Protein 2GFP (pdb70)

Sequence (750 aa):
LLLMLVLLVAVGQMAQTIYIPAIADMARDLNVREGAVQSVMGAYLLTYGVSQLFYGPISDRVGRRPVILVGMSIFMLATLVAVTTSSLTVLIAASAMQGMGTGVGGVMARTLPRDLYERTQLRHANSLLNMGILVSPLLAPLIGGLLDTMWNWRACYLFLLVLCAGVTFSMARWMPETRPVDAPRTRLLTSYKTLFGNSGFNCYLLMLIGGLAGIAAFEACSGVLMGAVLGLSSMTVSILFILPIPAAFFGAWFAGRPNKRFSTLMWQSVICCLLAGLLMWIPDWFGVMNVWTLLVPAALFFFGAGMLFPLATSGAMEPFPFLAGTAGALVGGLQNIGSGVLASLSAMLPQTGQGSLGLLMTLMGLLIVLCWLPLLLLMLVLLVAVGQMAQTIYIPAIADMARDLNVREGAVQSVMGAYLLTYGVSQLFYGPISDRVGRRPVILVGMSIFMLATLVAVTTSSLTVLIAASAMQGMGTGVGGVMARTLPRDLYERTQLRHANSLLNMGILVSPLLAPLIGGLLDTMWNWRACYLFLLVLCAGVTFSMARWMPETRPVDAPRTRLLTSYKTLFGNSGFNCYLLMLIGGLAGIAAFEACSGVLMGAVLGLSSMTVSILFILPIPAAFFGAWFAGRPNKRFSTLMWQSVICCLLAGLLMWIPDWFGVMNVWTLLVPAALFFFGAGMLFPLATSGAMEPFPFLAGTAGALVGGLQNIGSGVLASLSAMLPQTGQGSLGLLMTLMGLLIVLCWLPL

Organism: Escherichia coli (strain K12) (NCBI:txid83333)

Secondary structure (DSSP, 8-state):
-HHHHHHHHHHHHHHHHHHHHHHHHHHTTSSSTTHHHHHHHHHHHHHHHHIIIIIHHHHTTS-IIIIIIIIHHHHHHHHHHHHHHHIIIIIHHHHHHHHHHHHHHHHHHHHHHHHHHHTSS--SHHHHHHHHHHHHHHHIIIIIHHSS-HHHHHHHHHHHHHHHHHHH-----SS---STTT-----TTT-STHHHHHHHHHHHHHHHHHHHHHHHHHHHH-S-SSHHHHHHHHHHHHHHHHTHHHHHHHHHHHHHTTTTHHHHHHHHHHHHHHHTSSSSSHHHHHHHHHHHHHHHHHHHHHHHHHHTSSTTHHHHHIIIIIIIHHHHHHHHHHHHHHHH--STT-THHHHHHHHHHHHHHHHHHHHHHT-----/-HHHHHHHHHHHHHHHHHHHHHHHHHHTTSSSTTHHHHHHHHHHHHHHHHIIIIIHHHHTTS-IIIIIIIIHHHHHHHHHHHHHHHIIIIIHHHHHHHHHHHHHHHHHHHHHHHHHHHTSS--SHHHHHHHHHHHHHHHIIIIIHHSS-HHHHHHHHHHHHHHHHHHH-----SS---STTT-----TTT-STHHHHHHHHHHHHHHHHHHHHHHHHHHHH-S-SSHHHHHHHHHHHHHHHHTHHHHHHHHHHHHHTTTTHHHHHHHHHHHHHHHTSSSSSHHHHHHHHHHHHHHHHHHHHHHHHHHTSSTTHHHHHIIIIIIIHHHHHHHHHHHHHHHH--STT-THHHHHHHHHHHHHHHHHHHHHHT-----

Nearest PDB structures (foldseek):
  2gfp-assembly1_B  TM=1.003E+00  e=9.476E-46  Escherichia coli
  8hpk-assembly1_A  TM=6.292E-01  e=1.204E-03  Oxalobacter formigenes
  6vbg-assembly2_B  TM=6.222E-01  e=2.016E-03  Escherichia coli
  7bp3-assembly1_B  TM=6.012E-01  e=2.271E-03  Homo sapiens
  4zyr-assembly2_B  TM=6.076E-01  e=5.434E-03  Escherichia coli K-12

Radius of gyration: 31.85 Å; Cα contacts (8 Å, |Δi|>4): 1180; chains: 2; bounding box: 91×63×54 Å

CATH classification: 1.20.1720.10

Solvent-accessible surface area: 36899 Å² total; per-residue (Å²): 139,114,112,40,42,43,31,13,3,2,0,0,7,1,14,26,0,8,19,41,0,29,7,1,10,51,0,90,105,27,120,86,141,16,40,14,7,28,50,20,29,12,24,67,31,103,2,45,4,72,5,16,26,84,21,20,11,75,17,27,123,68,8,63,127,55,103,14,0,70,12,28,7,101,120,8,90,55,13,47,116,39,10,71,110,28,9,92,74,100,36,24,41,44,32,4,64,36,3,13,0,1,8,8,10,5,12,36,0,31,31,66,15,53,93,91,72,152,185,107,106,61,73,8,10,46,8,17,69,33,25,5,90,45,5,8,63,78,0,14,94,16,16,38,32,144,124,55,3,55,206,50,44,47,49,20,5,50,105,19,2,64,69,0,27,62,71,3,158,39,82,28,174,228,83,96,106,40,102,90,125,59,26,31,193,84,134,36,120,112,12,68,104,58,80,112,35,39,30,20,66,32,45,2,3,33,71,0,10,0,12,4,11,12,6,20,2,66,8,14,29,55,33,96,4,77,30,64,55,0,0,49,23,0,40,26,8,0,72,29,22,35,109,11,0,56,58,2,43,136,9,18,113,48,8,50,155,63,27,3,3,93,15,0,29,62,80,2,32,40,10,27,68,35,70,87,47,116,141,142,163,80,12,28,37,24,1,26,46,2,14,32,18,0,40,13,4,0,31,7,52,11,32,22,68,4,63,161,115,115,68,44,66,26,0,12,26,35,9,16,44,57,23,24,41,20,1,43,71,64,31,33,42,20,129,88,69,30,92,46,50,129,40,97,190,12,67,142,85,26,37,88,33,10,16,60,2,0,98,47,0,41,100,7,0,121,128,19,56,143,59,239,142,122,225,136,116,110,40,42,43,30,14,3,2,0,1,8,0,13,26,0,8,18,40,0,29,7,1,10,50,0,91,104,25,118,86,143,17,39,15,6,26,50,20,31,11,25,67,29,102,3,43,5,72,5,16,28,82,20,19,12,74,16,27,123,68,8,61,126,55,103,14,0,72,12,28,7,100,118,7,89,56,12,46,117,40,9,71,109,29,8,95,74,100,37,23,41,44,32,4,64,36,4,12,1,2,9,8,10,5,11,34,0,29,31,66,15,53,95,90,73,152,184,106,104,60,74,7,10,45,8,18,67,34,26,6,88,46,5,7,63,77,0,15,95,16,16,39,32,146,125,54,4,54,204,49,45,47,49,20,4,50,105,20,1,64,70,0,26,62,70,3,157,37,83,27,173,226,82,96,105,39,101,91,124,59,25,30,191,85,132,37,121,111,12,74,108,59,77,117,36,41,31,21,67,32,46,2,3,31,72,0,10,0,13,3,12,11,6,19,2,65,8,13,29,56,33,96,3,74,30,66,55,1,0,49,22,0,40,27,9,0,72,29,22,36,110,10,1,56,57,2,44,136,10,18,113,48,7,49,154,64,27,5,3,91,17,0,30,63,82,2,31,41,10,27,69,36,71,88,48,116,140,142,160,81,12,26,39,25,1,25,46,2,14,30,18,0,40,14,4,0,32,7,51,13,32,23,70,4,62,160,119,118,68,43,64,26,0,12,28,37,10,13,46,56,21,24,40,18,1,43,70,64,32,33,43,19,133,88,68,31,92,46,50,125,41,97,188,14,65,142,88,25,37,88,33,9,16,60,2,0,97,48,0,41,98,6,0,120,127,19,56,144,58,237,143,119,226

GO terms:
  GO:0005886 plasma membrane (C, IDA)
  GO:1990961 xenobiotic detoxification by transmembrane export across the plasma membrane (P, IMP)

B-factor: mean 80.0, std 0.0, range [80.0, 80.0]

Structure (mmCIF, N/CA/C/O backbone):
data_2GFP
#
_entry.id   2GFP
#
_cell.length_a   137.500
_cell.length_b   124.500
_cell.length_c   109.400
_cell.angle_alpha   90.00
_cell.angle_beta   110.20
_cell.angle_gamma   90.00
#
_symmetry.space_group_name_H-M   'C 1 2 1'
#
loop_
_atom_site.group_PDB
_atom_site.id
_atom_site.type_symbol
_atom_site.label_atom_id
_atom_site.label_alt_id
_atom_site.label_comp_id
_atom_site.label_asym_id
_atom_site.label_entity_id
_atom_site.label_seq_id
_atom_site.pdbx_PDB_ins_code
_atom_site.Cartn_x
_atom_site.Cartn_y
_atom_site.Cartn_z
_atom_site.occupancy
_atom_site.B_iso_or_equiv
_atom_site.auth_seq_id
_atom_site.auth_comp_id
_atom_site.auth_asym_id
_atom_site.auth_atom_id
_atom_site.pdbx_PDB_model_num
ATOM 1 N N . LEU A 1 1 ? -24.081 -26.037 37.255 1.00 80.00 9 LEU A N 1
ATOM 2 C CA . LEU A 1 1 ? -22.703 -25.752 37.739 1.00 80.00 9 LEU A CA 1
ATOM 3 C C . LEU A 1 1 ? -21.694 -26.228 36.686 1.00 80.00 9 LEU A C 1
ATOM 4 O O . LEU A 1 1 ? -21.607 -25.655 35.601 1.00 80.00 9 LEU A O 1
ATOM 9 N N . LEU A 1 2 ? -21.014 -27.331 36.988 1.00 80.00 10 LEU A N 1
ATOM 10 C CA . LEU A 1 2 ? -20.003 -27.938 36.119 1.00 80.00 10 LEU A CA 1
ATOM 11 C C . LEU A 1 2 ? -20.290 -27.870 34.619 1.00 80.00 10 LEU A C 1
ATOM 12 O O . LEU A 1 2 ? -19.523 -27.278 33.858 1.00 80.00 10 LEU A O 1
ATOM 17 N N . LEU A 1 3 ? -21.412 -28.448 34.207 1.00 80.00 11 LEU A N 1
ATOM 18 C CA . LEU A 1 3 ? -21.799 -28.474 32.800 1.00 80.00 11 LEU A CA 1
ATOM 19 C C . LEU A 1 3 ? -22.016 -27.092 32.196 1.00 80.00 11 LEU A C 1
ATOM 20 O O . LEU A 1 3 ? -21.745 -26.874 31.013 1.00 80.00 11 LEU A O 1
ATOM 25 N N . MET A 1 4 ? -22.506 -26.158 33.004 1.00 80.00 12 MET A N 1
ATOM 26 C CA . MET A 1 4 ? -22.722 -24.792 32.539 1.00 80.00 12 MET A CA 1
ATOM 27 C C . MET A 1 4 ? -21.362 -24.270 32.084 1.00 80.00 12 MET A C 1
ATOM 28 O O . MET A 1 4 ? -21.234 -23.669 31.013 1.00 80.00 12 MET A O 1
ATOM 33 N N . LEU A 1 5 ? -20.340 -24.571 32.880 1.00 80.00 13 LEU A N 1
ATOM 34 C CA . LEU A 1 5 ? -18.979 -24.164 32.573 1.00 80.00 13 LEU A CA 1
ATOM 35 C C . LEU A 1 5 ? -18.529 -24.792 31.260 1.00 80.00 13 LEU A C 1
ATOM 36 O O . LEU A 1 5 ? -18.197 -24.077 30.316 1.00 80.00 13 LEU A O 1
ATOM 41 N N . VAL A 1 6 ? -18.571 -26.122 31.186 1.00 80.00 14 VAL A N 1
ATOM 42 C CA . VAL A 1 6 ? -18.138 -26.844 29.990 1.00 80.00 14 VAL A CA 1
ATOM 43 C C . VAL A 1 6 ? -18.722 -26.292 28.690 1.00 80.00 14 VAL A C 1
ATOM 44 O O . VAL A 1 6 ? -18.025 -26.205 27.682 1.00 80.00 14 VAL A O 1
ATOM 48 N N . LEU A 1 7 ? -19.985 -25.881 28.725 1.00 80.00 15 LEU A N 1
ATOM 49 C CA . LEU A 1 7 ? -20.643 -25.333 27.543 1.00 80.00 15 LEU A CA 1
ATOM 50 C C . LEU A 1 7 ? -20.133 -23.936 27.185 1.00 80.00 15 LEU A C 1
ATOM 51 O O . LEU A 1 7 ? -19.613 -23.721 26.088 1.00 80.00 15 LEU A O 1
ATOM 56 N N . LEU A 1 8 ? -20.251 -23.003 28.127 1.00 80.00 16 LEU A N 1
ATOM 57 C CA . LEU A 1 8 ? -19.814 -21.626 27.908 1.00 80.00 16 LEU A CA 1
ATOM 58 C C . LEU A 1 8 ? -18.333 -21.555 27.548 1.00 80.00 16 LEU A C 1
ATOM 59 O O . LEU A 1 8 ? -17.934 -20.779 26.675 1.00 80.00 16 LEU A O 1
ATOM 64 N N . VAL A 1 9 ? -17.514 -22.362 28.212 1.00 80.00 17 VAL A N 1
ATOM 65 C CA . VAL A 1 9 ? -16.086 -22.363 27.925 1.00 80.00 17 VAL A CA 1
ATOM 66 C C . VAL A 1 9 ? -15.820 -23.013 26.573 1.00 80.00 17 VAL A C 1
ATOM 67 O O . VAL A 1 9 ? -14.939 -22.568 25.837 1.00 80.00 17 VAL A O 1
ATOM 71 N N . ALA A 1 10 ? -16.609 -24.032 26.234 1.00 80.00 18 ALA A N 1
ATOM 72 C CA . ALA A 1 10 ? -16.462 -24.739 24.964 1.00 80.00 18 ALA A CA 1
ATOM 73 C C . ALA A 1 10 ? -16.522 -23.725 23.833 1.00 80.00 18 ALA A C 1
ATOM 74 O O . ALA A 1 10 ? -15.572 -23.595 23.059 1.00 80.00 18 ALA A O 1
ATOM 76 N N . VAL A 1 11 ? -17.621 -22.985 23.759 1.00 80.00 19 VAL A N 1
ATOM 77 C CA . VAL A 1 11 ? -17.771 -21.956 22.738 1.00 80.00 19 VAL A CA 1
ATOM 78 C C . VAL A 1 11 ? -16.617 -20.969 22.893 1.00 80.00 19 VAL A C 1
ATOM 79 O O . VAL A 1 11 ? -16.029 -20.526 21.904 1.00 80.00 19 VAL A O 1
ATOM 83 N N . GLY A 1 12 ? -16.270 -20.683 24.146 1.00 80.00 20 GLY A N 1
ATOM 84 C CA . GLY A 1 12 ? -15.189 -19.765 24.448 1.00 80.00 20 GLY A CA 1
ATOM 85 C C . GLY A 1 12 ? -13.909 -20.073 23.705 1.00 80.00 20 GLY A C 1
ATOM 86 O O . GLY A 1 12 ? -13.348 -19.210 23.030 1.00 80.00 20 GLY A O 1
ATOM 87 N N . GLN A 1 13 ? -13.441 -21.309 23.832 1.00 80.00 21 GLN A N 1
ATOM 88 C CA . GLN A 1 13 ? -12.222 -21.726 23.161 1.00 80.00 21 GLN A CA 1
ATOM 89 C C . GLN A 1 13 ? -12.449 -21.955 21.677 1.00 80.00 21 GLN A C 1
ATOM 90 O O . GLN A 1 13 ? -11.570 -21.660 20.866 1.00 80.00 21 GLN A O 1
ATOM 96 N N . MET A 1 14 ? -13.620 -22.480 21.320 1.00 80.00 22 MET A N 1
ATOM 97 C CA . MET A 1 14 ? -13.942 -22.728 19.922 1.00 80.00 22 MET A CA 1
ATOM 98 C C . MET A 1 14 ? -13.712 -21.448 19.135 1.00 80.00 22 MET A C 1
ATOM 99 O O . MET A 1 14 ? -12.886 -21.416 18.232 1.00 80.00 22 MET A O 1
ATOM 104 N N . ALA A 1 15 ? -14.392 -20.380 19.531 1.00 80.00 23 ALA A N 1
ATOM 105 C CA . ALA A 1 15 ? -14.244 -19.095 18.865 1.00 80.00 23 ALA A CA 1
ATOM 106 C C . ALA A 1 15 ? -12.822 -18.567 19.037 1.00 80.00 23 ALA A C 1
ATOM 107 O O . ALA A 1 15 ? -12.230 -18.050 18.092 1.00 80.00 23 ALA A O 1
ATOM 109 N N . GLN A 1 16 ? -12.270 -18.734 20.238 1.00 80.00 24 GLN A N 1
ATOM 110 C CA . GLN A 1 16 ? -10.921 -18.275 20.558 1.00 80.00 24 GLN A CA 1
ATOM 111 C C . GLN A 1 16 ? -9.860 -18.835 19.611 1.00 80.00 24 GLN A C 1
ATOM 112 O O . GLN A 1 16 ? -9.426 -18.169 18.672 1.00 80.00 24 GLN A O 1
ATOM 118 N N . THR A 1 17 ? -9.442 -20.065 19.859 1.00 80.00 25 THR A N 1
ATOM 119 C CA . THR A 1 17 ? -8.429 -20.679 19.030 1.00 80.00 25 THR A CA 1
ATOM 120 C C . THR A 1 17 ? -8.794 -20.679 17.544 1.00 80.00 25 THR A C 1
ATOM 121 O O . THR A 1 17 ? -7.943 -20.398 16.712 1.00 80.00 25 THR A O 1
ATOM 125 N N . ILE A 1 18 ? -10.065 -20.904 17.215 1.00 80.00 26 ILE A N 1
ATOM 126 C CA . ILE A 1 18 ? -10.468 -20.902 15.809 1.00 80.00 26 ILE A CA 1
ATOM 127 C C . ILE A 1 18 ? -10.262 -19.526 15.189 1.00 80.00 26 ILE A C 1
ATOM 128 O O . ILE A 1 18 ? -10.080 -19.418 13.974 1.00 80.00 26 ILE A O 1
ATOM 133 N N . TYR A 1 19 ? -10.296 -18.470 16.003 1.00 80.00 27 TYR A N 1
ATOM 134 C CA . TYR A 1 19 ? -10.060 -17.149 15.445 1.00 80.00 27 TYR A CA 1
ATOM 135 C C . TYR A 1 19 ? -8.575 -17.017 15.158 1.00 80.00 27 TYR A C 1
ATOM 136 O O . TYR A 1 19 ? -8.185 -16.195 14.342 1.00 80.00 27 TYR A O 1
ATOM 145 N N . ILE A 1 20 ? -7.743 -17.817 15.826 1.00 80.00 28 ILE A N 1
ATOM 146 C CA . ILE A 1 20 ? -6.306 -17.774 15.563 1.00 80.00 28 ILE A CA 1
ATOM 147 C C . ILE A 1 20 ? -6.152 -18.079 14.071 1.00 80.00 28 ILE A C 1
ATOM 148 O O . ILE A 1 20 ? -5.617 -17.249 13.327 1.00 80.00 28 ILE A O 1
ATOM 153 N N . PRO A 1 21 ? -6.616 -19.259 13.599 1.00 80.00 29 PRO A N 1
ATOM 154 C CA . PRO A 1 21 ? -6.442 -19.449 12.163 1.00 80.00 29 PRO A CA 1
ATOM 155 C C . PRO A 1 21 ? -7.281 -18.443 11.388 1.00 80.00 29 PRO A C 1
ATOM 156 O O . PRO A 1 21 ? -6.761 -17.762 10.520 1.00 80.00 29 PRO A O 1
ATOM 160 N N . ALA A 1 22 ? -8.555 -18.301 11.749 1.00 80.00 30 ALA A N 1
ATOM 161 C CA . ALA A 1 22 ? -9.456 -17.360 11.075 1.00 80.00 30 ALA A CA 1
ATOM 162 C C . ALA A 1 22 ? -8.785 -16.010 10.831 1.00 80.00 30 ALA A C 1
ATOM 163 O O . ALA A 1 22 ? -8.979 -15.391 9.781 1.00 80.00 30 ALA A O 1
ATOM 165 N N . ILE A 1 23 ? -7.995 -15.563 11.804 1.00 80.00 31 ILE A N 1
ATOM 166 C CA . ILE A 1 23 ? -7.263 -14.308 11.701 1.00 80.00 31 ILE A CA 1
ATOM 167 C C . ILE A 1 23 ? -6.290 -14.516 10.570 1.00 80.00 31 ILE A C 1
ATOM 168 O O . ILE A 1 23 ? -6.361 -13.865 9.542 1.00 80.00 31 ILE A O 1
ATOM 173 N N . ALA A 1 24 ? -5.397 -15.463 10.779 1.00 80.00 32 ALA A N 1
ATOM 174 C CA . ALA A 1 24 ? -4.407 -15.845 9.812 1.00 80.00 32 ALA A CA 1
ATOM 175 C C . ALA A 1 24 ? -4.997 -15.832 8.390 1.00 80.00 32 ALA A C 1
ATOM 176 O O . ALA A 1 24 ? -4.428 -15.247 7.465 1.00 80.00 32 ALA A O 1
ATOM 178 N N . ASP A 1 25 ? -6.170 -16.434 8.254 1.00 80.00 33 ASP A N 1
ATOM 179 C CA . ASP A 1 25 ? -6.883 -16.539 6.990 1.00 80.00 33 ASP A CA 1
ATOM 180 C C . ASP A 1 25 ? -7.230 -15.163 6.415 1.00 80.00 33 ASP A C 1
ATOM 181 O O . ASP A 1 25 ? -6.541 -14.646 5.529 1.00 80.00 33 ASP A O 1
ATOM 186 N N . MET A 1 26 ? -8.291 -14.568 6.947 1.00 80.00 34 MET A N 1
ATOM 187 C CA . MET A 1 26 ? -8.770 -13.270 6.491 1.00 80.00 34 MET A CA 1
ATOM 188 C C . MET A 1 26 ? -7.776 -12.124 6.677 1.00 80.00 34 MET A C 1
ATOM 189 O O . MET A 1 26 ? -7.705 -11.226 5.839 1.00 80.00 34 MET A O 1
ATOM 194 N N . ALA A 1 27 ? -7.004 -12.153 7.760 1.00 80.00 35 ALA A N 1
ATOM 195 C CA . ALA A 1 27 ? -6.015 -11.109 8.015 1.00 80.00 35 ALA A CA 1
ATOM 196 C C . ALA A 1 27 ? -4.918 -11.148 6.957 1.00 80.00 35 ALA A C 1
ATOM 197 O O . ALA A 1 27 ? -4.418 -10.105 6.536 1.00 80.00 35 ALA A O 1
ATOM 199 N N . ARG A 1 28 ? -4.537 -12.344 6.522 1.00 80.00 36 ARG A N 1
ATOM 200 C CA . ARG A 1 28 ? -3.521 -12.451 5.482 1.00 80.00 36 ARG A CA 1
ATOM 201 C C . ARG A 1 28 ? -4.192 -12.266 4.123 1.00 80.00 36 ARG A C 1
ATOM 202 O O . ARG A 1 28 ? -3.560 -12.397 3.075 1.00 80.00 36 ARG A O 1
ATOM 210 N N . ASP A 1 29 ? -5.485 -11.957 4.163 1.00 80.00 37 ASP A N 1
ATOM 211 C CA . ASP A 1 29 ? -6.280 -11.727 2.967 1.00 80.00 37 ASP A CA 1
ATOM 212 C C . ASP A 1 29 ? -6.856 -10.304 3.030 1.00 80.00 37 ASP A C 1
ATOM 213 O O . ASP A 1 29 ? -7.824 -9.984 2.337 1.00 80.00 37 ASP A O 1
ATOM 218 N N . LEU A 1 30 ? -6.256 -9.449 3.857 1.00 80.00 38 LEU A N 1
ATOM 219 C CA . LEU A 1 30 ? -6.727 -8.072 3.991 1.00 80.00 38 LEU A CA 1
ATOM 220 C C . LEU A 1 30 ? -5.676 -6.989 3.739 1.00 80.00 38 LEU A C 1
ATOM 221 O O . LEU A 1 30 ? -4.597 -7.256 3.213 1.00 80.00 38 LEU A O 1
ATOM 226 N N . ASN A 1 31 ? -6.014 -5.767 4.148 1.00 80.00 39 ASN A N 1
ATOM 227 C CA . ASN A 1 31 ? -5.162 -4.589 3.997 1.00 80.00 39 ASN A CA 1
ATOM 228 C C . ASN A 1 31 ? -3.753 -4.734 4.580 1.00 80.00 39 ASN A C 1
ATOM 229 O O . ASN A 1 31 ? -2.769 -4.735 3.841 1.00 80.00 39 ASN A O 1
ATOM 234 N N . VAL A 1 32 ? -3.655 -4.812 5.903 1.00 80.00 40 VAL A N 1
ATOM 235 C CA . VAL A 1 32 ? -2.362 -4.944 6.570 1.00 80.00 40 VAL A CA 1
ATOM 236 C C . VAL A 1 32 ? -1.948 -6.401 6.784 1.00 80.00 40 VAL A C 1
ATOM 237 O O . VAL A 1 32 ? -2.190 -6.979 7.848 1.00 80.00 40 VAL A O 1
ATOM 241 N N . ARG A 1 33 ? -1.302 -6.984 5.777 1.00 80.00 41 ARG A N 1
ATOM 242 C CA . ARG A 1 33 ? -0.862 -8.374 5.853 1.00 80.00 41 ARG A CA 1
ATOM 243 C C . ARG A 1 33 ? 0.175 -8.595 6.957 1.00 80.00 41 ARG A C 1
ATOM 244 O O . ARG A 1 33 ? 1.046 -7.754 7.174 1.00 80.00 41 ARG A O 1
ATOM 252 N N . GLU A 1 34 ? 0.062 -9.749 7.616 1.00 80.00 42 GLU A N 1
ATOM 253 C CA . GLU A 1 34 ? 0.896 -10.221 8.732 1.00 80.00 42 GLU A CA 1
ATOM 254 C C . GLU A 1 34 ? 1.338 -9.278 9.874 1.00 80.00 42 GLU A C 1
ATOM 255 O O . GLU A 1 34 ? 1.681 -9.734 10.957 1.00 80.00 42 GLU A O 1
ATOM 261 N N . GLY A 1 35 ? 1.260 -7.974 9.679 1.00 80.00 43 GLY A N 1
ATOM 262 C CA . GLY A 1 35 ? 1.613 -7.084 10.768 1.00 80.00 43 GLY A CA 1
ATOM 263 C C . GLY A 1 35 ? 0.432 -7.177 11.722 1.00 80.00 43 GLY A C 1
ATOM 264 O O . GLY A 1 35 ? 0.578 -7.330 12.938 1.00 80.00 43 GLY A O 1
ATOM 265 N N . ALA A 1 36 ? -0.752 -7.201 11.115 1.00 80.00 44 ALA A N 1
ATOM 266 C CA . ALA A 1 36 ? -2.021 -7.279 11.824 1.00 80.00 44 ALA A CA 1
ATOM 267 C C . ALA A 1 36 ? -2.187 -8.531 12.674 1.00 80.00 44 ALA A C 1
ATOM 268 O O . ALA A 1 36 ? -2.685 -8.449 13.793 1.00 80.00 44 ALA A O 1
ATOM 270 N N . VAL A 1 37 ? -1.799 -9.690 12.146 1.00 80.00 45 VAL A N 1
ATOM 271 C CA . VAL A 1 37 ? -1.937 -10.925 12.915 1.00 80.00 45 VAL A CA 1
ATOM 272 C C . VAL A 1 37 ? -1.110 -10.805 14.193 1.00 80.00 45 VAL A C 1
ATOM 273 O O . VAL A 1 37 ? -1.571 -11.193 15.267 1.00 80.00 45 VAL A O 1
ATOM 277 N N . GLN A 1 38 ? 0.094 -10.243 14.099 1.00 80.00 46 GLN A N 1
ATOM 278 C CA . GLN A 1 38 ? 0.908 -10.051 15.297 1.00 80.00 46 GLN A CA 1
ATOM 279 C C . GLN A 1 38 ? 0.085 -9.206 16.274 1.00 80.00 46 GLN A C 1
ATOM 280 O O . GLN A 1 38 ? -0.042 -9.533 17.459 1.00 80.00 46 GLN A O 1
ATOM 286 N N . SER A 1 39 ? -0.520 -8.149 15.741 1.00 80.00 47 SER A N 1
ATOM 287 C CA . SER A 1 39 ? -1.349 -7.245 16.527 1.00 80.00 47 SER A CA 1
ATOM 288 C C . SER A 1 39 ? -2.521 -7.999 17.157 1.00 80.00 47 SER A C 1
ATOM 289 O O . SER A 1 39 ? -2.931 -7.697 18.279 1.00 80.00 47 SER A O 1
ATOM 292 N N . VAL A 1 40 ? -3.042 -8.996 16.442 1.00 80.00 48 VAL A N 1
ATOM 293 C CA . VAL A 1 40 ? -4.158 -9.800 16.933 1.00 80.00 48 VAL A CA 1
ATOM 294 C C . VAL A 1 40 ? -3.769 -10.499 18.232 1.00 80.00 48 VAL A C 1
ATOM 295 O O . VAL A 1 40 ? -4.576 -10.601 19.155 1.00 80.00 48 VAL A O 1
ATOM 299 N N . MET A 1 41 ? -2.533 -10.980 18.308 1.00 80.00 49 MET A N 1
ATOM 300 C CA . MET A 1 41 ? -2.058 -11.631 19.522 1.00 80.00 49 MET A CA 1
ATOM 301 C C . MET A 1 41 ? -2.084 -10.589 20.638 1.00 80.00 49 MET A C 1
ATOM 302 O O . MET A 1 41 ? -2.469 -10.878 21.775 1.00 80.00 49 MET A O 1
ATOM 307 N N . GLY A 1 42 ? -1.730 -9.357 20.284 1.00 80.00 50 GLY A N 1
ATOM 308 C CA . GLY A 1 42 ? -1.761 -8.278 21.250 1.00 80.00 50 GLY A CA 1
ATOM 309 C C . GLY A 1 42 ? -3.187 -8.134 21.754 1.00 80.00 50 GLY A C 1
ATOM 310 O O . GLY A 1 42 ? -3.422 -7.879 22.937 1.00 80.00 50 GLY A O 1
ATOM 311 N N . ALA A 1 43 ? -4.143 -8.345 20.850 1.00 80.00 51 ALA A N 1
ATOM 312 C CA . ALA A 1 43 ? -5.561 -8.261 21.184 1.00 80.00 51 ALA A CA 1
ATOM 313 C C . ALA A 1 43 ? -5.930 -9.350 22.190 1.00 80.00 51 ALA A C 1
ATOM 314 O O . ALA A 1 43 ? -6.798 -9.141 23.039 1.00 80.00 51 ALA A O 1
ATOM 316 N N . TYR A 1 44 ? -5.262 -10.498 22.101 1.00 80.00 52 TYR A N 1
ATOM 317 C CA . TYR A 1 44 ? -5.501 -11.608 23.024 1.00 80.00 52 TYR A CA 1
ATOM 318 C C . TYR A 1 44 ? -5.359 -11.071 24.442 1.00 80.00 52 TYR A C 1
ATOM 319 O O . TYR A 1 44 ? -6.273 -11.199 25.264 1.00 80.00 52 TYR A O 1
ATOM 328 N N . LEU A 1 45 ? -4.219 -10.450 24.728 1.00 80.00 53 LEU A N 1
ATOM 329 C CA . LEU A 1 45 ? -4.005 -9.904 26.056 1.00 80.00 53 LEU A CA 1
ATOM 330 C C . LEU A 1 45 ? -4.832 -8.663 26.361 1.00 80.00 53 LEU A C 1
ATOM 331 O O . LEU A 1 45 ? -5.021 -8.317 27.529 1.00 80.00 53 LEU A O 1
ATOM 336 N N . LEU A 1 46 ? -5.335 -8.004 25.323 1.00 80.00 54 LEU A N 1
ATOM 337 C CA . LEU A 1 46 ? -6.186 -6.832 25.504 1.00 80.00 54 LEU A CA 1
ATOM 338 C C . LEU A 1 46 ? -7.424 -7.341 26.236 1.00 80.00 54 LEU A C 1
ATOM 339 O O . LEU A 1 46 ? -7.782 -6.847 27.309 1.00 80.00 54 LEU A O 1
ATOM 344 N N . THR A 1 47 ? -8.016 -8.389 25.672 1.00 80.00 55 THR A N 1
ATOM 345 C CA . THR A 1 47 ? -9.209 -9.009 26.223 1.00 80.00 55 THR A CA 1
ATOM 346 C C . THR A 1 47 ? -8.955 -9.544 27.629 1.00 80.00 55 THR A C 1
ATOM 347 O O . THR A 1 47 ? -9.423 -8.959 28.605 1.00 80.00 55 THR A O 1
ATOM 351 N N . TYR A 1 48 ? -8.169 -10.612 27.741 1.00 80.00 56 TYR A N 1
ATOM 352 C CA . TYR A 1 48 ? -7.877 -11.215 29.039 1.00 80.00 56 TYR A CA 1
ATOM 353 C C . TYR A 1 48 ? -7.421 -10.211 30.099 1.00 80.00 56 TYR A C 1
ATOM 354 O O . TYR A 1 48 ? -7.878 -10.263 31.244 1.00 80.00 56 TYR A O 1
ATOM 363 N N . GLY A 1 49 ? -6.521 -9.312 29.712 1.00 80.00 57 GLY A N 1
ATOM 364 C CA . GLY A 1 49 ? -6.013 -8.313 30.635 1.00 80.00 57 GLY A CA 1
ATOM 365 C C . GLY A 1 49 ? -7.110 -7.491 31.282 1.00 80.00 57 GLY A C 1
ATOM 366 O O . GLY A 1 49 ? -7.332 -7.581 32.495 1.00 80.00 57 GLY A O 1
ATOM 367 N N . VAL A 1 50 ? -7.818 -6.709 30.473 1.00 80.00 58 VAL A N 1
ATOM 368 C CA . VAL A 1 50 ? -8.900 -5.875 30.983 1.00 80.00 58 VAL A CA 1
ATOM 369 C C . VAL A 1 50 ? -9.980 -6.746 31.623 1.00 80.00 58 VAL A C 1
ATOM 370 O O . VAL A 1 50 ? -10.715 -6.291 32.503 1.00 80.00 58 VAL A O 1
ATOM 374 N N . SER A 1 51 ? -10.055 -8.003 31.194 1.00 80.00 59 SER A N 1
ATOM 375 C CA . SER A 1 51 ? -11.029 -8.939 31.731 1.00 80.00 59 SER A CA 1
ATOM 376 C C . SER A 1 51 ? -10.728 -9.253 33.190 1.00 80.00 59 SER A C 1
ATOM 377 O O . SER A 1 51 ? -11.344 -8.669 34.076 1.00 80.00 59 SER A O 1
ATOM 380 N N . GLN A 1 52 ? -9.771 -10.141 33.449 1.00 80.00 60 GLN A N 1
ATOM 381 C CA . GLN A 1 52 ? -9.422 -10.490 34.825 1.00 80.00 60 GLN A CA 1
ATOM 382 C C . GLN A 1 52 ? -9.441 -9.253 35.720 1.00 80.00 60 GLN A C 1
ATOM 383 O O . GLN A 1 52 ? -10.050 -9.264 36.790 1.00 80.00 60 GLN A O 1
ATOM 389 N N . LEU A 1 53 ? -8.856 -8.170 35.222 1.00 80.00 61 LEU A N 1
ATOM 390 C CA . LEU A 1 53 ? -8.808 -6.910 35.948 1.00 80.00 61 LEU A CA 1
ATOM 391 C C . LEU A 1 53 ? -10.201 -6.275 36.076 1.00 80.00 61 LEU A C 1
ATOM 392 O O . LEU A 1 53 ? -10.948 -6.608 36.986 1.00 80.00 61 LEU A O 1
ATOM 397 N N . PHE A 1 54 ? -10.552 -5.393 35.141 1.00 80.00 62 PHE A N 1
ATOM 398 C CA . PHE A 1 54 ? -11.841 -4.706 35.170 1.00 80.00 62 PHE A CA 1
ATOM 399 C C . PHE A 1 54 ? -13.069 -5.611 35.135 1.00 80.00 62 PHE A C 1
ATOM 400 O O . PHE A 1 54 ? -14.077 -5.312 35.785 1.00 80.00 62 PHE A O 1
ATOM 408 N N . TYR A 1 55 ? -13.006 -6.705 34.382 1.00 80.00 63 TYR A N 1
ATOM 409 C CA . TYR A 1 55 ? -14.131 -7.633 34.364 1.00 80.00 63 TYR A CA 1
ATOM 410 C C . TYR A 1 55 ? -14.217 -8.230 35.765 1.00 80.00 63 TYR A C 1
ATOM 411 O O . TYR A 1 55 ? -15.262 -8.740 36.147 1.00 80.00 63 TYR A O 1
ATOM 420 N N . GLY A 1 56 ? -13.121 -8.170 36.520 1.00 80.00 64 GLY A N 1
ATOM 421 C CA . GLY A 1 56 ? -13.131 -8.657 37.892 1.00 80.00 64 GLY A CA 1
ATOM 422 C C . GLY A 1 56 ? -14.241 -7.872 38.573 1.00 80.00 64 GLY A C 1
ATOM 423 O O . GLY A 1 56 ? -15.212 -8.465 39.051 1.00 80.00 64 GLY A O 1
ATOM 424 N N . PRO A 1 57 ? -14.124 -6.531 38.655 1.00 80.00 65 PRO A N 1
ATOM 425 C CA . PRO A 1 57 ? -15.196 -5.773 39.287 1.00 80.00 65 PRO A CA 1
ATOM 426 C C . PRO A 1 57 ? -16.557 -6.082 38.658 1.00 80.00 65 PRO A C 1
ATOM 427 O O . PRO A 1 57 ? -17.573 -6.095 39.350 1.00 80.00 65 PRO A O 1
ATOM 431 N N . ILE A 1 58 ? -16.571 -6.345 37.353 1.00 80.00 66 ILE A N 1
ATOM 432 C CA . ILE A 1 58 ? -17.810 -6.675 36.649 1.00 80.00 66 ILE A CA 1
ATOM 433 C C . ILE A 1 58 ? -18.353 -8.013 37.157 1.00 80.00 66 ILE A C 1
ATOM 434 O O . ILE A 1 58 ? -19.567 -8.204 37.256 1.00 80.00 66 ILE A O 1
ATOM 439 N N . SER A 1 59 ? -17.448 -8.929 37.491 1.00 80.00 67 SER A N 1
ATOM 440 C CA . SER A 1 59 ? -17.818 -10.246 37.998 1.00 80.00 67 SER A CA 1
ATOM 441 C C . SER A 1 59 ? -18.602 -10.095 39.296 1.00 80.00 67 SER A C 1
ATOM 442 O O . SER A 1 59 ? -19.445 -10.933 39.625 1.00 80.00 67 SER A O 1
ATOM 445 N N . ASP A 1 60 ? -18.314 -9.034 40.040 1.00 80.00 68 ASP A N 1
ATOM 446 C CA . ASP A 1 60 ? -19.010 -8.779 41.291 1.00 80.00 68 ASP A CA 1
ATOM 447 C C . ASP A 1 60 ? -20.166 -7.797 41.117 1.00 80.00 68 ASP A C 1
ATOM 448 O O . ASP A 1 60 ? -20.018 -6.598 41.366 1.00 80.00 68 ASP A O 1
ATOM 453 N N . ARG A 1 61 ? -21.314 -8.309 40.680 1.00 80.00 69 ARG A N 1
ATOM 454 C CA . ARG A 1 61 ? -22.518 -7.501 40.477 1.00 80.00 69 ARG A CA 1
ATOM 455 C C . ARG A 1 61 ? -23.619 -8.375 39.886 1.00 80.00 69 ARG A C 1
ATOM 456 O O . ARG A 1 61 ? -24.520 -8.825 40.592 1.00 80.00 69 ARG A O 1
ATOM 464 N N . VAL A 1 62 ? -23.530 -8.587 38.576 1.00 80.00 70 VAL A N 1
ATOM 465 C CA . VAL A 1 62 ? -24.477 -9.384 37.801 1.00 80.00 70 VAL A CA 1
ATOM 466 C C . VAL A 1 62 ? -24.158 -9.084 36.338 1.00 80.00 70 VAL A C 1
ATOM 467 O O . VAL A 1 62 ? -23.483 -8.098 36.042 1.00 80.00 70 VAL A O 1
ATOM 471 N N . GLY A 1 63 ? -24.615 -9.937 35.427 1.00 80.00 71 GLY A N 1
ATOM 472 C CA . GLY A 1 63 ? -24.358 -9.689 34.022 1.00 80.00 71 GLY A CA 1
ATOM 473 C C . GLY A 1 63 ? -23.880 -10.877 33.215 1.00 80.00 71 GLY A C 1
ATOM 474 O O . GLY A 1 63 ? -23.717 -10.760 31.999 1.00 80.00 71 GLY A O 1
ATOM 475 N N . ARG A 1 64 ? -23.698 -12.020 33.871 1.00 80.00 72 ARG A N 1
ATOM 476 C CA . ARG A 1 64 ? -23.233 -13.226 33.193 1.00 80.00 72 ARG A CA 1
ATOM 477 C C . ARG A 1 64 ? -24.122 -13.567 32.003 1.00 80.00 72 ARG A C 1
ATOM 478 O O . ARG A 1 64 ? -23.748 -13.320 30.860 1.00 80.00 72 ARG A O 1
ATOM 486 N N . ARG A 1 65 ? -25.317 -14.091 32.265 1.00 80.00 73 ARG A N 1
ATOM 487 C CA . ARG A 1 65 ? -26.194 -14.441 31.159 1.00 80.00 73 ARG A CA 1
ATOM 488 C C . ARG A 1 65 ? -26.510 -13.277 30.212 1.00 80.00 73 ARG A C 1
ATOM 489 O O . ARG A 1 65 ? -26.165 -13.350 29.033 1.00 80.00 73 ARG A O 1
ATOM 497 N N . PRO A 1 66 ? -26.976 -12.128 30.747 1.00 80.00 74 PRO A N 1
ATOM 498 C CA . PRO A 1 66 ? -27.302 -10.989 29.882 1.00 80.00 74 PRO A CA 1
ATOM 499 C C . PRO A 1 66 ? -26.137 -10.490 29.027 1.00 80.00 74 PRO A C 1
ATOM 500 O O . PRO A 1 66 ? -25.973 -10.906 27.879 1.00 80.00 74 PRO A O 1
ATOM 504 N N . VAL A 1 67 ? -25.328 -9.607 29.600 1.00 80.00 75 VAL A N 1
ATOM 505 C CA . VAL A 1 67 ? -24.197 -9.021 28.895 1.00 80.00 75 VAL A CA 1
ATOM 506 C C . VAL A 1 67 ? -23.200 -10.036 28.348 1.00 80.00 75 VAL A C 1
ATOM 507 O O . VAL A 1 67 ? -22.952 -10.070 27.140 1.00 80.00 75 VAL A O 1
ATOM 511 N N . ILE A 1 68 ? -22.655 -10.874 29.223 1.00 80.00 76 ILE A N 1
ATOM 512 C CA . ILE A 1 68 ? -21.665 -11.860 28.807 1.00 80.00 76 ILE A CA 1
ATOM 513 C C . ILE A 1 68 ? -22.107 -12.748 27.646 1.00 80.00 76 ILE A C 1
ATOM 514 O O . ILE A 1 68 ? -21.740 -12.479 26.498 1.00 80.00 76 ILE A O 1
ATOM 519 N N . LEU A 1 69 ? -22.928 -13.762 27.900 1.00 80.00 77 LEU A N 1
ATOM 520 C CA . LEU A 1 69 ? -23.313 -14.629 26.797 1.00 80.00 77 LEU A CA 1
ATOM 521 C C . LEU A 1 69 ? -24.321 -14.097 25.787 1.00 80.00 77 LEU A C 1
ATOM 522 O O . LEU A 1 69 ? -24.048 -14.125 24.586 1.00 80.00 77 LEU A O 1
ATOM 527 N N . VAL A 1 70 ? -25.444 -13.558 26.249 1.00 80.00 78 VAL A N 1
ATOM 528 C CA . VAL A 1 70 ? -26.447 -13.027 25.328 1.00 80.00 78 VAL A CA 1
ATOM 529 C C . VAL A 1 70 ? -25.864 -11.880 24.498 1.00 80.00 78 VAL A C 1
ATOM 530 O O . VAL A 1 70 ? -25.990 -11.860 23.269 1.00 80.00 78 VAL A O 1
ATOM 534 N N . GLY A 1 71 ? -25.174 -10.964 25.169 1.00 80.00 79 GLY A N 1
ATOM 535 C CA . GLY A 1 71 ? -24.580 -9.826 24.491 1.00 80.00 79 GLY A CA 1
ATOM 536 C C . GLY A 1 71 ? -23.560 -10.186 23.429 1.00 80.00 79 GLY A C 1
ATOM 537 O O . GLY A 1 71 ? -23.796 -9.974 22.236 1.00 80.00 79 GLY A O 1
ATOM 538 N N . MET A 1 72 ? -22.432 -10.750 23.846 1.00 80.00 80 MET A N 1
ATOM 539 C CA . MET A 1 72 ? -21.383 -11.115 22.903 1.00 80.00 80 MET A CA 1
ATOM 540 C C . MET A 1 72 ? -21.858 -12.010 21.756 1.00 80.00 80 MET A C 1
ATOM 541 O O . MET A 1 72 ? -21.387 -11.873 20.623 1.00 80.00 80 MET A O 1
ATOM 546 N N . SER A 1 73 ? -22.834 -12.871 22.026 1.00 80.00 81 SER A N 1
ATOM 547 C CA . SER A 1 73 ? -23.358 -13.764 20.998 1.00 80.00 81 SER A CA 1
ATOM 548 C C . SER A 1 73 ? -24.123 -13.015 19.903 1.00 80.00 81 SER A C 1
ATOM 549 O O . SER A 1 73 ? -23.851 -13.190 18.720 1.00 80.00 81 SER A O 1
ATOM 552 N N . ILE A 1 74 ? -25.069 -12.168 20.294 1.00 80.00 82 ILE A N 1
ATOM 553 C CA . ILE A 1 74 ? -25.845 -11.421 19.308 1.00 80.00 82 ILE A CA 1
ATOM 554 C C . ILE A 1 74 ? -24.902 -10.583 18.432 1.00 80.00 82 ILE A C 1
ATOM 555 O O . ILE A 1 74 ? -25.095 -10.462 17.215 1.00 80.00 82 ILE A O 1
ATOM 560 N N . PHE A 1 75 ? -23.832 -10.084 19.042 1.00 80.00 83 PHE A N 1
ATOM 561 C CA . PHE A 1 75 ? -22.844 -9.307 18.311 1.00 80.00 83 PHE A CA 1
ATOM 562 C C . PHE A 1 75 ? -22.243 -10.231 17.243 1.00 80.00 83 PHE A C 1
ATOM 563 O O . PHE A 1 75 ? -21.972 -9.803 16.119 1.00 80.00 83 PHE A O 1
ATOM 571 N N . MET A 1 76 ? -22.111 -11.514 17.573 1.00 80.00 84 MET A N 1
ATOM 572 C CA . MET A 1 76 ? -21.565 -12.488 16.628 1.00 80.00 84 MET A CA 1
ATOM 573 C C . MET A 1 76 ? -22.481 -12.681 15.401 1.00 80.00 84 MET A C 1
ATOM 574 O O . MET A 1 76 ? -22.063 -13.179 14.365 1.00 80.00 84 MET A O 1
ATOM 579 N N . LEU A 1 77 ? -23.744 -12.290 15.509 1.00 80.00 85 LEU A N 1
ATOM 580 C CA . LEU A 1 77 ? -24.622 -12.405 14.349 1.00 80.00 85 LEU A CA 1
ATOM 581 C C . LEU A 1 77 ? -24.098 -11.374 13.333 1.00 80.00 85 LEU A C 1
ATOM 582 O O . LEU A 1 77 ? -23.845 -11.681 12.155 1.00 80.00 85 LEU A O 1
ATOM 587 N N . ALA A 1 78 ? -23.807 -10.183 13.847 1.00 80.00 86 ALA A N 1
ATOM 588 C CA . ALA A 1 78 ? -23.252 -9.127 13.021 1.00 80.00 86 ALA A CA 1
ATOM 589 C C . ALA A 1 78 ? -21.975 -9.693 12.396 1.00 80.00 86 ALA A C 1
ATOM 590 O O . ALA A 1 78 ? -21.599 -9.321 11.281 1.00 80.00 86 ALA A O 1
ATOM 592 N N . THR A 1 79 ? -21.381 -10.665 13.091 1.00 80.00 87 THR A N 1
ATOM 593 C CA . THR A 1 79 ? -20.144 -11.312 12.678 1.00 80.00 87 THR A CA 1
ATOM 594 C C . THR A 1 79 ? -19.941 -11.645 11.190 1.00 80.00 87 THR A C 1
ATOM 595 O O . THR A 1 79 ? -19.538 -10.743 10.473 1.00 80.00 87 THR A O 1
ATOM 599 N N . LEU A 1 80 ? -20.288 -12.815 10.644 1.00 80.00 88 LEU A N 1
ATOM 600 C CA . LEU A 1 80 ? -19.937 -13.000 9.232 1.00 80.00 88 LEU A CA 1
ATOM 601 C C . LEU A 1 80 ? -20.377 -11.944 8.222 1.00 80.00 88 LEU A C 1
ATOM 602 O O . LEU A 1 80 ? -19.591 -11.593 7.344 1.00 80.00 88 LEU A O 1
ATOM 607 N N . VAL A 1 81 ? -21.565 -11.376 8.342 1.00 80.00 89 VAL A N 1
ATOM 608 C CA . VAL A 1 81 ? -21.954 -10.385 7.343 1.00 80.00 89 VAL A CA 1
ATOM 609 C C . VAL A 1 81 ? -20.987 -9.188 7.275 1.00 80.00 89 VAL A C 1
ATOM 610 O O . VAL A 1 81 ? -20.231 -9.006 6.304 1.00 80.00 89 VAL A O 1
ATOM 614 N N . ALA A 1 82 ? -20.988 -8.410 8.349 1.00 80.00 90 ALA A N 1
ATOM 615 C CA . ALA A 1 82 ? -20.129 -7.248 8.448 1.00 80.00 90 ALA A CA 1
ATOM 616 C C . ALA A 1 82 ? -18.666 -7.669 8.379 1.00 80.00 90 ALA A C 1
ATOM 617 O O . ALA A 1 82 ? -17.865 -7.012 7.718 1.00 80.00 90 ALA A O 1
ATOM 619 N N . VAL A 1 83 ? -18.323 -8.801 8.991 1.00 80.00 91 VAL A N 1
ATOM 620 C CA . VAL A 1 83 ? -16.933 -9.238 8.973 1.00 80.00 91 VAL A CA 1
ATOM 621 C C . VAL A 1 83 ? -16.405 -9.777 7.653 1.00 80.00 91 VAL A C 1
ATOM 622 O O . VAL A 1 83 ? -15.355 -10.408 7.635 1.00 80.00 91 VAL A O 1
ATOM 626 N N . THR A 1 84 ? -17.131 -9.590 6.559 1.00 80.00 92 THR A N 1
ATOM 627 C CA . THR A 1 84 ? -16.608 -10.014 5.268 1.00 80.00 92 THR A CA 1
ATOM 628 C C . THR A 1 84 ? -16.093 -8.722 4.633 1.00 80.00 92 THR A C 1
ATOM 629 O O . THR A 1 84 ? -14.891 -8.471 4.592 1.00 80.00 92 THR A O 1
ATOM 633 N N . THR A 1 85 ? -17.005 -7.839 4.251 1.00 80.00 93 THR A N 1
ATOM 634 C CA . THR A 1 85 ? -16.602 -6.577 3.645 1.00 80.00 93 THR A CA 1
ATOM 635 C C . THR A 1 85 ? -15.736 -5.839 4.669 1.00 80.00 93 THR A C 1
ATOM 636 O O . THR A 1 85 ? -14.583 -5.462 4.417 1.00 80.00 93 THR A O 1
ATOM 640 N N . SER A 1 86 ? -16.281 -5.721 5.864 1.00 80.00 94 SER A N 1
ATOM 641 C CA . SER A 1 86 ? -15.550 -5.064 6.909 1.00 80.00 94 SER A CA 1
ATOM 642 C C . SER A 1 86 ? -14.511 -6.015 7.507 1.00 80.00 94 SER A C 1
ATOM 643 O O . SER A 1 86 ? -13.749 -5.600 8.369 1.00 80.00 94 SER A O 1
ATOM 646 N N . SER A 1 87 ? -14.474 -7.273 7.033 1.00 80.00 95 SER A N 1
ATOM 647 C CA . SER A 1 87 ? -13.484 -8.268 7.496 1.00 80.00 95 SER A CA 1
ATOM 648 C C . SER A 1 87 ? -12.255 -7.443 7.547 1.00 80.00 95 SER A C 1
ATOM 649 O O . SER A 1 87 ? -11.759 -7.136 8.627 1.00 80.00 95 SER A O 1
ATOM 652 N N . LEU A 1 88 ? -11.869 -6.944 6.377 1.00 80.00 96 LEU A N 1
ATOM 653 C CA . LEU A 1 88 ? -10.717 -6.091 6.298 1.00 80.00 96 LEU A CA 1
ATOM 654 C C . LEU A 1 88 ? -11.013 -4.982 7.307 1.00 80.00 96 LEU A C 1
ATOM 655 O O . LEU A 1 88 ? -10.549 -5.053 8.442 1.00 80.00 96 LEU A O 1
ATOM 660 N N . THR A 1 89 ? -11.976 -4.126 6.993 1.00 80.00 97 THR A N 1
ATOM 661 C CA . THR A 1 89 ? -12.318 -3.017 7.875 1.00 80.00 97 THR A CA 1
ATOM 662 C C . THR A 1 89 ? -12.498 -3.350 9.369 1.00 80.00 97 THR A C 1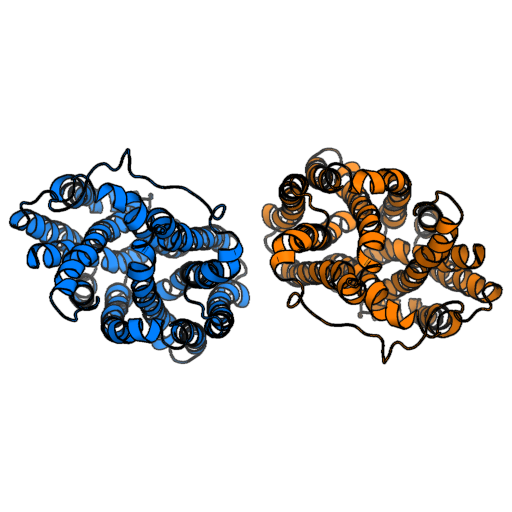
ATOM 663 O O . THR A 1 89 ? -13.584 -3.710 9.800 1.00 80.00 97 THR A O 1
ATOM 667 N N . VAL A 1 90 ? -11.401 -3.313 10.121 1.00 80.00 98 VAL A N 1
ATOM 668 C CA . VAL A 1 90 ? -11.439 -3.555 11.562 1.00 80.00 98 VAL A CA 1
ATOM 669 C C . VAL A 1 90 ? -12.527 -4.533 12.078 1.00 80.00 98 VAL A C 1
ATOM 670 O O . VAL A 1 90 ? -12.840 -4.554 13.270 1.00 80.00 98 VAL A O 1
ATOM 674 N N . LEU A 1 91 ? -13.085 -5.356 11.198 1.00 80.00 99 LEU A N 1
ATOM 675 C CA . LEU A 1 91 ? -14.104 -6.301 11.598 1.00 80.00 99 LEU A CA 1
ATOM 676 C C . LEU A 1 91 ? -13.327 -7.556 11.783 1.00 80.00 99 LEU A C 1
ATOM 677 O O . LEU A 1 91 ? -13.761 -8.451 12.510 1.00 80.00 99 LEU A O 1
ATOM 682 N N . ILE A 1 92 ? -12.159 -7.647 11.151 1.00 80.00 100 ILE A N 1
ATOM 683 C CA . ILE A 1 92 ? -11.344 -8.795 11.462 1.00 80.00 100 ILE A CA 1
ATOM 684 C C . ILE A 1 92 ? -11.052 -8.423 12.914 1.00 80.00 100 ILE A C 1
ATOM 685 O O . ILE A 1 92 ? -10.883 -9.298 13.758 1.00 80.00 100 ILE A O 1
ATOM 690 N N . ALA A 1 93 ? -11.103 -7.138 13.251 1.00 80.00 101 ALA A N 1
ATOM 691 C CA . ALA A 1 93 ? -10.824 -6.757 14.616 1.00 80.00 101 ALA A CA 1
ATOM 692 C C . ALA A 1 93 ? -11.894 -7.214 15.603 1.00 80.00 101 ALA A C 1
ATOM 693 O O . ALA A 1 93 ? -11.607 -7.975 16.534 1.00 80.00 101 ALA A O 1
ATOM 695 N N . ALA A 1 94 ? -13.134 -6.792 15.369 1.00 80.00 102 ALA A N 1
ATOM 696 C CA . ALA A 1 94 ? -14.252 -7.148 16.238 1.00 80.00 102 ALA A CA 1
ATOM 697 C C . ALA A 1 94 ? -14.379 -8.659 16.441 1.00 80.00 102 ALA A C 1
ATOM 698 O O . ALA A 1 94 ? -14.516 -9.130 17.572 1.00 80.00 102 ALA A O 1
ATOM 700 N N . SER A 1 95 ? -14.306 -9.409 15.347 1.00 80.00 103 SER A N 1
ATOM 701 C CA . SER A 1 95 ? -14.421 -10.865 15.392 1.00 80.00 103 SER A CA 1
ATOM 702 C C . SER A 1 95 ? -13.427 -11.511 16.353 1.00 80.00 103 SER A C 1
ATOM 703 O O . SER A 1 95 ? -13.823 -12.191 17.306 1.00 80.00 103 SER A O 1
ATOM 706 N N . ALA A 1 96 ? -12.141 -11.287 16.109 1.00 80.00 104 ALA A N 1
ATOM 707 C CA . ALA A 1 96 ? -11.089 -11.850 16.947 1.00 80.00 104 ALA A CA 1
ATOM 708 C C . ALA A 1 96 ? -11.350 -11.582 18.428 1.00 80.00 104 ALA A C 1
ATOM 709 O O . ALA A 1 96 ? -11.390 -12.506 19.247 1.00 80.00 104 ALA A O 1
ATOM 711 N N . MET A 1 97 ? -11.585 -10.316 18.753 1.00 80.00 105 MET A N 1
ATOM 712 C CA . MET A 1 97 ? -11.831 -9.915 20.129 1.00 80.00 105 MET A CA 1
ATOM 713 C C . MET A 1 97 ? -12.966 -10.698 20.785 1.00 80.00 105 MET A C 1
ATOM 714 O O . MET A 1 97 ? -12.767 -11.317 21.834 1.00 80.00 105 MET A O 1
ATOM 719 N N . GLN A 1 98 ? -14.140 -10.713 20.156 1.00 80.00 106 GLN A N 1
ATOM 720 C CA . GLN A 1 98 ? -15.284 -11.422 20.721 1.00 80.00 106 GLN A CA 1
ATOM 721 C C . GLN A 1 98 ? -15.017 -12.889 21.031 1.00 80.00 106 GLN A C 1
ATOM 722 O O . GLN A 1 98 ? -15.536 -13.420 22.019 1.00 80.00 106 GLN A O 1
ATOM 728 N N . GLY A 1 99 ? -14.187 -13.533 20.216 1.00 80.00 107 GLY A N 1
ATOM 729 C CA . GLY A 1 99 ? -13.853 -14.922 20.459 1.00 80.00 107 GLY A CA 1
ATOM 730 C C . GLY A 1 99 ? -13.247 -15.038 21.848 1.00 80.00 107 GLY A C 1
ATOM 731 O O . GLY A 1 99 ? -13.751 -15.768 22.708 1.00 80.00 107 GLY A O 1
ATOM 732 N N . MET A 1 100 ? -12.204 -14.256 22.101 1.00 80.00 108 MET A N 1
ATOM 733 C CA . MET A 1 100 ? -11.565 -14.284 23.409 1.00 80.00 108 MET A CA 1
ATOM 734 C C . MET A 1 100 ? -12.520 -13.752 24.483 1.00 80.00 108 MET A C 1
ATOM 735 O O . MET A 1 100 ? -12.282 -13.936 25.679 1.00 80.00 108 MET A O 1
ATOM 740 N N . GLY A 1 101 ? -13.606 -13.110 24.053 1.00 80.00 109 GLY A N 1
ATOM 741 C CA . GLY A 1 101 ? -14.592 -12.589 24.987 1.00 80.00 109 GLY A CA 1
ATOM 742 C C . GLY A 1 101 ? -15.235 -13.749 25.719 1.00 80.00 109 GLY A C 1
ATOM 743 O O . GLY A 1 101 ? -15.364 -13.747 26.944 1.00 80.00 109 GLY A O 1
ATOM 744 N N . THR A 1 102 ? -15.630 -14.768 24.965 1.00 80.00 110 THR A N 1
ATOM 745 C CA . THR A 1 102 ? -16.221 -15.945 25.576 1.00 80.00 110 THR A CA 1
ATOM 746 C C . THR A 1 102 ? -15.129 -16.524 26.485 1.00 80.00 110 THR A C 1
ATOM 747 O O . THR A 1 102 ? -15.411 -17.101 27.539 1.00 80.00 110 THR A O 1
ATOM 751 N N . GLY A 1 103 ? -13.876 -16.300 26.097 1.00 80.00 111 GLY A N 1
ATOM 752 C CA . GLY A 1 103 ? -12.750 -16.756 26.892 1.00 80.00 111 GLY A CA 1
ATOM 753 C C . GLY A 1 103 ? -12.787 -16.109 28.271 1.00 80.00 111 GLY A C 1
ATOM 754 O O . GLY A 1 103 ? -12.367 -16.712 29.260 1.00 80.00 111 GLY A O 1
ATOM 755 N N . VAL A 1 104 ? -13.302 -14.881 28.333 1.00 80.00 112 VAL A N 1
ATOM 756 C CA . VAL A 1 104 ? -13.431 -14.145 29.593 1.00 80.00 112 VAL A CA 1
ATOM 757 C C . VAL A 1 104 ? -14.321 -14.991 30.499 1.00 80.00 112 VAL A C 1
ATOM 758 O O . VAL A 1 104 ? -14.075 -15.115 31.704 1.00 80.00 112 VAL A O 1
ATOM 762 N N . GLY A 1 105 ? -15.351 -15.582 29.903 1.00 80.00 113 GLY A N 1
ATOM 763 C CA . GLY A 1 105 ? -16.240 -16.447 30.651 1.00 80.00 113 GLY A CA 1
ATOM 764 C C . GLY A 1 105 ? -15.389 -17.529 31.296 1.00 80.00 113 GLY A C 1
ATOM 765 O O . GLY A 1 105 ? -15.608 -17.916 32.448 1.00 80.00 113 GLY A O 1
ATOM 766 N N . GLY A 1 106 ? -14.378 -17.981 30.559 1.00 80.00 114 GLY A N 1
ATOM 767 C CA . GLY A 1 106 ? -13.468 -18.995 31.057 1.00 80.00 114 GLY A CA 1
ATOM 768 C C . GLY A 1 106 ? -12.739 -18.538 32.312 1.00 80.00 114 GLY A C 1
ATOM 769 O O . GLY A 1 106 ? -12.423 -19.348 33.185 1.00 80.00 114 GLY A O 1
ATOM 770 N N . VAL A 1 107 ? -12.460 -17.241 32.403 1.00 80.00 115 VAL A N 1
ATOM 771 C CA . VAL A 1 107 ? -11.783 -16.678 33.570 1.00 80.00 115 VAL A CA 1
ATOM 772 C C . VAL A 1 107 ? -12.603 -17.005 34.821 1.00 80.00 115 VAL A C 1
ATOM 773 O O . VAL A 1 107 ? -12.106 -17.631 35.763 1.00 80.00 115 VAL A O 1
ATOM 777 N N . MET A 1 108 ? -13.875 -16.624 34.807 1.00 80.00 116 MET A N 1
ATOM 778 C CA . MET A 1 108 ? -14.750 -16.887 35.941 1.00 80.00 116 MET A CA 1
ATOM 779 C C . MET A 1 108 ? -14.785 -18.389 36.228 1.00 80.00 116 MET A C 1
ATOM 780 O O . MET A 1 108 ? -14.918 -18.815 37.381 1.00 80.00 116 MET A O 1
ATOM 785 N N . ALA A 1 109 ? -14.626 -19.179 35.170 1.00 80.00 117 ALA A N 1
ATOM 786 C CA . ALA A 1 109 ? -14.626 -20.629 35.281 1.00 80.00 117 ALA A CA 1
ATOM 787 C C . ALA A 1 109 ? -13.533 -21.120 36.224 1.00 80.00 117 ALA A C 1
ATOM 788 O O . ALA A 1 109 ? -13.802 -21.924 37.092 1.00 80.00 117 ALA A O 1
ATOM 790 N N . ARG A 1 110 ? -12.307 -20.627 36.083 1.00 80.00 118 ARG A N 1
ATOM 791 C CA . ARG A 1 110 ? -11.254 -21.084 36.986 1.00 80.00 118 ARG A CA 1
ATOM 792 C C . ARG A 1 110 ? -11.595 -20.734 38.438 1.00 80.00 118 ARG A C 1
ATOM 793 O O . ARG A 1 110 ? -11.289 -21.497 39.359 1.00 80.00 118 ARG A O 1
ATOM 801 N N . THR A 1 111 ? -12.284 -19.613 38.632 1.00 80.00 119 THR A N 1
ATOM 802 C CA . THR A 1 111 ? -12.666 -19.155 39.964 1.00 80.00 119 THR A CA 1
ATOM 803 C C . THR A 1 111 ? -13.526 -20.140 40.779 1.00 80.00 119 THR A C 1
ATOM 804 O O . THR A 1 111 ? -13.058 -20.697 41.778 1.00 80.00 119 THR A O 1
ATOM 808 N N . LEU A 1 112 ? -14.777 -20.357 40.375 1.00 80.00 120 LEU A N 1
ATOM 809 C CA . LEU A 1 112 ? -15.636 -21.271 41.129 1.00 80.00 120 LEU A CA 1
ATOM 810 C C . LEU A 1 112 ? -15.015 -22.661 41.321 1.00 80.00 120 LEU A C 1
ATOM 811 O O . LEU A 1 112 ? -15.052 -23.203 42.426 1.00 80.00 120 LEU A O 1
ATOM 816 N N . PRO A 1 113 ? -14.547 -23.305 40.241 1.00 80.00 121 PRO A N 1
ATOM 817 C CA . PRO A 1 113 ? -13.936 -24.612 40.467 1.00 80.00 121 PRO A CA 1
ATOM 818 C C . PRO A 1 113 ? -12.838 -24.573 41.535 1.00 80.00 121 PRO A C 1
ATOM 819 O O . PRO A 1 113 ? -12.517 -25.604 42.127 1.00 80.00 121 PRO A O 1
ATOM 823 N N . ARG A 1 114 ? -12.267 -23.396 41.789 1.00 80.00 122 ARG A N 1
ATOM 824 C CA . ARG A 1 114 ? -11.260 -23.278 42.839 1.00 80.00 122 ARG A CA 1
ATOM 825 C C . ARG A 1 114 ? -11.950 -23.542 44.178 1.00 80.00 122 ARG A C 1
ATOM 826 O O . ARG A 1 114 ? -11.336 -24.063 45.109 1.00 80.00 122 ARG A O 1
ATOM 834 N N . ASP A 1 115 ? -13.229 -23.191 44.284 1.00 80.00 123 ASP A N 1
ATOM 835 C CA . ASP A 1 115 ? -13.983 -23.471 45.502 1.00 80.00 123 ASP A CA 1
ATOM 836 C C . ASP A 1 115 ? -13.971 -24.996 45.646 1.00 80.00 123 ASP A C 1
ATOM 837 O O . ASP A 1 115 ? -13.718 -25.539 46.726 1.00 80.00 123 ASP A O 1
ATOM 842 N N . LEU A 1 116 ? -14.198 -25.681 44.527 1.00 80.00 124 LEU A N 1
ATOM 843 C CA . LEU A 1 116 ? -14.190 -27.136 44.511 1.00 80.00 124 LEU A CA 1
ATOM 844 C C . LEU A 1 116 ? -12.828 -27.633 45.006 1.00 80.00 124 LEU A C 1
ATOM 845 O O . LEU A 1 116 ? -12.725 -28.726 45.560 1.00 80.00 124 LEU A O 1
ATOM 850 N N . TYR A 1 117 ? -11.790 -26.819 44.815 1.00 80.00 125 TYR A N 1
ATOM 851 C CA . TYR A 1 117 ? -10.449 -27.169 45.279 1.00 80.00 125 TYR A CA 1
ATOM 852 C C . TYR A 1 117 ? -10.486 -27.254 46.799 1.00 80.00 125 TYR A C 1
ATOM 853 O O . TYR A 1 117 ? -9.966 -28.210 47.378 1.00 80.00 125 TYR A O 1
ATOM 862 N N . GLU A 1 118 ? -11.127 -26.277 47.438 1.00 80.00 126 GLU A N 1
ATOM 863 C CA . GLU A 1 118 ? -11.236 -26.261 48.895 1.00 80.00 126 GLU A CA 1
ATOM 864 C C . GLU A 1 118 ? -11.823 -27.578 49.397 1.00 80.00 126 GLU A C 1
ATOM 865 O O . GLU A 1 118 ? -11.642 -27.943 50.559 1.00 80.00 126 GLU A O 1
ATOM 871 N N . ARG A 1 119 ? -12.514 -28.300 48.520 1.00 80.00 127 ARG A N 1
ATOM 872 C CA . ARG A 1 119 ? -13.107 -29.574 48.893 1.00 80.00 127 ARG A CA 1
ATOM 873 C C . ARG A 1 119 ? -12.090 -30.697 49.151 1.00 80.00 127 ARG A C 1
ATOM 874 O O . ARG A 1 119 ? -12.358 -31.590 49.952 1.00 80.00 127 ARG A O 1
ATOM 882 N N . THR A 1 120 ? -10.948 -30.682 48.463 1.00 80.00 128 THR A N 1
ATOM 883 C CA . THR A 1 120 ? -9.943 -31.727 48.671 1.00 80.00 128 THR A CA 1
ATOM 884 C C . THR A 1 120 ? -8.481 -31.288 48.443 1.00 80.00 128 THR A C 1
ATOM 885 O O . THR A 1 120 ? -7.968 -30.425 49.155 1.00 80.00 128 THR A O 1
ATOM 889 N N . GLN A 1 121 ? -7.820 -31.883 47.448 1.00 80.00 129 GLN A N 1
ATOM 890 C CA . GLN A 1 121 ? -6.418 -31.599 47.133 1.00 80.00 129 GLN A CA 1
ATOM 891 C C . GLN A 1 121 ? -6.241 -31.028 45.719 1.00 80.00 129 GLN A C 1
ATOM 892 O O . GLN A 1 121 ? -5.129 -30.971 45.192 1.00 80.00 129 GLN A O 1
ATOM 898 N N . LEU A 1 122 ? -7.346 -30.629 45.097 1.00 80.00 130 LEU A N 1
ATOM 899 C CA . LEU A 1 122 ? -7.312 -30.068 43.746 1.00 80.00 130 LEU A CA 1
ATOM 900 C C . LEU A 1 122 ? -6.529 -28.756 43.747 1.00 80.00 130 LEU A C 1
ATOM 901 O O . LEU A 1 122 ? -6.459 -28.086 44.771 1.00 80.00 130 LEU A O 1
ATOM 906 N N . ARG A 1 123 ? -5.931 -28.392 42.614 1.00 80.00 131 ARG A N 1
ATOM 907 C CA . ARG A 1 123 ? -5.167 -27.148 42.551 1.00 80.00 131 ARG A CA 1
ATOM 908 C C . ARG A 1 123 ? -5.579 -26.221 41.401 1.00 80.00 131 ARG A C 1
ATOM 909 O O . ARG A 1 123 ? -5.792 -25.025 41.619 1.00 80.00 131 ARG A O 1
ATOM 917 N N . HIS A 1 124 ? -5.697 -26.753 40.182 1.00 80.00 132 HIS A N 1
ATOM 918 C CA . HIS A 1 124 ? -6.075 -25.920 39.034 1.00 80.00 132 HIS A CA 1
ATOM 919 C C . HIS A 1 124 ? -6.360 -26.685 37.740 1.00 80.00 132 HIS A C 1
ATOM 920 O O . HIS A 1 124 ? -7.259 -26.320 36.971 1.00 80.00 132 HIS A O 1
ATOM 927 N N . ALA A 1 125 ? -5.565 -27.724 37.499 1.00 80.00 133 ALA A N 1
ATOM 928 C CA . ALA A 1 125 ? -5.684 -28.550 36.301 1.00 80.00 133 ALA A CA 1
ATOM 929 C C . ALA A 1 125 ? -7.125 -28.872 35.930 1.00 80.00 133 ALA A C 1
ATOM 930 O O . ALA A 1 125 ? -7.498 -28.770 34.771 1.00 80.00 133 ALA A O 1
ATOM 932 N N . ASN A 1 126 ? -7.932 -29.220 36.926 1.00 80.00 134 ASN A N 1
ATOM 933 C CA . ASN A 1 126 ? -9.342 -29.560 36.733 1.00 80.00 134 ASN A CA 1
ATOM 934 C C . ASN A 1 126 ? -10.097 -28.673 35.735 1.00 80.00 134 ASN A C 1
ATOM 935 O O . ASN A 1 126 ? -10.434 -29.116 34.633 1.00 80.00 134 ASN A O 1
ATOM 940 N N . SER A 1 127 ? -10.347 -27.423 36.111 1.00 80.00 135 SER A N 1
ATOM 941 C CA . SER A 1 127 ? -11.066 -26.502 35.238 1.00 80.00 135 SER A CA 1
ATOM 942 C C . SER A 1 127 ? -10.309 -26.261 33.933 1.00 80.00 135 SER A C 1
ATOM 943 O O . SER A 1 127 ? -10.909 -26.239 32.852 1.00 80.00 135 SER A O 1
ATOM 946 N N . LEU A 1 128 ? -8.994 -26.093 34.021 1.00 80.00 136 LEU A N 1
ATOM 947 C CA . LEU A 1 128 ? -8.203 -25.858 32.822 1.00 80.00 136 LEU A CA 1
ATOM 948 C C . LEU A 1 128 ? -8.210 -27.038 31.852 1.00 80.00 136 LEU A C 1
ATOM 949 O O . LEU A 1 128 ? -8.123 -26.842 30.637 1.00 80.00 136 LEU A O 1
ATOM 954 N N . LEU A 1 129 ? -8.346 -28.251 32.380 1.00 80.00 137 LEU A N 1
ATOM 955 C CA . LEU A 1 129 ? -8.402 -29.452 31.548 1.00 80.00 137 LEU A CA 1
ATOM 956 C C . LEU A 1 129 ? -9.713 -29.403 30.780 1.00 80.00 137 LEU A C 1
ATOM 957 O O . LEU A 1 129 ? -9.758 -29.714 29.589 1.00 80.00 137 LEU A O 1
ATOM 962 N N . ASN A 1 130 ? -10.775 -29.013 31.480 1.00 80.00 138 ASN A N 1
ATOM 963 C CA . ASN A 1 130 ? -12.106 -28.877 30.898 1.00 80.00 138 ASN A CA 1
ATOM 964 C C . ASN A 1 130 ? -11.989 -28.079 29.603 1.00 80.00 138 ASN A C 1
ATOM 965 O O . ASN A 1 130 ? -12.215 -28.604 28.507 1.00 80.00 138 ASN A O 1
ATOM 970 N N . MET A 1 131 ? -11.540 -26.837 29.740 1.00 80.00 139 MET A N 1
ATOM 971 C CA . MET A 1 131 ? -11.366 -25.957 28.597 1.00 80.00 139 MET A CA 1
ATOM 972 C C . MET A 1 131 ? -10.394 -26.558 27.586 1.00 80.00 139 MET A C 1
ATOM 973 O O . MET A 1 131 ? -10.799 -26.958 26.494 1.00 80.00 139 MET A O 1
ATOM 978 N N . GLY A 1 132 ? -9.125 -26.655 27.981 1.00 80.00 140 GLY A N 1
ATOM 979 C CA . GLY A 1 132 ? -8.078 -27.192 27.124 1.00 80.00 140 GLY A CA 1
ATOM 980 C C . GLY A 1 132 ? -8.457 -28.334 26.196 1.00 80.00 140 GLY A C 1
ATOM 981 O O . GLY A 1 132 ? -8.229 -28.257 24.985 1.00 80.00 140 GLY A O 1
ATOM 982 N N . ILE A 1 133 ? -9.035 -29.391 26.760 1.00 80.00 141 ILE A N 1
ATOM 983 C CA . ILE A 1 133 ? -9.444 -30.544 25.971 1.00 80.00 141 ILE A CA 1
ATOM 984 C C . ILE A 1 133 ? -10.453 -30.170 24.897 1.00 80.00 141 ILE A C 1
ATOM 985 O O . ILE A 1 133 ? -10.207 -30.396 23.718 1.00 80.00 141 ILE A O 1
ATOM 990 N N . LEU A 1 134 ? -11.567 -29.566 25.293 1.00 80.00 142 LEU A N 1
ATOM 991 C CA . LEU A 1 134 ? -12.584 -29.171 24.328 1.00 80.00 142 LEU A CA 1
ATOM 992 C C . LEU A 1 134 ? -11.952 -28.392 23.174 1.00 80.00 142 LEU A C 1
ATOM 993 O O . LEU A 1 134 ? -12.268 -28.632 22.006 1.00 80.00 142 LEU A O 1
ATOM 998 N N . VAL A 1 135 ? -10.989 -27.534 23.508 1.00 80.00 143 VAL A N 1
ATOM 999 C CA . VAL A 1 135 ? -10.298 -26.730 22.508 1.00 80.00 143 VAL A CA 1
ATOM 1000 C C . VAL A 1 135 ? -9.626 -27.616 21.462 1.00 80.00 143 VAL A C 1
ATOM 1001 O O . VAL A 1 135 ? -10.119 -27.742 20.342 1.00 80.00 143 VAL A O 1
ATOM 1005 N N . SER A 1 136 ? -8.529 -28.266 21.845 1.00 80.00 144 SER A N 1
ATOM 1006 C CA . SER A 1 136 ? -7.775 -29.116 20.928 1.00 80.00 144 SER A CA 1
ATOM 1007 C C . SER A 1 136 ? -8.567 -29.899 19.868 1.00 80.00 144 SER A C 1
ATOM 1008 O O . SER A 1 136 ? -8.470 -29.580 18.676 1.00 80.00 144 SER A O 1
ATOM 1011 N N . PRO A 1 137 ? -9.371 -30.907 20.262 1.00 80.00 145 PRO A N 1
ATOM 1012 C CA . PRO A 1 137 ? -10.076 -31.577 19.173 1.00 80.00 145 PRO A CA 1
ATOM 1013 C C . PRO A 1 137 ? -11.130 -30.770 18.422 1.00 80.00 145 PRO A C 1
ATOM 1014 O O . PRO A 1 137 ? -10.987 -30.560 17.226 1.00 80.00 145 PRO A O 1
ATOM 1018 N N . LEU A 1 138 ? -12.163 -30.290 19.108 1.00 80.00 146 LEU A N 1
ATOM 1019 C CA . LEU A 1 138 ? -13.227 -29.534 18.444 1.00 80.00 146 LEU A CA 1
ATOM 1020 C C . LEU A 1 138 ? -12.715 -28.551 17.391 1.00 80.00 146 LEU A C 1
ATOM 1021 O O . LEU A 1 138 ? -13.236 -28.492 16.276 1.00 80.00 146 LEU A O 1
ATOM 1026 N N . LEU A 1 139 ? -11.648 -27.840 17.732 1.00 80.00 147 LEU A N 1
ATOM 1027 C CA . LEU A 1 139 ? -11.043 -26.861 16.841 1.00 80.00 147 LEU A CA 1
ATOM 1028 C C . LEU A 1 139 ? -10.391 -27.487 15.607 1.00 80.00 147 LEU A C 1
ATOM 1029 O O . LEU A 1 139 ? -10.625 -27.036 14.479 1.00 80.00 147 LEU A O 1
ATOM 1034 N N . ALA A 1 140 ? -9.591 -28.530 15.817 1.00 80.00 148 ALA A N 1
ATOM 1035 C CA . ALA A 1 140 ? -8.924 -29.209 14.710 1.00 80.00 148 ALA A CA 1
ATOM 1036 C C . ALA A 1 140 ? -9.955 -29.651 13.659 1.00 80.00 148 ALA A C 1
ATOM 1037 O O . ALA A 1 140 ? -9.975 -29.093 12.558 1.00 80.00 148 ALA A O 1
ATOM 1039 N N . PRO A 1 141 ? -10.811 -30.656 13.957 1.00 80.00 149 PRO A N 1
ATOM 1040 C CA . PRO A 1 141 ? -11.762 -30.985 12.892 1.00 80.00 149 PRO A CA 1
ATOM 1041 C C . PRO A 1 141 ? -12.802 -29.900 12.592 1.00 80.00 149 PRO A C 1
ATOM 1042 O O . PRO A 1 141 ? -13.751 -30.145 11.850 1.00 80.00 149 PRO A O 1
ATOM 1046 N N . LEU A 1 142 ? -12.650 -28.719 13.183 1.00 80.00 150 LEU A N 1
ATOM 1047 C CA . LEU A 1 142 ? -13.574 -27.623 12.912 1.00 80.00 150 LEU A CA 1
ATOM 1048 C C . LEU A 1 142 ? -13.148 -27.096 11.538 1.00 80.00 150 LEU A C 1
ATOM 1049 O O . LEU A 1 142 ? -13.649 -27.562 10.510 1.00 80.00 150 LEU A O 1
ATOM 1054 N N . ILE A 1 143 ? -12.169 -26.193 11.508 1.00 80.00 151 ILE A N 1
ATOM 1055 C CA . ILE A 1 143 ? -11.694 -25.653 10.235 1.00 80.00 151 ILE A CA 1
ATOM 1056 C C . ILE A 1 143 ? -11.054 -26.763 9.414 1.00 80.00 151 ILE A C 1
ATOM 1057 O O . ILE A 1 143 ? -11.309 -26.890 8.213 1.00 80.00 151 ILE A O 1
ATOM 1062 N N . GLY A 1 144 ? -10.231 -27.574 10.071 1.00 80.00 152 GLY A N 1
ATOM 1063 C CA . GLY A 1 144 ? -9.579 -28.678 9.394 1.00 80.00 152 GLY A CA 1
ATOM 1064 C C . GLY A 1 144 ? -10.611 -29.678 8.907 1.00 80.00 152 GLY A C 1
ATOM 1065 O O . GLY A 1 144 ? -10.352 -30.447 7.983 1.00 80.00 152 GLY A O 1
ATOM 1066 N N . GLY A 1 145 ? -11.780 -29.662 9.538 1.00 80.00 153 GLY A N 1
ATOM 1067 C CA . GLY A 1 145 ? -12.849 -30.563 9.158 1.00 80.00 153 GLY A CA 1
ATOM 1068 C C . GLY A 1 145 ? -13.369 -30.285 7.764 1.00 80.00 153 GLY A C 1
ATOM 1069 O O . GLY A 1 145 ? -13.253 -31.137 6.884 1.00 80.00 153 GLY A O 1
ATOM 1070 N N . LEU A 1 146 ? -13.945 -29.107 7.547 1.00 80.00 154 LEU A N 1
ATOM 1071 C CA . LEU A 1 146 ? -14.472 -28.770 6.228 1.00 80.00 154 LEU A CA 1
ATOM 1072 C C . LEU A 1 146 ? -14.156 -27.355 5.740 1.00 80.00 154 LEU A C 1
ATOM 1073 O O . LEU A 1 146 ? -15.061 -26.600 5.374 1.00 80.00 154 LEU A O 1
ATOM 1078 N N . LEU A 1 147 ? -12.870 -27.023 5.688 1.00 80.00 155 LEU A N 1
ATOM 1079 C CA . LEU A 1 147 ? -12.411 -25.711 5.227 1.00 80.00 155 LEU A CA 1
ATOM 1080 C C . LEU A 1 147 ? -13.039 -24.529 5.972 1.00 80.00 155 LEU A C 1
ATOM 1081 O O . LEU A 1 147 ? -13.317 -24.619 7.169 1.00 80.00 155 LEU A O 1
ATOM 1086 N N . ASP A 1 148 ? -13.217 -23.413 5.264 1.00 80.00 156 ASP A N 1
ATOM 1087 C CA . ASP A 1 148 ? -13.801 -22.196 5.829 1.00 80.00 156 ASP A CA 1
ATOM 1088 C C . ASP A 1 148 ? -15.072 -22.463 6.618 1.00 80.00 156 ASP A C 1
ATOM 1089 O O . ASP A 1 148 ? -16.173 -22.498 6.066 1.00 80.00 156 ASP A O 1
ATOM 1094 N N . THR A 1 149 ? -14.912 -22.600 7.927 1.00 80.00 157 THR A N 1
ATOM 1095 C CA . THR A 1 149 ? -16.029 -22.870 8.810 1.00 80.00 157 THR A CA 1
ATOM 1096 C C . THR A 1 149 ? -16.855 -21.629 9.127 1.00 80.00 157 THR A C 1
ATOM 1097 O O . THR A 1 149 ? -16.905 -21.173 10.270 1.00 80.00 157 THR A O 1
ATOM 1101 N N . MET A 1 150 ? -17.528 -21.109 8.105 1.00 80.00 158 MET A N 1
ATOM 1102 C CA . MET A 1 150 ? -18.366 -19.923 8.238 1.00 80.00 158 MET A CA 1
ATOM 1103 C C . MET A 1 150 ? -19.508 -20.187 9.219 1.00 80.00 158 MET A C 1
ATOM 1104 O O . MET A 1 150 ? -19.401 -19.884 10.409 1.00 80.00 158 MET A O 1
ATOM 1109 N N . TRP A 1 151 ? -20.578 -20.810 8.729 1.00 80.00 159 TRP A N 1
ATOM 1110 C CA . TRP A 1 151 ? -21.721 -21.097 9.585 1.00 80.00 159 TRP A CA 1
ATOM 1111 C C . TRP A 1 151 ? -21.394 -22.109 10.680 1.00 80.00 159 TRP A C 1
ATOM 1112 O O . TRP A 1 151 ? -22.177 -22.309 11.609 1.00 80.00 159 TRP A O 1
ATOM 1123 N N . ASN A 1 152 ? -20.222 -22.725 10.572 1.00 80.00 160 ASN A N 1
ATOM 1124 C CA . ASN A 1 152 ? -19.773 -23.708 11.548 1.00 80.00 160 ASN A CA 1
ATOM 1125 C C . ASN A 1 152 ? -19.371 -22.955 12.805 1.00 80.00 160 ASN A C 1
ATOM 1126 O O . ASN A 1 152 ? -19.738 -23.349 13.910 1.00 80.00 160 ASN A O 1
ATOM 1131 N N . TRP A 1 153 ? -18.613 -21.874 12.635 1.00 80.00 161 TRP A N 1
ATOM 1132 C CA . TRP A 1 153 ? -18.201 -21.076 13.782 1.00 80.00 161 TRP A CA 1
ATOM 1133 C C . TRP A 1 153 ? -19.466 -20.438 14.343 1.00 80.00 161 TRP A C 1
ATOM 1134 O O . TRP A 1 153 ? -19.601 -20.272 15.557 1.00 80.00 161 TRP A O 1
ATOM 1145 N N . ARG A 1 154 ? -20.398 -20.109 13.449 1.00 80.00 162 ARG A N 1
ATOM 1146 C CA . ARG A 1 154 ? -21.670 -19.515 13.843 1.00 80.00 162 ARG A CA 1
ATOM 1147 C C . ARG A 1 154 ? -22.317 -20.501 14.810 1.00 80.00 162 ARG A C 1
ATOM 1148 O O . ARG A 1 154 ? -22.727 -20.134 15.910 1.00 80.00 162 ARG A O 1
ATOM 1156 N N . ALA A 1 155 ? -22.353 -21.764 14.396 1.00 80.00 163 ALA A N 1
ATOM 1157 C CA . ALA A 1 155 ? -22.931 -22.835 15.196 1.00 80.00 163 ALA A CA 1
ATOM 1158 C C . ALA A 1 155 ? -22.177 -23.008 16.509 1.00 80.00 163 ALA A C 1
ATOM 1159 O O . ALA A 1 155 ? -22.723 -22.733 17.572 1.00 80.00 163 ALA A O 1
ATOM 1161 N N . CYS A 1 156 ? -20.918 -23.426 16.429 1.00 80.00 164 CYS A N 1
ATOM 1162 C CA . CYS A 1 156 ? -20.088 -23.646 17.613 1.00 80.00 164 CYS A CA 1
ATOM 1163 C C . CYS A 1 156 ? -20.254 -22.582 18.695 1.00 80.00 164 CYS A C 1
ATOM 1164 O O . CYS A 1 156 ? -20.634 -22.899 19.822 1.00 80.00 164 CYS A O 1
ATOM 1167 N N . TYR A 1 157 ? -19.996 -21.325 18.348 1.00 80.00 165 TYR A N 1
ATOM 1168 C CA . TYR A 1 157 ? -20.125 -20.237 19.310 1.00 80.00 165 TYR A CA 1
ATOM 1169 C C . TYR A 1 157 ? -21.562 -20.102 19.803 1.00 80.00 165 TYR A C 1
ATOM 1170 O O . TYR A 1 157 ? -21.847 -20.350 20.976 1.00 80.00 165 TYR A O 1
ATOM 1179 N N . LEU A 1 158 ? -22.457 -19.696 18.908 1.00 80.00 166 LEU A N 1
ATOM 1180 C CA . LEU A 1 158 ? -23.861 -19.500 19.247 1.00 80.00 166 LEU A CA 1
ATOM 1181 C C . LEU A 1 158 ? -24.456 -20.713 19.958 1.00 80.00 166 LEU A C 1
ATOM 1182 O O . LEU A 1 158 ? -24.828 -20.628 21.124 1.00 80.00 166 LEU A O 1
ATOM 1187 N N . PHE A 1 159 ? -24.499 -21.844 19.263 1.00 80.00 167 PHE A N 1
ATOM 1188 C CA . PHE A 1 159 ? -25.051 -23.088 19.796 1.00 80.00 167 PHE A CA 1
ATOM 1189 C C . PHE A 1 159 ? -24.516 -23.525 21.164 1.00 80.00 167 PHE A C 1
ATOM 1190 O O . PHE A 1 159 ? -25.301 -23.781 22.078 1.00 80.00 167 PHE A O 1
ATOM 1198 N N . LEU A 1 160 ? -23.197 -23.583 21.321 1.00 80.00 168 LEU A N 1
ATOM 1199 C CA . LEU A 1 160 ? -22.610 -24.007 22.590 1.00 80.00 168 LEU A CA 1
ATOM 1200 C C . LEU A 1 160 ? -22.853 -22.992 23.706 1.00 80.00 168 LEU A C 1
ATOM 1201 O O . LEU A 1 160 ? -23.136 -23.366 24.849 1.00 80.00 168 LEU A O 1
ATOM 1206 N N . LEU A 1 161 ? -22.777 -21.711 23.364 1.00 80.00 169 LEU A N 1
ATOM 1207 C CA . LEU A 1 161 ? -22.994 -20.643 24.333 1.00 80.00 169 LEU A CA 1
ATOM 1208 C C . LEU A 1 161 ? -24.452 -20.588 24.773 1.00 80.00 169 LEU A C 1
ATOM 1209 O O . LEU A 1 161 ? -24.741 -20.514 25.970 1.00 80.00 169 LEU A O 1
ATOM 1214 N N . VAL A 1 162 ? -25.372 -20.628 23.813 1.00 80.00 170 VAL A N 1
ATOM 1215 C CA . VAL A 1 162 ? -26.792 -20.594 24.135 1.00 80.00 170 VAL A CA 1
ATOM 1216 C C . VAL A 1 162 ? -27.194 -21.903 24.802 1.00 80.00 170 VAL A C 1
ATOM 1217 O O . VAL A 1 162 ? -28.203 -21.963 25.503 1.00 80.00 170 VAL A O 1
ATOM 1221 N N . LEU A 1 163 ? -26.403 -22.951 24.575 1.00 80.00 171 LEU A N 1
ATOM 1222 C CA . LEU A 1 163 ? -26.660 -24.243 25.201 1.00 80.00 171 LEU A CA 1
ATOM 1223 C C . LEU A 1 163 ? -26.408 -23.986 26.675 1.00 80.00 171 LEU A C 1
ATOM 1224 O O . LEU A 1 163 ? -27.225 -24.323 27.532 1.00 80.00 171 LEU A O 1
ATOM 1229 N N . CYS A 1 164 ? -25.278 -23.337 26.947 1.00 80.00 172 CYS A N 1
ATOM 1230 C CA . CYS A 1 164 ? -24.889 -22.980 28.300 1.00 80.00 172 CYS A CA 1
ATOM 1231 C C . CYS A 1 164 ? -26.031 -22.177 28.903 1.00 80.00 172 CYS A C 1
ATOM 1232 O O . CYS A 1 164 ? -26.619 -22.591 29.896 1.00 80.00 172 CYS A O 1
ATOM 1235 N N . ALA A 1 165 ? -26.394 -21.080 28.243 1.00 80.00 173 ALA A N 1
ATOM 1236 C CA . ALA A 1 165 ? -27.474 -20.207 28.698 1.00 80.00 173 ALA A CA 1
ATOM 1237 C C . ALA A 1 165 ? -28.730 -20.999 29.054 1.00 80.00 173 ALA A C 1
ATOM 1238 O O . ALA A 1 165 ? -29.228 -20.926 30.183 1.00 80.00 173 ALA A O 1
ATOM 1240 N N . GLY A 1 166 ? -29.196 -21.797 28.098 1.00 80.00 174 GLY A N 1
ATOM 1241 C CA . GLY A 1 166 ? -30.384 -22.606 28.291 1.00 80.00 174 GLY A CA 1
ATOM 1242 C C . GLY A 1 166 ? -30.326 -23.504 29.510 1.00 80.00 174 GLY A C 1
ATOM 1243 O O . GLY A 1 166 ? -31.364 -23.839 30.084 1.00 80.00 174 GLY A O 1
ATOM 1244 N N . VAL A 1 167 ? -29.122 -23.902 29.911 1.00 80.00 175 VAL A N 1
ATOM 1245 C CA . VAL A 1 167 ? -28.967 -24.765 31.076 1.00 80.00 175 VAL A CA 1
ATOM 1246 C C . VAL A 1 167 ? -28.278 -24.055 32.246 1.00 80.00 175 VAL A C 1
ATOM 1247 O O . VAL A 1 167 ? -28.066 -24.656 33.300 1.00 80.00 175 VAL A O 1
ATOM 1251 N N . THR A 1 168 ? -27.918 -22.786 32.065 1.00 80.00 176 THR A N 1
ATOM 1252 C CA . THR A 1 168 ? -27.276 -22.030 33.139 1.00 80.00 176 THR A CA 1
ATOM 1253 C C . THR A 1 168 ? -28.332 -21.440 34.049 1.00 80.00 176 THR A C 1
ATOM 1254 O O . THR A 1 168 ? -28.223 -21.531 35.270 1.00 80.00 176 THR A O 1
ATOM 1258 N N . PHE A 1 169 ? -29.344 -20.821 33.443 1.00 80.00 177 PHE A N 1
ATOM 1259 C CA . PHE A 1 169 ? -30.445 -20.187 34.165 1.00 80.00 177 PHE A CA 1
ATOM 1260 C C . PHE A 1 169 ? -30.032 -19.508 35.477 1.00 80.00 177 PHE A C 1
ATOM 1261 O O . PHE A 1 169 ? -30.752 -19.571 36.477 1.00 80.00 177 PHE A O 1
ATOM 1269 N N . SER A 1 170 ? -28.883 -18.841 35.457 1.00 80.00 178 SER A N 1
ATOM 1270 C CA . SER A 1 170 ? -28.364 -18.150 36.631 1.00 80.00 178 SER A CA 1
ATOM 1271 C C . SER A 1 170 ? -27.723 -16.833 36.208 1.00 80.00 178 SER A C 1
ATOM 1272 O O . SER A 1 170 ? -27.120 -16.746 35.134 1.00 80.00 178 SER A O 1
ATOM 1275 N N . MET A 1 171 ? -27.872 -15.807 37.040 1.00 80.00 179 MET A N 1
ATOM 1276 C CA . MET A 1 171 ? -27.301 -14.501 36.738 1.00 80.00 179 MET A CA 1
ATOM 1277 C C . MET A 1 171 ? -25.842 -14.394 37.176 1.00 80.00 179 MET A C 1
ATOM 1278 O O . MET A 1 171 ? -24.992 -13.993 36.382 1.00 80.00 179 MET A O 1
ATOM 1283 N N . ALA A 1 172 ? -25.582 -14.742 38.437 1.00 80.00 180 ALA A N 1
ATOM 1284 C CA . ALA A 1 172 ? -24.256 -14.720 39.069 1.00 80.00 180 ALA A CA 1
ATOM 1285 C C . ALA A 1 172 ? -24.442 -14.482 40.564 1.00 80.00 180 ALA A C 1
ATOM 1286 O O . ALA A 1 172 ? -24.472 -13.339 41.014 1.00 80.00 180 ALA A O 1
ATOM 1288 N N . ARG A 1 173 ? -24.627 -15.555 41.325 1.00 80.00 181 ARG A N 1
ATOM 1289 C CA . ARG A 1 173 ? -24.811 -15.426 42.766 1.00 80.00 181 ARG A CA 1
ATOM 1290 C C . ARG A 1 173 ? -23.655 -16.062 43.535 1.00 80.00 181 ARG A C 1
ATOM 1291 O O . ARG A 1 173 ? -22.790 -16.700 42.932 1.00 80.00 181 ARG A O 1
ATOM 1299 N N . TRP A 1 174 ? -23.648 -15.869 44.853 1.00 80.00 182 TRP A N 1
ATOM 1300 C CA . TRP A 1 174 ? -22.607 -16.379 45.755 1.00 80.00 182 TRP A CA 1
ATOM 1301 C C . TRP A 1 174 ? -21.374 -15.473 45.788 1.00 80.00 182 TRP A C 1
ATOM 1302 O O . TRP A 1 174 ? -20.325 -15.862 46.299 1.00 80.00 182 TRP A O 1
ATOM 1313 N N . MET A 1 175 ? -21.515 -14.254 45.268 1.00 80.00 183 MET A N 1
ATOM 1314 C CA . MET A 1 175 ? -20.414 -13.289 45.237 1.00 80.00 183 MET A CA 1
ATOM 1315 C C . MET A 1 175 ? -20.897 -11.845 45.432 1.00 80.00 183 MET A C 1
ATOM 1316 O O . MET A 1 175 ? -22.090 -11.567 45.309 1.00 80.00 183 MET A O 1
ATOM 1321 N N . PRO A 1 176 ? -19.980 -10.928 45.809 1.00 80.00 184 PRO A N 1
ATOM 1322 C CA . PRO A 1 176 ? -20.214 -9.496 46.053 1.00 80.00 184 PRO A CA 1
ATOM 1323 C C . PRO A 1 176 ? -20.891 -8.696 44.933 1.00 80.00 184 PRO A C 1
ATOM 1324 O O . PRO A 1 176 ? -21.384 -9.266 43.959 1.00 80.00 184 PRO A O 1
ATOM 1328 N N . GLU A 1 177 ? -20.846 -7.367 45.045 1.00 80.00 185 GLU A N 1
ATOM 1329 C CA . GLU A 1 177 ? -21.504 -6.490 44.075 1.00 80.00 185 GLU A CA 1
ATOM 1330 C C . GLU A 1 177 ? -20.863 -5.103 43.868 1.00 80.00 185 GLU A C 1
ATOM 1331 O O . GLU A 1 177 ? -20.141 -4.608 44.731 1.00 80.00 185 GLU A O 1
ATOM 1337 N N . THR A 1 178 ? -21.155 -4.517 42.703 1.00 80.00 186 THR A N 1
ATOM 1338 C CA . THR A 1 178 ? -20.741 -3.179 42.240 1.00 80.00 186 THR A CA 1
ATOM 1339 C C . THR A 1 178 ? -19.365 -2.847 41.629 1.00 80.00 186 THR A C 1
ATOM 1340 O O . THR A 1 178 ? -18.400 -2.511 42.319 1.00 80.00 186 THR A O 1
ATOM 1344 N N . ARG A 1 179 ? -19.344 -2.830 40.298 1.00 80.00 187 ARG A N 1
ATOM 1345 C CA . ARG A 1 179 ? -18.153 -2.496 39.515 1.00 80.00 187 ARG A CA 1
ATOM 1346 C C . ARG A 1 179 ? -17.834 -0.998 39.617 1.00 80.00 187 ARG A C 1
ATOM 1347 O O . ARG A 1 179 ? -16.678 -0.621 39.831 1.00 80.00 187 ARG A O 1
ATOM 1355 N N . PRO A 1 180 ? -18.855 -0.125 39.446 1.00 80.00 188 PRO A N 1
ATOM 1356 C CA . PRO A 1 180 ? -18.671 1.329 39.521 1.00 80.00 188 PRO A CA 1
ATOM 1357 C C . PRO A 1 180 ? -17.959 1.782 40.788 1.00 80.00 188 PRO A C 1
ATOM 1358 O O . PRO A 1 180 ? -17.300 2.821 40.802 1.00 80.00 188 PRO A O 1
ATOM 1362 N N . VAL A 1 181 ? -18.102 0.999 41.851 1.00 80.00 189 VAL A N 1
ATOM 1363 C CA . VAL A 1 181 ? -17.464 1.317 43.121 1.00 80.00 189 VAL A CA 1
ATOM 1364 C C . VAL A 1 181 ? -16.455 0.215 43.461 1.00 80.00 189 VAL A C 1
ATOM 1365 O O . VAL A 1 181 ? -16.212 -0.082 44.631 1.00 80.00 189 VAL A O 1
ATOM 1369 N N . ASP A 1 182 ? -15.861 -0.385 42.430 1.00 80.00 190 ASP A N 1
ATOM 1370 C CA . ASP A 1 182 ? -14.885 -1.450 42.635 1.00 80.00 190 ASP A CA 1
ATOM 1371 C C . ASP A 1 182 ? -13.515 -1.197 41.990 1.00 80.00 190 ASP A C 1
ATOM 1372 O O . ASP A 1 182 ? -12.489 -1.528 42.583 1.00 80.00 190 ASP A O 1
ATOM 1377 N N . ALA A 1 183 ? -13.491 -0.628 40.787 1.00 80.00 191 ALA A N 1
ATOM 1378 C CA . ALA A 1 183 ? -12.236 -0.355 40.067 1.00 80.00 191 ALA A CA 1
ATOM 1379 C C . ALA A 1 183 ? -11.087 0.204 40.933 1.00 80.00 191 ALA A C 1
ATOM 1380 O O . ALA A 1 183 ? -11.189 1.304 41.475 1.00 80.00 191 ALA A O 1
ATOM 1382 N N . PRO A 1 184 ? -9.981 -0.559 41.065 1.00 80.00 192 PRO A N 1
ATOM 1383 C CA . PRO A 1 184 ? -8.787 -0.201 41.847 1.00 80.00 192 PRO A CA 1
ATOM 1384 C C . PRO A 1 184 ? -7.667 0.540 41.099 1.00 80.00 192 PRO A C 1
ATOM 1385 O O . PRO A 1 184 ? -7.538 0.415 39.881 1.00 80.00 192 PRO A O 1
ATOM 1389 N N . ARG A 1 185 ? -6.822 1.243 41.861 1.00 80.00 193 ARG A N 1
ATOM 1390 C CA . ARG A 1 185 ? -5.681 2.021 41.348 1.00 80.00 193 ARG A CA 1
ATOM 1391 C C . ARG A 1 185 ? -4.834 2.548 42.527 1.00 80.00 193 ARG A C 1
ATOM 1392 O O . ARG A 1 185 ? -5.346 3.299 43.358 1.00 80.00 193 ARG A O 1
ATOM 1400 N N . THR A 1 186 ? -3.563 2.144 42.612 1.00 80.00 194 THR A N 1
ATOM 1401 C CA . THR A 1 186 ? -2.666 2.588 43.699 1.00 80.00 194 THR A CA 1
ATOM 1402 C C . THR A 1 186 ? -1.176 2.485 43.299 1.00 80.00 194 THR A C 1
ATOM 1403 O O . THR A 1 186 ? -0.877 2.404 42.106 1.00 80.00 194 THR A O 1
ATOM 1407 N N . ARG A 1 187 ? -0.244 2.479 44.266 1.00 80.00 195 ARG A N 1
ATOM 1408 C CA . ARG A 1 187 ? 1.187 2.401 43.931 1.00 80.00 195 ARG A CA 1
ATOM 1409 C C . ARG A 1 187 ? 2.240 1.881 44.949 1.00 80.00 195 ARG A C 1
ATOM 1410 O O . ARG A 1 187 ? 1.947 1.551 46.107 1.00 80.00 195 ARG A O 1
ATOM 1418 N N . LEU A 1 188 ? 3.485 1.844 44.484 1.00 80.00 196 LEU A N 1
ATOM 1419 C CA . LEU A 1 188 ? 4.610 1.385 45.288 1.00 80.00 196 LEU A CA 1
ATOM 1420 C C . LEU A 1 188 ? 4.923 2.305 46.474 1.00 80.00 196 LEU A C 1
ATOM 1421 O O . LEU A 1 188 ? 5.930 2.122 47.153 1.00 80.00 196 LEU A O 1
ATOM 1426 N N . LEU A 1 189 ? 4.043 3.274 46.732 1.00 80.00 197 LEU A N 1
ATOM 1427 C CA . LEU A 1 189 ? 4.209 4.202 47.850 1.00 80.00 197 LEU A CA 1
ATOM 1428 C C . LEU A 1 189 ? 4.331 3.349 49.105 1.00 80.00 197 LEU A C 1
ATOM 1429 O O . LEU A 1 189 ? 5.179 3.591 49.964 1.00 80.00 197 LEU A O 1
ATOM 1434 N N . THR A 1 190 ? 3.473 2.338 49.189 1.00 80.00 198 THR A N 1
ATOM 1435 C CA . THR A 1 190 ? 3.501 1.405 50.298 1.00 80.00 198 THR A CA 1
ATOM 1436 C C . THR A 1 190 ? 4.550 0.372 49.910 1.00 80.00 198 THR A C 1
ATOM 1437 O O . THR A 1 190 ? 5.278 -0.135 50.761 1.00 80.00 198 THR A O 1
ATOM 1441 N N . SER A 1 191 ? 4.662 0.074 48.622 1.00 80.00 199 SER A N 1
ATOM 1442 C CA . SER A 1 191 ? 5.645 -0.903 48.175 1.00 80.00 199 SER A CA 1
ATOM 1443 C C . SER A 1 191 ? 7.079 -0.355 48.033 1.00 80.00 199 SER A C 1
ATOM 1444 O O . SER A 1 191 ? 7.701 -0.494 46.979 1.00 80.00 199 SER A O 1
ATOM 1447 N N . TYR A 1 192 ? 7.617 0.212 49.118 1.00 80.00 200 TYR A N 1
ATOM 1448 C CA . TYR A 1 192 ? 8.972 0.781 49.132 1.00 80.00 200 TYR A CA 1
ATOM 1449 C C . TYR A 1 192 ? 10.091 -0.267 48.982 1.00 80.00 200 TYR A C 1
ATOM 1450 O O . TYR A 1 192 ? 10.436 -0.642 47.865 1.00 80.00 200 TYR A O 1
ATOM 1459 N N . LYS A 1 193 ? 10.653 -0.749 50.096 1.00 80.00 201 LYS A N 1
ATOM 1460 C CA . LYS A 1 193 ? 11.726 -1.758 50.046 1.00 80.00 201 LYS A CA 1
ATOM 1461 C C . LYS A 1 193 ? 11.196 -3.065 49.460 1.00 80.00 201 LYS A C 1
ATOM 1462 O O . LYS A 1 193 ? 11.947 -3.989 49.115 1.00 80.00 201 LYS A O 1
ATOM 1468 N N . THR A 1 194 ? 9.880 -3.104 49.310 1.00 80.00 202 THR A N 1
ATOM 1469 C CA . THR A 1 194 ? 9.213 -4.242 48.722 1.00 80.00 202 THR A CA 1
ATOM 1470 C C . THR A 1 194 ? 9.807 -4.360 47.317 1.00 80.00 202 THR A C 1
ATOM 1471 O O . THR A 1 194 ? 9.662 -5.381 46.659 1.00 80.00 202 THR A O 1
ATOM 1475 N N . LEU A 1 195 ? 10.481 -3.300 46.871 1.00 80.00 203 LEU A N 1
ATOM 1476 C CA . LEU A 1 195 ? 11.139 -3.265 45.573 1.00 80.00 203 LEU A CA 1
ATOM 1477 C C . LEU A 1 195 ? 12.085 -4.457 45.494 1.00 80.00 203 LEU A C 1
ATOM 1478 O O . LEU A 1 195 ? 12.108 -5.174 44.504 1.00 80.00 203 LEU A O 1
ATOM 1483 N N . PHE A 1 196 ? 12.850 -4.679 46.558 1.00 80.00 204 PHE A N 1
ATOM 1484 C CA . PHE A 1 196 ? 13.770 -5.807 46.592 1.00 80.00 204 PHE A CA 1
ATOM 1485 C C . PHE A 1 196 ? 12.915 -7.052 46.352 1.00 80.00 204 PHE A C 1
ATOM 1486 O O . PHE A 1 196 ? 13.066 -7.737 45.337 1.00 80.00 204 PHE A O 1
ATOM 1494 N N . GLY A 1 197 ? 11.931 -7.264 47.216 1.00 80.00 205 GLY A N 1
ATOM 1495 C CA . GLY A 1 197 ? 11.069 -8.422 47.085 1.00 80.00 205 GLY A CA 1
ATOM 1496 C C . GLY A 1 197 ? 10.111 -8.408 45.902 1.00 80.00 205 GLY A C 1
ATOM 1497 O O . GLY A 1 197 ? 10.325 -9.084 44.889 1.00 80.00 205 GLY A O 1
ATOM 1498 N N . ASN A 1 198 ? 9.023 -7.660 46.066 1.00 80.00 206 ASN A N 1
ATOM 1499 C CA . ASN A 1 198 ? 7.985 -7.524 45.048 1.00 80.00 206 ASN A CA 1
ATOM 1500 C C . ASN A 1 198 ? 8.528 -7.244 43.652 1.00 80.00 206 ASN A C 1
ATOM 1501 O O . ASN A 1 198 ? 8.089 -7.876 42.696 1.00 80.00 206 ASN A O 1
ATOM 1506 N N . SER A 1 199 ? 9.477 -6.318 43.521 1.00 80.00 207 SER A N 1
ATOM 1507 C CA . SER A 1 199 ? 10.024 -6.018 42.202 1.00 80.00 207 SER A CA 1
ATOM 1508 C C . SER A 1 199 ? 10.825 -7.185 41.646 1.00 80.00 207 SER A C 1
ATOM 1509 O O . SER A 1 199 ? 11.009 -7.289 40.432 1.00 80.00 207 SER A O 1
ATOM 1512 N N . GLY A 1 200 ? 11.294 -8.068 42.521 1.00 80.00 208 GLY A N 1
ATOM 1513 C CA . GLY A 1 200 ? 12.010 -9.238 42.056 1.00 80.00 208 GLY A CA 1
ATOM 1514 C C . GLY A 1 200 ? 10.997 -10.003 41.223 1.00 80.00 208 GLY A C 1
ATOM 1515 O O . GLY A 1 200 ? 11.173 -10.191 40.016 1.00 80.00 208 GLY A O 1
ATOM 1516 N N . PHE A 1 201 ? 9.877 -10.360 41.849 1.00 80.00 209 PHE A N 1
ATOM 1517 C CA . PHE A 1 201 ? 8.810 -11.081 41.163 1.00 80.00 209 PHE A CA 1
ATOM 1518 C C . PHE A 1 201 ? 8.119 -10.213 40.107 1.00 80.00 209 PHE A C 1
ATOM 1519 O O . PHE A 1 201 ? 7.575 -10.723 39.123 1.00 80.00 209 PHE A O 1
ATOM 1527 N N . ASN A 1 202 ? 8.151 -8.901 40.322 1.00 80.00 210 ASN A N 1
ATOM 1528 C CA . ASN A 1 202 ? 7.562 -7.940 39.397 1.00 80.00 210 ASN A CA 1
ATOM 1529 C C . ASN A 1 202 ? 8.261 -8.153 38.064 1.00 80.00 210 ASN A C 1
ATOM 1530 O O . ASN A 1 202 ? 7.636 -8.583 37.098 1.00 80.00 210 ASN A O 1
ATOM 1535 N N . CYS A 1 203 ? 9.575 -7.946 38.059 1.00 80.00 211 CYS A N 1
ATOM 1536 C CA . CYS A 1 203 ? 10.390 -8.117 36.860 1.00 80.00 211 CYS A CA 1
ATOM 1537 C C . CYS A 1 203 ? 10.111 -9.479 36.232 1.00 80.00 211 CYS A C 1
ATOM 1538 O O . CYS A 1 203 ? 10.045 -9.602 35.008 1.00 80.00 211 CYS A O 1
ATOM 1541 N N . TYR A 1 204 ? 9.892 -10.482 37.082 1.00 80.00 212 TYR A N 1
ATOM 1542 C CA . TYR A 1 204 ? 9.600 -11.846 36.648 1.00 80.00 212 TYR A CA 1
ATOM 1543 C C . TYR A 1 204 ? 8.506 -11.885 35.585 1.00 80.00 212 TYR A C 1
ATOM 1544 O O . TYR A 1 204 ? 8.799 -11.916 34.391 1.00 80.00 212 TYR A O 1
ATOM 1553 N N . LEU A 1 205 ? 7.248 -11.892 36.012 1.00 80.00 213 LEU A N 1
ATOM 1554 C CA . LEU A 1 205 ? 6.143 -11.963 35.066 1.00 80.00 213 LEU A CA 1
ATOM 1555 C C . LEU A 1 205 ? 5.967 -10.738 34.175 1.00 80.00 213 LEU A C 1
ATOM 1556 O O . LEU A 1 205 ? 5.474 -10.856 33.051 1.00 80.00 213 LEU A O 1
ATOM 1561 N N . LEU A 1 206 ? 6.377 -9.576 34.677 1.00 80.00 214 LEU A N 1
ATOM 1562 C CA . LEU A 1 206 ? 6.292 -8.316 33.937 1.00 80.00 214 LEU A CA 1
ATOM 1563 C C . LEU A 1 206 ? 7.001 -8.532 32.601 1.00 80.00 214 LEU A C 1
ATOM 1564 O O . LEU A 1 206 ? 6.365 -8.633 31.548 1.00 80.00 214 LEU A O 1
ATOM 1569 N N . MET A 1 207 ? 8.320 -8.671 32.667 1.00 80.00 215 MET A N 1
ATOM 1570 C CA . MET A 1 207 ? 9.129 -8.890 31.478 1.00 80.00 215 MET A CA 1
ATOM 1571 C C . MET A 1 207 ? 8.702 -10.165 30.756 1.00 80.00 215 MET A C 1
ATOM 1572 O O . MET A 1 207 ? 8.553 -10.165 29.532 1.00 80.00 215 MET A O 1
ATOM 1577 N N . LEU A 1 208 ? 8.462 -11.224 31.527 1.00 80.00 216 LEU A N 1
ATOM 1578 C CA . LEU A 1 208 ? 8.065 -12.525 30.990 1.00 80.00 216 LEU A CA 1
ATOM 1579 C C . LEU A 1 208 ? 7.024 -12.435 29.883 1.00 80.00 216 LEU A C 1
ATOM 1580 O O . LEU A 1 208 ? 7.340 -12.679 28.718 1.00 80.00 216 LEU A O 1
ATOM 1585 N N . ILE A 1 209 ? 5.798 -12.058 30.226 1.00 80.00 217 ILE A N 1
ATOM 1586 C CA . ILE A 1 209 ? 4.749 -11.971 29.219 1.00 80.00 217 ILE A CA 1
ATOM 1587 C C . ILE A 1 209 ? 4.908 -10.791 28.257 1.00 80.00 217 ILE A C 1
ATOM 1588 O O . ILE A 1 209 ? 4.347 -10.810 27.160 1.00 80.00 217 ILE A O 1
ATOM 1593 N N . GLY A 1 210 ? 5.669 -9.775 28.652 1.00 80.00 218 GLY A N 1
ATOM 1594 C CA . GLY A 1 210 ? 5.880 -8.632 27.781 1.00 80.00 218 GLY A CA 1
ATOM 1595 C C . GLY A 1 210 ? 6.632 -9.068 26.538 1.00 80.00 218 GLY A C 1
ATOM 1596 O O . GLY A 1 210 ? 6.119 -9.003 25.417 1.00 80.00 218 GLY A O 1
ATOM 1597 N N . GLY A 1 211 ? 7.858 -9.538 26.745 1.00 80.00 219 GLY A N 1
ATOM 1598 C CA . GLY A 1 211 ? 8.654 -10.013 25.632 1.00 80.00 219 GLY A CA 1
ATOM 1599 C C . GLY A 1 211 ? 7.913 -11.168 24.991 1.00 80.00 219 GLY A C 1
ATOM 1600 O O . GLY A 1 211 ? 7.970 -11.360 23.778 1.00 80.00 219 GLY A O 1
ATOM 1601 N N . LEU A 1 212 ? 7.169 -11.907 25.813 1.00 80.00 220 LEU A N 1
ATOM 1602 C CA . LEU A 1 212 ? 6.389 -13.045 25.343 1.00 80.00 220 LEU A CA 1
ATOM 1603 C C . LEU A 1 212 ? 5.300 -12.573 24.388 1.00 80.00 220 LEU A C 1
ATOM 1604 O O . LEU A 1 212 ? 4.799 -13.356 23.586 1.00 80.00 220 LEU A O 1
ATOM 1609 N N . ALA A 1 213 ? 4.918 -11.303 24.493 1.00 80.00 221 ALA A N 1
ATOM 1610 C CA . ALA A 1 213 ? 3.914 -10.734 23.601 1.00 80.00 221 ALA A CA 1
ATOM 1611 C C . ALA A 1 213 ? 4.590 -10.671 22.239 1.00 80.00 221 ALA A C 1
ATOM 1612 O O . ALA A 1 213 ? 4.005 -11.046 21.221 1.00 80.00 221 ALA A O 1
ATOM 1614 N N . GLY A 1 214 ? 5.846 -10.235 22.232 1.00 80.00 222 GLY A N 1
ATOM 1615 C CA . GLY A 1 214 ? 6.598 -10.164 20.995 1.00 80.00 222 GLY A CA 1
ATOM 1616 C C . GLY A 1 214 ? 6.834 -11.567 20.458 1.00 80.00 222 GLY A C 1
ATOM 1617 O O . GLY A 1 214 ? 6.687 -11.827 19.261 1.00 80.00 222 GLY A O 1
ATOM 1618 N N . ILE A 1 215 ? 7.184 -12.481 21.357 1.00 80.00 223 ILE A N 1
ATOM 1619 C CA . ILE A 1 215 ? 7.430 -13.870 20.992 1.00 80.00 223 ILE A CA 1
ATOM 1620 C C . ILE A 1 215 ? 6.136 -14.495 20.477 1.00 80.00 223 ILE A C 1
ATOM 1621 O O . ILE A 1 215 ? 6.157 -15.293 19.537 1.00 80.00 223 ILE A O 1
ATOM 1626 N N . ALA A 1 216 ? 5.016 -14.113 21.088 1.00 80.00 224 ALA A N 1
ATOM 1627 C CA . ALA A 1 216 ? 3.706 -14.614 20.686 1.00 80.00 224 ALA A CA 1
ATOM 1628 C C . ALA A 1 216 ? 3.534 -14.266 19.219 1.00 80.00 224 ALA A C 1
ATOM 1629 O O . ALA A 1 216 ? 3.126 -15.103 18.409 1.00 80.00 224 ALA A O 1
ATOM 1631 N N . ALA A 1 217 ? 3.912 -13.035 18.882 1.00 80.00 225 ALA A N 1
ATOM 1632 C CA . ALA A 1 217 ? 3.838 -12.535 17.522 1.00 80.00 225 ALA A CA 1
ATOM 1633 C C . ALA A 1 217 ? 4.546 -13.509 16.582 1.00 80.00 225 ALA A C 1
ATOM 1634 O O . ALA A 1 217 ? 3.973 -13.943 15.586 1.00 80.00 225 ALA A O 1
ATOM 1636 N N . PHE A 1 218 ? 5.774 -13.879 16.934 1.00 80.00 226 PHE A N 1
ATOM 1637 C CA . PHE A 1 218 ? 6.586 -14.809 16.148 1.00 80.00 226 PHE A CA 1
ATOM 1638 C C . PHE A 1 218 ? 5.933 -16.181 15.955 1.00 80.00 226 PHE A C 1
ATOM 1639 O O . PHE A 1 218 ? 5.525 -16.554 14.850 1.00 80.00 226 PHE A O 1
ATOM 1647 N N . GLU A 1 219 ? 5.888 -16.934 17.050 1.00 80.00 227 GLU A N 1
ATOM 1648 C CA . GLU A 1 219 ? 5.337 -18.283 17.091 1.00 80.00 227 GLU A CA 1
ATOM 1649 C C . GLU A 1 219 ? 4.006 -18.459 16.364 1.00 80.00 227 GLU A C 1
ATOM 1650 O O . GLU A 1 219 ? 3.880 -19.330 15.504 1.00 80.00 227 GLU A O 1
ATOM 1656 N N . ALA A 1 220 ? 3.025 -17.629 16.699 1.00 80.00 228 ALA A N 1
ATOM 1657 C CA . ALA A 1 220 ? 1.711 -17.714 16.074 1.00 80.00 228 ALA A CA 1
ATOM 1658 C C . ALA A 1 220 ? 1.707 -17.155 14.652 1.00 80.00 228 ALA A C 1
ATOM 1659 O O . ALA A 1 220 ? 0.746 -17.345 13.908 1.00 80.00 228 ALA A O 1
ATOM 1661 N N . CYS A 1 221 ? 2.777 -16.458 14.283 1.00 80.00 229 CYS A N 1
ATOM 1662 C CA . CYS A 1 221 ? 2.895 -15.872 12.951 1.00 80.00 229 CYS A CA 1
ATOM 1663 C C . CYS A 1 221 ? 3.132 -16.905 11.855 1.00 80.00 229 CYS A C 1
ATOM 1664 O O . CYS A 1 221 ? 2.451 -16.892 10.831 1.00 80.00 229 CYS A O 1
ATOM 1667 N N . SER A 1 222 ? 4.113 -17.779 12.054 1.00 80.00 230 SER A N 1
ATOM 1668 C CA . SER A 1 222 ? 4.441 -18.793 11.055 1.00 80.00 230 SER A CA 1
ATOM 1669 C C . SER A 1 222 ? 3.274 -19.679 10.598 1.00 80.00 230 SER A C 1
ATOM 1670 O O . SER A 1 222 ? 2.550 -20.248 11.416 1.00 80.00 230 SER A O 1
ATOM 1673 N N . GLY A 1 223 ? 3.130 -19.807 9.278 1.00 80.00 231 GLY A N 1
ATOM 1674 C CA . GLY A 1 223 ? 2.074 -20.615 8.689 1.00 80.00 231 GLY A CA 1
ATOM 1675 C C . GLY A 1 223 ? 1.736 -20.172 7.271 1.00 80.00 231 GLY A C 1
ATOM 1676 O O . GLY A 1 223 ? 2.469 -19.389 6.678 1.00 80.00 231 GLY A O 1
ATOM 1677 N N . VAL A 1 224 ? 0.663 -20.721 6.709 1.00 80.00 232 VAL A N 1
ATOM 1678 C CA . VAL A 1 224 ? 0.182 -20.378 5.360 1.00 80.00 232 VAL A CA 1
ATOM 1679 C C . VAL A 1 224 ? -1.236 -20.077 5.780 1.00 80.00 232 VAL A C 1
ATOM 1680 O O . VAL A 1 224 ? -2.189 -20.809 5.512 1.00 80.00 232 VAL A O 1
ATOM 1684 N N . LEU A 1 225 ? -1.358 -18.875 6.303 1.00 80.00 233 LEU A N 1
ATOM 1685 C CA . LEU A 1 225 ? -2.548 -18.489 6.982 1.00 80.00 233 LEU A CA 1
ATOM 1686 C C . LEU A 1 225 ? -3.950 -19.169 6.882 1.00 80.00 233 LEU A C 1
ATOM 1687 O O . LEU A 1 225 ? -4.516 -19.374 7.938 1.00 80.00 233 LEU A O 1
ATOM 1692 N N . MET A 1 226 ? -4.512 -19.574 5.729 1.00 80.00 234 MET A N 1
ATOM 1693 C CA . MET A 1 226 ? -5.760 -20.381 5.823 1.00 80.00 234 MET A CA 1
ATOM 1694 C C . MET A 1 226 ? -5.206 -21.783 6.180 1.00 80.00 234 MET A C 1
ATOM 1695 O O . MET A 1 226 ? -4.796 -22.016 7.313 1.00 80.00 234 MET A O 1
ATOM 1700 N N . GLY A 1 227 ? -5.139 -22.683 5.200 1.00 80.00 235 GLY A N 1
ATOM 1701 C CA . GLY A 1 227 ? -4.582 -24.016 5.401 1.00 80.00 235 GLY A CA 1
ATOM 1702 C C . GLY A 1 227 ? -4.906 -24.883 6.612 1.00 80.00 235 GLY A C 1
ATOM 1703 O O . GLY A 1 227 ? -5.308 -24.404 7.674 1.00 80.00 235 GLY A O 1
ATOM 1704 N N . ALA A 1 228 ? -4.684 -26.185 6.452 1.00 80.00 236 ALA A N 1
ATOM 1705 C CA . ALA A 1 228 ? -4.940 -27.141 7.523 1.00 80.00 236 ALA A CA 1
ATOM 1706 C C . ALA A 1 228 ? -4.035 -26.837 8.708 1.00 80.00 236 ALA A C 1
ATOM 1707 O O . ALA A 1 228 ? -4.450 -26.954 9.855 1.00 80.00 236 ALA A O 1
ATOM 1709 N N . VAL A 1 229 ? -2.813 -26.401 8.418 1.00 80.00 237 VAL A N 1
ATOM 1710 C CA . VAL A 1 229 ? -1.835 -26.075 9.450 1.00 80.00 237 VAL A CA 1
ATOM 1711 C C . VAL A 1 229 ? -2.320 -24.980 10.398 1.00 80.00 237 VAL A C 1
ATOM 1712 O O . VAL A 1 229 ? -2.143 -25.089 11.608 1.00 80.00 237 VAL A O 1
ATOM 1716 N N . LEU A 1 230 ? -2.922 -23.926 9.859 1.00 80.00 238 LEU A N 1
ATOM 1717 C CA . LEU A 1 230 ? -3.422 -22.847 10.705 1.00 80.00 238 LEU A CA 1
ATOM 1718 C C . LEU A 1 230 ? -4.659 -23.257 11.479 1.00 80.00 238 LEU A C 1
ATOM 1719 O O . LEU A 1 230 ? -4.801 -22.912 12.656 1.00 80.00 238 LEU A O 1
ATOM 1724 N N . GLY A 1 231 ? -5.555 -23.997 10.835 1.00 80.00 239 GLY A N 1
ATOM 1725 C CA . GLY A 1 231 ? -6.734 -24.471 11.535 1.00 80.00 239 GLY A CA 1
ATOM 1726 C C . GLY A 1 231 ? -6.182 -25.329 12.657 1.00 80.00 239 GLY A C 1
ATOM 1727 O O . GLY A 1 231 ? -6.619 -25.274 13.810 1.00 80.00 239 GLY A O 1
ATOM 1728 N N . LEU A 1 232 ? -5.127 -26.059 12.315 1.00 80.00 240 LEU A N 1
ATOM 1729 C CA . LEU A 1 232 ? -4.449 -26.918 13.261 1.00 80.00 240 LEU A CA 1
ATOM 1730 C C . LEU A 1 232 ? -3.448 -26.134 14.101 1.00 80.00 240 LEU A C 1
ATOM 1731 O O . LEU A 1 232 ? -2.746 -26.712 14.915 1.00 80.00 240 LEU A O 1
ATOM 1736 N N . SER A 1 233 ? -3.351 -24.827 13.877 1.00 80.00 241 SER A N 1
ATOM 1737 C CA . SER A 1 233 ? -2.475 -23.988 14.688 1.00 80.00 241 SER A CA 1
ATOM 1738 C C . SER A 1 233 ? -3.310 -23.885 15.952 1.00 80.00 241 SER A C 1
ATOM 1739 O O . SER A 1 233 ? -2.802 -23.991 17.068 1.00 80.00 241 SER A O 1
ATOM 1742 N N . SER A 1 234 ? -4.615 -23.735 15.743 1.00 80.00 242 SER A N 1
ATOM 1743 C CA . SER A 1 234 ? -5.589 -23.674 16.817 1.00 80.00 242 SER A CA 1
ATOM 1744 C C . SER A 1 234 ? -5.464 -25.008 17.548 1.00 80.00 242 SER A C 1
ATOM 1745 O O . SER A 1 234 ? -5.329 -25.059 18.771 1.00 80.00 242 SER A O 1
ATOM 1748 N N . MET A 1 235 ? -5.447 -26.089 16.775 1.00 80.00 243 MET A N 1
ATOM 1749 C CA . MET A 1 235 ? -5.321 -27.433 17.318 1.00 80.00 243 MET A CA 1
ATOM 1750 C C . MET A 1 235 ? -4.023 -27.636 18.106 1.00 80.00 243 MET A C 1
ATOM 1751 O O . MET A 1 235 ? -4.058 -27.879 19.311 1.00 80.00 243 MET A O 1
ATOM 1756 N N . THR A 1 236 ? -2.888 -27.507 17.424 1.00 80.00 244 THR A N 1
ATOM 1757 C CA . THR A 1 236 ? -1.568 -27.691 18.022 1.00 80.00 244 THR A CA 1
ATOM 1758 C C . THR A 1 236 ? -1.392 -26.884 19.299 1.00 80.00 244 THR A C 1
ATOM 1759 O O . THR A 1 236 ? -1.023 -27.433 20.343 1.00 80.00 244 THR A O 1
ATOM 1763 N N . VAL A 1 237 ? -1.679 -25.590 19.220 1.00 80.00 245 VAL A N 1
ATOM 1764 C CA . VAL A 1 237 ? -1.544 -24.713 20.371 1.00 80.00 245 VAL A CA 1
ATOM 1765 C C . VAL A 1 237 ? -2.324 -25.290 21.554 1.00 80.00 245 VAL A C 1
ATOM 1766 O O . VAL A 1 237 ? -1.782 -25.431 22.647 1.00 80.00 245 VAL A O 1
ATOM 1770 N N . SER A 1 238 ? -3.545 -25.746 21.296 1.00 80.00 246 SER A N 1
ATOM 1771 C CA . SER A 1 238 ? -4.386 -26.313 22.340 1.00 80.00 246 SER A CA 1
ATOM 1772 C C . SER A 1 238 ? -3.912 -27.677 22.841 1.00 80.00 246 SER A C 1
ATOM 1773 O O . SER A 1 238 ? -4.024 -27.976 24.032 1.00 80.00 246 SER A O 1
ATOM 1776 N N . ILE A 1 239 ? -3.376 -28.498 21.939 1.00 80.00 247 ILE A N 1
ATOM 1777 C CA . ILE A 1 239 ? -2.867 -29.819 22.308 1.00 80.00 247 ILE A CA 1
ATOM 1778 C C . ILE A 1 239 ? -1.820 -29.603 23.398 1.00 80.00 247 ILE A C 1
ATOM 1779 O O . ILE A 1 239 ? -1.826 -30.260 24.443 1.00 80.00 247 ILE A O 1
ATOM 1784 N N . LEU A 1 240 ? -0.945 -28.638 23.155 1.00 80.00 248 LEU A N 1
ATOM 1785 C CA . LEU A 1 240 ? 0.091 -28.325 24.113 1.00 80.00 248 LEU A CA 1
ATOM 1786 C C . LEU A 1 240 ? -0.452 -27.586 25.326 1.00 80.00 248 LEU A C 1
ATOM 1787 O O . LEU A 1 240 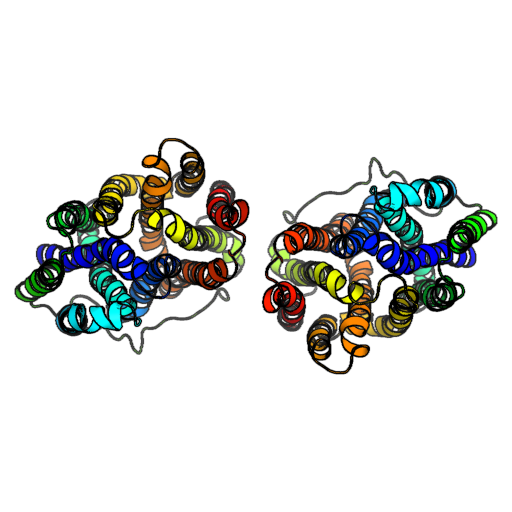? 0.177 -27.567 26.366 1.00 80.00 248 LEU A O 1
ATOM 1792 N N . PHE A 1 241 ? -1.630 -26.984 25.205 1.00 80.00 249 PHE A N 1
ATOM 1793 C CA . PHE A 1 241 ? -2.218 -26.315 26.360 1.00 80.00 249 PHE A CA 1
ATOM 1794 C C . PHE A 1 241 ? -2.466 -27.434 27.370 1.00 80.00 249 PHE A C 1
ATOM 1795 O O . PHE A 1 241 ? -2.106 -27.331 28.545 1.00 80.00 249 PHE A O 1
ATOM 1803 N N . ILE A 1 242 ? -2.986 -28.548 26.865 1.00 80.00 250 ILE A N 1
ATOM 1804 C CA . ILE A 1 242 ? -3.297 -29.695 27.698 1.00 80.00 250 ILE A CA 1
ATOM 1805 C C . ILE A 1 242 ? -2.093 -30.327 28.405 1.00 80.00 250 ILE A C 1
ATOM 1806 O O . ILE A 1 242 ? -2.114 -30.453 29.616 1.00 80.00 250 ILE A O 1
ATOM 1811 N N . LEU A 1 243 ? -1.027 -30.670 27.686 1.00 80.00 251 LEU A N 1
ATOM 1812 C CA . LEU A 1 243 ? 0.120 -31.287 28.352 1.00 80.00 251 LEU A CA 1
ATOM 1813 C C . LEU A 1 243 ? 0.672 -30.388 29.474 1.00 80.00 251 LEU A C 1
ATOM 1814 O O . LEU A 1 243 ? 0.730 -30.806 30.636 1.00 80.00 251 LEU A O 1
ATOM 1819 N N . PRO A 1 244 ? 1.164 -29.183 29.141 1.00 80.00 252 PRO A N 1
ATOM 1820 C CA . PRO A 1 244 ? 1.658 -28.348 30.231 1.00 80.00 252 PRO A CA 1
ATOM 1821 C C . PRO A 1 244 ? 0.717 -28.089 31.409 1.00 80.00 252 PRO A C 1
ATOM 1822 O O . PRO A 1 244 ? 1.205 -27.773 32.493 1.00 80.00 252 PRO A O 1
ATOM 1826 N N . ILE A 1 245 ? -0.601 -28.218 31.247 1.00 80.00 253 ILE A N 1
ATOM 1827 C CA . ILE A 1 245 ? -1.464 -27.982 32.404 1.00 80.00 253 ILE A CA 1
ATOM 1828 C C . ILE A 1 245 ? -1.298 -29.021 33.527 1.00 80.00 253 ILE A C 1
ATOM 1829 O O . ILE A 1 245 ? -1.096 -28.629 34.678 1.00 80.00 253 ILE A O 1
ATOM 1834 N N . PRO A 1 246 ? -1.388 -30.343 33.247 1.00 80.00 254 PRO A N 1
ATOM 1835 C CA . PRO A 1 246 ? -1.181 -31.170 34.437 1.00 80.00 254 PRO A CA 1
ATOM 1836 C C . PRO A 1 246 ? 0.272 -31.004 34.893 1.00 80.00 254 PRO A C 1
ATOM 1837 O O . PRO A 1 246 ? 0.586 -31.091 36.083 1.00 80.00 254 PRO A O 1
ATOM 1841 N N . ALA A 1 247 ? 1.145 -30.703 33.936 1.00 80.00 255 ALA A N 1
ATOM 1842 C CA . ALA A 1 247 ? 2.548 -30.474 34.236 1.00 80.00 255 ALA A CA 1
ATOM 1843 C C . ALA A 1 247 ? 2.619 -29.243 35.141 1.00 80.00 255 ALA A C 1
ATOM 1844 O O . ALA A 1 247 ? 3.498 -29.141 35.992 1.00 80.00 255 ALA A O 1
ATOM 1846 N N . ALA A 1 248 ? 1.649 -28.343 34.979 1.00 80.00 256 ALA A N 1
ATOM 1847 C CA . ALA A 1 248 ? 1.557 -27.115 35.764 1.00 80.00 256 ALA A CA 1
ATOM 1848 C C . ALA A 1 248 ? 1.060 -27.400 37.177 1.00 80.00 256 ALA A C 1
ATOM 1849 O O . ALA A 1 248 ? 1.251 -26.589 38.082 1.00 80.00 256 ALA A O 1
ATOM 1851 N N . PHE A 1 249 ? 0.392 -28.537 37.352 1.00 80.00 257 PHE A N 1
ATOM 1852 C CA . PHE A 1 249 ? -0.110 -28.966 38.656 1.00 80.00 257 PHE A CA 1
ATOM 1853 C C . PHE A 1 249 ? 1.174 -29.106 39.478 1.00 80.00 257 PHE A C 1
ATOM 1854 O O . PHE A 1 249 ? 1.465 -28.297 40.368 1.00 80.00 257 PHE A O 1
ATOM 1862 N N . PHE A 1 250 ? 1.994 -30.076 39.093 1.00 80.00 258 PHE A N 1
ATOM 1863 C CA . PHE A 1 250 ? 3.266 -30.285 39.763 1.00 80.00 258 PHE A CA 1
ATOM 1864 C C . PHE A 1 250 ? 4.138 -29.055 39.489 1.00 80.00 258 PHE A C 1
ATOM 1865 O O . PHE A 1 250 ? 5.050 -28.740 40.255 1.00 80.00 258 PHE A O 1
ATOM 1873 N N . GLY A 1 251 ? 3.797 -28.338 38.422 1.00 80.00 259 GLY A N 1
ATOM 1874 C CA . GLY A 1 251 ? 4.519 -27.141 38.030 1.00 80.00 259 GLY A CA 1
ATOM 1875 C C . GLY A 1 251 ? 4.320 -25.991 38.994 1.00 80.00 259 GLY A C 1
ATOM 1876 O O . GLY A 1 251 ? 5.171 -25.108 39.087 1.00 80.00 259 GLY A O 1
ATOM 1877 N N . ALA A 1 252 ? 3.187 -25.976 39.690 1.00 80.00 260 ALA A N 1
ATOM 1878 C CA . ALA A 1 252 ? 2.905 -24.933 40.671 1.00 80.00 260 ALA A CA 1
ATOM 1879 C C . ALA A 1 252 ? 3.878 -25.200 41.803 1.00 80.00 260 ALA A C 1
ATOM 1880 O O . ALA A 1 252 ? 4.561 -24.301 42.294 1.00 80.00 260 ALA A O 1
ATOM 1882 N N . TRP A 1 253 ? 3.977 -26.466 42.183 1.00 80.00 261 TRP A N 1
ATOM 1883 C CA . TRP A 1 253 ? 4.891 -26.859 43.238 1.00 80.00 261 TRP A CA 1
ATOM 1884 C C . TRP A 1 253 ? 6.310 -26.555 42.744 1.00 80.00 261 TRP A C 1
ATOM 1885 O O . TRP A 1 253 ? 7.207 -26.239 43.530 1.00 80.00 261 TRP A O 1
ATOM 1896 N N . PHE A 1 254 ? 6.473 -26.577 41.423 1.00 80.00 262 PHE A N 1
ATOM 1897 C CA . PHE A 1 254 ? 7.748 -26.280 40.782 1.00 80.00 262 PHE A CA 1
ATOM 1898 C C . PHE A 1 254 ? 7.962 -24.761 40.776 1.00 80.00 262 PHE A C 1
ATOM 1899 O O . PHE A 1 254 ? 9.090 -24.285 40.807 1.00 80.00 262 PHE A O 1
ATOM 1907 N N . ALA A 1 255 ? 6.852 -24.018 40.744 1.00 80.00 263 ALA A N 1
ATOM 1908 C CA . ALA A 1 255 ? 6.876 -22.554 40.777 1.00 80.00 263 ALA A CA 1
ATOM 1909 C C . ALA A 1 255 ? 7.727 -22.244 41.984 1.00 80.00 263 ALA A C 1
ATOM 1910 O O . ALA A 1 255 ? 8.547 -21.322 41.981 1.00 80.00 263 ALA A O 1
ATOM 1912 N N . GLY A 1 256 ? 7.515 -23.039 43.026 1.00 80.00 264 GLY A N 1
ATOM 1913 C CA . GLY A 1 256 ? 8.338 -22.914 44.198 1.00 80.00 264 GLY A CA 1
ATOM 1914 C C . GLY A 1 256 ? 9.671 -23.282 43.574 1.00 80.00 264 GLY A C 1
ATOM 1915 O O . GLY A 1 256 ? 10.437 -22.388 43.227 1.00 80.00 264 GLY A O 1
ATOM 1916 N N . ARG A 1 257 ? 9.828 -24.564 43.233 1.00 80.00 265 ARG A N 1
ATOM 1917 C CA . ARG A 1 257 ? 11.057 -25.073 42.618 1.00 80.00 265 ARG A CA 1
ATOM 1918 C C . ARG A 1 257 ? 11.839 -24.035 41.803 1.00 80.00 265 ARG A C 1
ATOM 1919 O O . ARG A 1 257 ? 11.387 -23.502 40.771 1.00 80.00 265 ARG A O 1
ATOM 1927 N N . PRO A 1 258 ? 13.079 -23.783 42.286 1.00 80.00 266 PRO A N 1
ATOM 1928 C CA . PRO A 1 258 ? 14.077 -22.859 41.796 1.00 80.00 266 PRO A CA 1
ATOM 1929 C C . PRO A 1 258 ? 13.367 -21.718 41.130 1.00 80.00 266 PRO A C 1
ATOM 1930 O O . PRO A 1 258 ? 13.859 -21.139 40.158 1.00 80.00 266 PRO A O 1
ATOM 1934 N N . ASN A 1 259 ? 12.266 -21.348 41.781 1.00 80.00 267 ASN A N 1
ATOM 1935 C CA . ASN A 1 259 ? 11.326 -20.350 41.322 1.00 80.00 267 ASN A CA 1
ATOM 1936 C C . ASN A 1 259 ? 11.004 -20.890 39.921 1.00 80.00 267 ASN A C 1
ATOM 1937 O O . ASN A 1 259 ? 11.902 -21.085 39.111 1.00 80.00 267 ASN A O 1
ATOM 1942 N N . LYS A 1 260 ? 9.740 -21.218 39.647 1.00 80.00 268 LYS A N 1
ATOM 1943 C CA . LYS A 1 260 ? 9.329 -21.745 38.334 1.00 80.00 268 LYS A CA 1
ATOM 1944 C C . LYS A 1 260 ? 10.089 -21.072 37.189 1.00 80.00 268 LYS A C 1
ATOM 1945 O O . LYS A 1 260 ? 9.965 -21.443 36.019 1.00 80.00 268 LYS A O 1
ATOM 1951 N N . ARG A 1 261 ? 10.790 -19.994 37.526 1.00 80.00 269 ARG A N 1
ATOM 1952 C CA . ARG A 1 261 ? 11.621 -19.249 36.635 1.00 80.00 269 ARG A CA 1
ATOM 1953 C C . ARG A 1 261 ? 12.666 -20.145 36.028 1.00 80.00 269 ARG A C 1
ATOM 1954 O O . ARG A 1 261 ? 13.022 -19.957 34.875 1.00 80.00 269 ARG A O 1
ATOM 1962 N N . PHE A 1 262 ? 13.214 -21.072 36.805 1.00 80.00 270 PHE A N 1
ATOM 1963 C CA . PHE A 1 262 ? 14.193 -21.989 36.247 1.00 80.00 270 PHE A CA 1
ATOM 1964 C C . PHE A 1 262 ? 13.499 -22.574 35.029 1.00 80.00 270 PHE A C 1
ATOM 1965 O O . PHE A 1 262 ? 14.100 -22.701 33.959 1.00 80.00 270 PHE A O 1
ATOM 1973 N N . SER A 1 263 ? 12.208 -22.870 35.163 1.00 80.00 271 SER A N 1
ATOM 1974 C CA . SER A 1 263 ? 11.465 -23.431 34.051 1.00 80.00 271 SER A CA 1
ATOM 1975 C C . SER A 1 263 ? 11.426 -22.474 32.862 1.00 80.00 271 SER A C 1
ATOM 1976 O O . SER A 1 263 ? 11.957 -22.781 31.792 1.00 80.00 271 SER A O 1
ATOM 1979 N N . THR A 1 264 ? 10.794 -21.319 33.057 1.00 80.00 272 THR A N 1
ATOM 1980 C CA . THR A 1 264 ? 10.668 -20.298 32.019 1.00 80.00 272 THR A CA 1
ATOM 1981 C C . THR A 1 264 ? 12.019 -19.974 31.371 1.00 80.00 272 THR A C 1
ATOM 1982 O O . THR A 1 264 ? 12.139 -19.906 30.144 1.00 80.00 272 THR A O 1
ATOM 1986 N N . LEU A 1 265 ? 13.029 -19.815 32.219 1.00 80.00 273 LEU A N 1
ATOM 1987 C CA . LEU A 1 265 ? 14.405 -19.513 31.835 1.00 80.00 273 LEU A CA 1
ATOM 1988 C C . LEU A 1 265 ? 14.875 -20.432 30.711 1.00 80.00 273 LEU A C 1
ATOM 1989 O O . LEU A 1 265 ? 14.953 -20.035 29.542 1.00 80.00 273 LEU A O 1
ATOM 1994 N N . MET A 1 266 ? 15.144 -21.678 31.082 1.00 80.00 274 MET A N 1
ATOM 1995 C CA . MET A 1 266 ? 15.621 -22.684 30.155 1.00 80.00 274 MET A CA 1
ATOM 1996 C C . MET A 1 266 ? 14.703 -22.862 28.953 1.00 80.00 274 MET A C 1
ATOM 1997 O O . MET A 1 266 ? 15.174 -22.969 27.821 1.00 80.00 274 MET A O 1
ATOM 2002 N N . TRP A 1 267 ? 13.396 -22.827 29.190 1.00 80.00 275 TRP A N 1
ATOM 2003 C CA . TRP A 1 267 ? 12.432 -23.007 28.116 1.00 80.00 275 TRP A CA 1
ATOM 2004 C C . TRP A 1 267 ? 12.505 -22.018 26.961 1.00 80.00 275 TRP A C 1
ATOM 2005 O O . TRP A 1 267 ? 12.752 -22.422 25.824 1.00 80.00 275 TRP A O 1
ATOM 2016 N N . GLN A 1 268 ? 12.301 -20.735 27.237 1.00 80.00 276 GLN A N 1
ATOM 2017 C CA . GLN A 1 268 ? 12.359 -19.723 26.187 1.00 80.00 276 GLN A CA 1
ATOM 2018 C C . GLN A 1 268 ? 13.701 -19.797 25.463 1.00 80.00 276 GLN A C 1
ATOM 2019 O O . GLN A 1 268 ? 13.767 -19.650 24.241 1.00 80.00 276 GLN A O 1
ATOM 2025 N N . SER A 1 269 ? 14.764 -20.064 26.213 1.00 80.00 277 SER A N 1
ATOM 2026 C CA . SER A 1 269 ? 16.089 -20.186 25.621 1.00 80.00 277 SER A CA 1
ATOM 2027 C C . SER A 1 269 ? 16.071 -21.345 24.618 1.00 80.00 277 SER A C 1
ATOM 2028 O O . SER A 1 269 ? 16.531 -21.208 23.479 1.00 80.00 277 SER A O 1
ATOM 2031 N N . VAL A 1 270 ? 15.488 -22.467 25.032 1.00 80.00 278 VAL A N 1
ATOM 2032 C CA . VAL A 1 270 ? 15.383 -23.645 24.176 1.00 80.00 278 VAL A CA 1
ATOM 2033 C C . VAL A 1 270 ? 14.488 -23.341 22.973 1.00 80.00 278 VAL A C 1
ATOM 2034 O O . VAL A 1 270 ? 14.712 -23.867 21.882 1.00 80.00 278 VAL A O 1
ATOM 2038 N N . ILE A 1 271 ? 13.498 -22.471 23.164 1.00 80.00 279 ILE A N 1
ATOM 2039 C CA . ILE A 1 271 ? 12.601 -22.085 22.073 1.00 80.00 279 ILE A CA 1
ATOM 2040 C C . ILE A 1 271 ? 13.486 -21.575 20.942 1.00 80.00 279 ILE A C 1
ATOM 2041 O O . ILE A 1 271 ? 13.338 -21.980 19.787 1.00 80.00 279 ILE A O 1
ATOM 2046 N N . CYS A 1 272 ? 14.446 -20.727 21.299 1.00 80.00 280 CYS A N 1
ATOM 2047 C CA . CYS A 1 272 ? 15.375 -20.168 20.330 1.00 80.00 280 CYS A CA 1
ATOM 2048 C C . CYS A 1 272 ? 16.233 -21.269 19.704 1.00 80.00 280 CYS A C 1
ATOM 2049 O O . CYS A 1 272 ? 16.503 -21.242 18.501 1.00 80.00 280 CYS A O 1
ATOM 2052 N N . CYS A 1 273 ? 16.636 -22.252 20.506 1.00 80.00 281 CYS A N 1
ATOM 2053 C CA . CYS A 1 273 ? 17.449 -23.348 19.988 1.00 80.00 281 CYS A CA 1
ATOM 2054 C C . CYS A 1 273 ? 16.680 -24.041 18.865 1.00 80.00 281 CYS A C 1
ATOM 2055 O O . CYS A 1 273 ? 17.233 -24.301 17.796 1.00 80.00 281 CYS A O 1
ATOM 2058 N N . LEU A 1 274 ? 15.394 -24.297 19.093 1.00 80.00 282 LEU A N 1
ATOM 2059 C CA . LEU A 1 274 ? 14.559 -24.931 18.081 1.00 80.00 282 LEU A CA 1
ATOM 2060 C C . LEU A 1 274 ? 14.318 -23.971 16.923 1.00 80.00 282 LEU A C 1
ATOM 2061 O O . LEU A 1 274 ? 14.150 -24.403 15.783 1.00 80.00 282 LEU A O 1
ATOM 2066 N N . LEU A 1 275 ? 14.322 -22.671 17.217 1.00 80.00 283 LEU A N 1
ATOM 2067 C CA . LEU A 1 275 ? 14.131 -21.634 16.204 1.00 80.00 283 LEU A CA 1
ATOM 2068 C C . LEU A 1 275 ? 15.146 -21.869 15.087 1.00 80.00 283 LEU A C 1
ATOM 2069 O O . LEU A 1 275 ? 14.869 -21.616 13.915 1.00 80.00 283 LEU A O 1
ATOM 2074 N N . ALA A 1 276 ? 16.318 -22.367 15.464 1.00 80.00 284 ALA A N 1
ATOM 2075 C CA . ALA A 1 276 ? 17.373 -22.675 14.509 1.00 80.00 284 ALA A CA 1
ATOM 2076 C C . ALA A 1 276 ? 17.795 -24.130 14.719 1.00 80.00 284 ALA A C 1
ATOM 2077 O O . ALA A 1 276 ? 18.981 -24.461 14.657 1.00 80.00 284 ALA A O 1
ATOM 2079 N N . GLY A 1 277 ? 16.808 -24.994 14.953 1.00 80.00 285 GLY A N 1
ATOM 2080 C CA . GLY A 1 277 ? 17.079 -26.400 15.197 1.00 80.00 285 GLY A CA 1
ATOM 2081 C C . GLY A 1 277 ? 16.903 -27.362 14.035 1.00 80.00 285 GLY A C 1
ATOM 2082 O O . GLY A 1 277 ? 17.858 -27.649 13.314 1.00 80.00 285 GLY A O 1
ATOM 2083 N N . LEU A 1 278 ? 15.693 -27.893 13.870 1.00 80.00 286 LEU A N 1
ATOM 2084 C CA . LEU A 1 278 ? 15.418 -28.851 12.801 1.00 80.00 286 LEU A CA 1
ATOM 2085 C C . LEU A 1 278 ? 14.472 -28.387 11.692 1.00 80.00 286 LEU A C 1
ATOM 2086 O O . LEU A 1 278 ? 14.310 -27.190 11.456 1.00 80.00 286 LEU A O 1
ATOM 2091 N N . LEU A 1 279 ? 13.865 -29.352 11.003 1.00 80.00 287 LEU A N 1
ATOM 2092 C CA . LEU A 1 279 ? 12.950 -29.077 9.898 1.00 80.00 287 LEU A CA 1
ATOM 2093 C C . LEU A 1 279 ? 11.585 -28.535 10.338 1.00 80.00 287 LEU A C 1
ATOM 2094 O O . LEU A 1 279 ? 10.845 -29.188 11.075 1.00 80.00 287 LEU A O 1
ATOM 2099 N N . MET A 1 280 ? 11.266 -27.348 9.828 1.00 80.00 288 MET A N 1
ATOM 2100 C CA . MET A 1 280 ? 10.034 -26.596 10.099 1.00 80.00 288 MET A CA 1
ATOM 2101 C C . MET A 1 280 ? 9.214 -26.811 11.377 1.00 80.00 288 MET A C 1
ATOM 2102 O O . MET A 1 280 ? 9.272 -25.979 12.273 1.00 80.00 288 MET A O 1
ATOM 2107 N N . TRP A 1 281 ? 8.410 -27.873 11.432 1.00 80.00 289 TRP A N 1
ATOM 2108 C CA . TRP A 1 281 ? 7.545 -28.164 12.588 1.00 80.00 289 TRP A CA 1
ATOM 2109 C C . TRP A 1 281 ? 7.970 -27.698 13.992 1.00 80.00 289 TRP A C 1
ATOM 2110 O O . TRP A 1 281 ? 7.579 -26.625 14.455 1.00 80.00 289 TRP A O 1
ATOM 2121 N N . ILE A 1 282 ? 8.768 -28.529 14.658 1.00 80.00 290 ILE A N 1
ATOM 2122 C CA . ILE A 1 282 ? 9.225 -28.255 16.017 1.00 80.00 290 ILE A CA 1
ATOM 2123 C C . ILE A 1 282 ? 9.568 -26.820 16.439 1.00 80.00 290 ILE A C 1
ATOM 2124 O O . ILE A 1 282 ? 9.099 -26.378 17.478 1.00 80.00 290 ILE A O 1
ATOM 2129 N N . PRO A 1 283 ? 10.353 -26.072 15.642 1.00 80.00 291 PRO A N 1
ATOM 2130 C CA . PRO A 1 283 ? 10.726 -24.690 15.976 1.00 80.00 291 PRO A CA 1
ATOM 2131 C C . PRO A 1 283 ? 9.678 -23.789 16.657 1.00 80.00 291 PRO A C 1
ATOM 2132 O O . PRO A 1 283 ? 9.455 -23.881 17.868 1.00 80.00 291 PRO A O 1
ATOM 2136 N N . ASP A 1 284 ? 9.050 -22.904 15.889 1.00 80.00 292 ASP A N 1
ATOM 2137 C CA . ASP A 1 284 ? 8.068 -21.983 16.450 1.00 80.00 292 ASP A CA 1
ATOM 2138 C C . ASP A 1 284 ? 6.770 -22.622 16.939 1.00 80.00 292 ASP A C 1
ATOM 2139 O O . ASP A 1 284 ? 6.085 -22.054 17.790 1.00 80.00 292 ASP A O 1
ATOM 2144 N N . TRP A 1 285 ? 6.438 -23.801 16.436 1.00 80.00 293 TRP A N 1
ATOM 2145 C CA . TRP A 1 285 ? 5.208 -24.469 16.856 1.00 80.00 293 TRP A CA 1
ATOM 2146 C C . TRP A 1 285 ? 5.380 -24.792 18.350 1.00 80.00 293 TRP A C 1
ATOM 2147 O O . TRP A 1 285 ? 4.480 -24.561 19.167 1.00 80.00 293 TRP A O 1
ATOM 2158 N N . PHE A 1 286 ? 6.591 -25.216 18.699 1.00 80.00 294 PHE A N 1
ATOM 2159 C CA . PHE A 1 286 ? 6.954 -25.514 20.080 1.00 80.00 294 PHE A CA 1
ATOM 2160 C C . PHE A 1 286 ? 6.961 -24.175 20.819 1.00 80.00 294 PHE A C 1
ATOM 2161 O O . PHE A 1 286 ? 6.645 -24.106 22.010 1.00 80.00 294 PHE A O 1
ATOM 2169 N N . GLY A 1 287 ? 7.294 -23.110 20.094 1.00 80.00 295 GLY A N 1
ATOM 2170 C CA . GLY A 1 287 ? 7.321 -21.782 20.676 1.00 80.00 295 GLY A CA 1
ATOM 2171 C C . GLY A 1 287 ? 6.023 -21.447 21.387 1.00 80.00 295 GLY A C 1
ATOM 2172 O O . GLY A 1 287 ? 6.032 -21.087 22.569 1.00 80.00 295 GLY A O 1
ATOM 2173 N N . VAL A 1 288 ? 4.901 -21.590 20.685 1.00 80.00 296 VAL A N 1
ATOM 2174 C CA . VAL A 1 288 ? 3.599 -21.294 21.276 1.00 80.00 296 VAL A CA 1
ATOM 2175 C C . VAL A 1 288 ? 3.363 -22.206 22.476 1.00 80.00 296 VAL A C 1
ATOM 2176 O O . VAL A 1 288 ? 2.936 -21.746 23.540 1.00 80.00 296 VAL A O 1
ATOM 2180 N N . MET A 1 289 ? 3.657 -23.493 22.301 1.00 80.00 297 MET A N 1
ATOM 2181 C CA . MET A 1 289 ? 3.503 -24.492 23.357 1.00 80.00 297 MET A CA 1
ATOM 2182 C C . MET A 1 289 ? 4.040 -23.961 24.684 1.00 80.00 297 MET A C 1
ATOM 2183 O O . MET A 1 289 ? 3.301 -23.796 25.660 1.00 80.00 297 MET A O 1
ATOM 2188 N N . ASN A 1 290 ? 5.337 -23.676 24.691 1.00 80.00 298 ASN A N 1
ATOM 2189 C CA . ASN A 1 290 ? 6.017 -23.180 25.872 1.00 80.00 298 ASN A CA 1
ATOM 2190 C C . ASN A 1 290 ? 5.393 -21.922 26.454 1.00 80.00 298 ASN A C 1
ATOM 2191 O O . ASN A 1 290 ? 5.180 -21.844 27.665 1.00 80.00 298 ASN A O 1
ATOM 2196 N N . VAL A 1 291 ? 5.116 -20.939 25.605 1.00 80.00 299 VAL A N 1
ATOM 2197 C CA . VAL A 1 291 ? 4.518 -19.687 26.056 1.00 80.00 299 VAL A CA 1
ATOM 2198 C C . VAL A 1 291 ? 3.339 -19.918 26.997 1.00 80.00 299 VAL A C 1
ATOM 2199 O O . VAL A 1 291 ? 3.336 -19.423 28.128 1.00 80.00 299 VAL A O 1
ATOM 2203 N N . TRP A 1 292 ? 2.363 -20.700 26.550 1.00 80.00 300 TRP A N 1
ATOM 2204 C CA . TRP A 1 292 ? 1.197 -20.977 27.376 1.00 80.00 300 TRP A CA 1
ATOM 2205 C C . TRP A 1 292 ? 1.600 -21.680 28.668 1.00 80.00 300 TRP A C 1
ATOM 2206 O O . TRP A 1 292 ? 1.035 -21.399 29.728 1.00 80.00 300 TRP A O 1
ATOM 2217 N N . THR A 1 293 ? 2.565 -22.592 28.577 1.00 80.00 301 THR A N 1
ATOM 2218 C CA . THR A 1 293 ? 3.049 -23.320 29.748 1.00 80.00 301 THR A CA 1
ATOM 2219 C C . THR A 1 293 ? 3.366 -22.294 30.833 1.00 80.00 301 THR A C 1
ATOM 2220 O O . THR A 1 293 ? 2.687 -22.217 31.848 1.00 80.00 301 THR A O 1
ATOM 2224 N N . LEU A 1 294 ? 4.363 -21.462 30.553 1.00 80.00 302 LEU A N 1
ATOM 2225 C CA . LEU A 1 294 ? 4.820 -20.414 31.457 1.00 80.00 302 LEU A CA 1
ATOM 2226 C C . LEU A 1 294 ? 3.636 -19.658 32.056 1.00 80.00 302 LEU A C 1
ATOM 2227 O O . LEU A 1 294 ? 3.511 -19.546 33.277 1.00 80.00 302 LEU A O 1
ATOM 2232 N N . LEU A 1 295 ? 2.753 -19.184 31.182 1.00 80.00 303 LEU A N 1
ATOM 2233 C CA . LEU A 1 295 ? 1.567 -18.434 31.583 1.00 80.00 303 LEU A CA 1
ATOM 2234 C C . LEU A 1 295 ? 0.760 -19.069 32.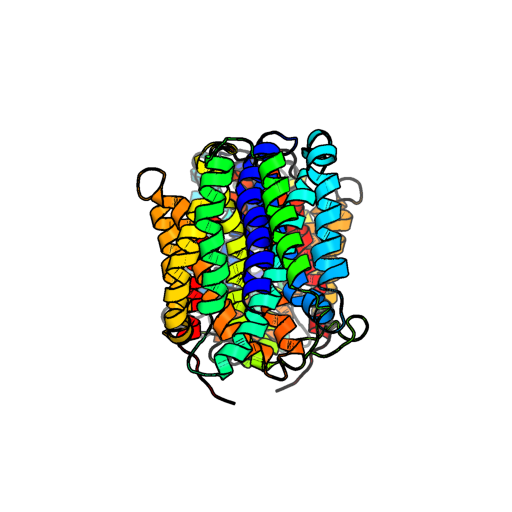710 1.00 80.00 303 LEU A C 1
ATOM 2235 O O . LEU A 1 295 ? 0.477 -18.415 33.716 1.00 80.00 303 LEU A O 1
ATOM 2240 N N . VAL A 1 296 ? 0.407 -20.342 32.556 1.00 80.00 304 VAL A N 1
ATOM 2241 C CA . VAL A 1 296 ? -0.394 -21.028 33.564 1.00 80.00 304 VAL A CA 1
ATOM 2242 C C . VAL A 1 296 ? 0.230 -21.179 34.953 1.00 80.00 304 VAL A C 1
ATOM 2243 O O . VAL A 1 296 ? -0.284 -20.596 35.911 1.00 80.00 304 VAL A O 1
ATOM 2247 N N . PRO A 1 297 ? 1.308 -21.977 35.110 1.00 80.00 305 PRO A N 1
ATOM 2248 C CA . PRO A 1 297 ? 1.836 -22.054 36.473 1.00 80.00 305 PRO A CA 1
ATOM 2249 C C . PRO A 1 297 ? 2.182 -20.695 37.088 1.00 80.00 305 PRO A C 1
ATOM 2250 O O . PRO A 1 297 ? 2.062 -20.506 38.303 1.00 80.00 305 PRO A O 1
ATOM 2254 N N . ALA A 1 298 ? 2.561 -19.741 36.242 1.00 80.00 306 ALA A N 1
ATOM 2255 C CA . ALA A 1 298 ? 2.894 -18.396 36.701 1.00 80.00 306 ALA A CA 1
ATOM 2256 C C . ALA A 1 298 ? 1.660 -17.788 37.350 1.00 80.00 306 ALA A C 1
ATOM 2257 O O . ALA A 1 298 ? 1.684 -17.402 38.521 1.00 80.00 306 ALA A O 1
ATOM 2259 N N . ALA A 1 299 ? 0.564 -17.771 36.600 1.00 80.00 307 ALA A N 1
ATOM 2260 C CA . ALA A 1 299 ? -0.697 -17.230 37.083 1.00 80.00 307 ALA A CA 1
ATOM 2261 C C . ALA A 1 299 ? -1.260 -18.062 38.233 1.00 80.00 307 ALA A C 1
ATOM 2262 O O . ALA A 1 299 ? -2.199 -17.640 38.902 1.00 80.00 307 ALA A O 1
ATOM 2264 N N . LEU A 1 300 ? -0.679 -19.234 38.466 1.00 80.00 308 LEU A N 1
ATOM 2265 C CA . LEU A 1 300 ? -1.131 -20.116 39.535 1.00 80.00 308 LEU A CA 1
ATOM 2266 C C . LEU A 1 300 ? -0.622 -19.636 40.894 1.00 80.00 308 LEU A C 1
ATOM 2267 O O . LEU A 1 300 ? -1.416 -19.212 41.742 1.00 80.00 308 LEU A O 1
ATOM 2272 N N . PHE A 1 301 ? 0.694 -19.660 41.094 1.00 80.00 309 PHE A N 1
ATOM 2273 C CA . PHE A 1 301 ? 1.256 -19.207 42.364 1.00 80.00 309 PHE A CA 1
ATOM 2274 C C . PHE A 1 301 ? 0.876 -17.739 42.566 1.00 80.00 309 PHE A C 1
ATOM 2275 O O . PHE A 1 301 ? 0.610 -17.301 43.688 1.00 80.00 309 PHE A O 1
ATOM 2283 N N . PHE A 1 302 ? 0.795 -17.012 41.456 1.00 80.00 310 PHE A N 1
ATOM 2284 C CA . PHE A 1 302 ? 0.429 -15.603 41.457 1.00 80.00 310 PHE A CA 1
ATOM 2285 C C . PHE A 1 302 ? -1.007 -15.429 41.939 1.00 80.00 310 PHE A C 1
ATOM 2286 O O . PHE A 1 302 ? -1.290 -14.572 42.777 1.00 80.00 310 PHE A O 1
ATOM 2294 N N . PHE A 1 303 ? -1.904 -16.252 41.406 1.00 80.00 311 PHE A N 1
ATOM 2295 C CA . PHE A 1 303 ? -3.321 -16.204 41.752 1.00 80.00 311 PHE A CA 1
ATOM 2296 C C . PHE A 1 303 ? -3.528 -16.258 43.262 1.00 80.00 311 PHE A C 1
ATOM 2297 O O . PHE A 1 303 ? -4.088 -15.332 43.851 1.00 80.00 311 PHE A O 1
ATOM 2305 N N . GLY A 1 304 ? -3.040 -17.321 43.888 1.00 80.00 312 GLY A N 1
ATOM 2306 C CA . GLY A 1 304 ? -3.199 -17.471 45.322 1.00 80.00 312 GLY A CA 1
ATOM 2307 C C . GLY A 1 304 ? -2.433 -16.463 46.161 1.00 80.00 312 GLY A C 1
ATOM 2308 O O . GLY A 1 304 ? -3.015 -15.528 46.720 1.00 80.00 312 GLY A O 1
ATOM 2309 N N . ALA A 1 305 ? -1.117 -16.647 46.219 1.00 80.00 313 ALA A N 1
ATOM 2310 C CA . ALA A 1 305 ? -0.225 -15.789 46.997 1.00 80.00 313 ALA A CA 1
ATOM 2311 C C . ALA A 1 305 ? -0.287 -14.312 46.623 1.00 80.00 313 ALA A C 1
ATOM 2312 O O . ALA A 1 305 ? 0.267 -13.465 47.327 1.00 80.00 313 ALA A O 1
ATOM 2314 N N . GLY A 1 306 ? -0.940 -14.008 45.510 1.00 80.00 314 GLY A N 1
ATOM 2315 C CA . GLY A 1 306 ? -1.053 -12.629 45.081 1.00 80.00 314 GLY A CA 1
ATOM 2316 C C . GLY A 1 306 ? -2.380 -12.011 45.469 1.00 80.00 314 GLY A C 1
ATOM 2317 O O . GLY A 1 306 ? -2.431 -11.122 46.315 1.00 80.00 314 GLY A O 1
ATOM 2318 N N . MET A 1 307 ? -3.463 -12.546 44.914 1.00 80.00 315 MET A N 1
ATOM 2319 C CA . MET A 1 307 ? -4.802 -12.024 45.162 1.00 80.00 315 MET A CA 1
ATOM 2320 C C . MET A 1 307 ? -5.403 -12.089 46.568 1.00 80.00 315 MET A C 1
ATOM 2321 O O . MET A 1 307 ? -6.374 -11.381 46.840 1.00 80.00 315 MET A O 1
ATOM 2326 N N . LEU A 1 308 ? -4.868 -12.913 47.464 1.00 80.00 316 LEU A N 1
ATOM 2327 C CA . LEU A 1 308 ? -5.455 -12.995 48.803 1.00 80.00 316 LEU A CA 1
ATOM 2328 C C . LEU A 1 308 ? -4.961 -12.047 49.901 1.00 80.00 316 LEU A C 1
ATOM 2329 O O . LEU A 1 308 ? -5.595 -11.932 50.951 1.00 80.00 316 LEU A O 1
ATOM 2334 N N . PHE A 1 309 ? -3.832 -11.386 49.678 1.00 80.00 317 PHE A N 1
ATOM 2335 C CA . PHE A 1 309 ? -3.280 -10.443 50.655 1.00 80.00 317 PHE A CA 1
ATOM 2336 C C . PHE A 1 309 ? -3.863 -9.049 50.392 1.00 80.00 317 PHE A C 1
ATOM 2337 O O . PHE A 1 309 ? -4.694 -8.889 49.499 1.00 80.00 317 PHE A O 1
ATOM 2345 N N . PRO A 1 310 ? -3.452 -8.017 51.175 1.00 80.00 318 PRO A N 1
ATOM 2346 C CA . PRO A 1 310 ? -3.973 -6.659 50.934 1.00 80.00 318 PRO A CA 1
ATOM 2347 C C . PRO A 1 310 ? -3.568 -6.322 49.497 1.00 80.00 318 PRO A C 1
ATOM 2348 O O . PRO A 1 310 ? -4.081 -5.398 48.850 1.00 80.00 318 PRO A O 1
ATOM 2352 N N . LEU A 1 311 ? -2.642 -7.136 49.005 1.00 80.00 319 LEU A N 1
ATOM 2353 C CA . LEU A 1 311 ? -2.168 -7.060 47.650 1.00 80.00 319 LEU A CA 1
ATOM 2354 C C . LEU A 1 311 ? -3.262 -7.776 46.851 1.00 80.00 319 LEU A C 1
ATOM 2355 O O . LEU A 1 311 ? -2.991 -8.693 46.090 1.00 80.00 319 LEU A O 1
ATOM 2360 N N . ALA A 1 312 ? -4.510 -7.401 47.111 1.00 80.00 320 ALA A N 1
ATOM 2361 C CA . ALA A 1 312 ? -5.672 -7.936 46.414 1.00 80.00 320 ALA A CA 1
ATOM 2362 C C . ALA A 1 312 ? -5.940 -6.806 45.443 1.00 80.00 320 ALA A C 1
ATOM 2363 O O . ALA A 1 312 ? -6.095 -7.012 44.241 1.00 80.00 320 ALA A O 1
ATOM 2365 N N . THR A 1 313 ? -5.951 -5.595 45.991 1.00 80.00 321 THR A N 1
ATOM 2366 C CA . THR A 1 313 ? -6.120 -4.389 45.202 1.00 80.00 321 THR A CA 1
ATOM 2367 C C . THR A 1 313 ? -4.741 -4.239 44.569 1.00 80.00 321 THR A C 1
ATOM 2368 O O . THR A 1 313 ? -4.609 -4.090 43.354 1.00 80.00 321 THR A O 1
ATOM 2372 N N . SER A 1 314 ? -3.708 -4.392 45.390 1.00 80.00 322 SER A N 1
ATOM 2373 C CA . SER A 1 314 ? -2.341 -4.288 44.905 1.00 80.00 322 SER A CA 1
ATOM 2374 C C . SER A 1 314 ? -1.993 -5.519 44.067 1.00 80.00 322 SER A C 1
ATOM 2375 O O . SER A 1 314 ? -1.111 -5.469 43.212 1.00 80.00 322 SER A O 1
ATOM 2378 N N . GLY A 1 315 ? -2.713 -6.611 44.306 1.00 80.00 323 GLY A N 1
ATOM 2379 C CA . GLY A 1 315 ? -2.486 -7.845 43.576 1.00 80.00 323 GLY A CA 1
ATOM 2380 C C . GLY A 1 315 ? -3.086 -7.754 42.200 1.00 80.00 323 GLY A C 1
ATOM 2381 O O . GLY A 1 315 ? -2.445 -8.113 41.218 1.00 80.00 323 GLY A O 1
ATOM 2382 N N . ALA A 1 316 ? -4.324 -7.272 42.130 1.00 80.00 324 ALA A N 1
ATOM 2383 C CA . ALA A 1 316 ? -4.994 -7.096 40.853 1.00 80.00 324 ALA A CA 1
ATOM 2384 C C . ALA A 1 316 ? -3.981 -6.313 40.039 1.00 80.00 324 ALA A C 1
ATOM 2385 O O . ALA A 1 316 ? -3.573 -6.744 38.966 1.00 80.00 324 ALA A O 1
ATOM 2387 N N . MET A 1 317 ? -3.452 -5.264 40.667 1.00 80.00 325 MET A N 1
ATOM 2388 C CA . MET A 1 317 ? -2.451 -4.393 40.070 1.00 80.00 325 MET A CA 1
ATOM 2389 C C . MET A 1 317 ? -1.227 -5.141 39.531 1.00 80.00 325 MET A C 1
ATOM 2390 O O . MET A 1 317 ? -0.894 -4.999 38.352 1.00 80.00 325 MET A O 1
ATOM 2395 N N . GLU A 1 318 ? -0.579 -5.958 40.363 1.00 80.00 326 GLU A N 1
ATOM 2396 C CA . GLU A 1 318 ? 0.604 -6.684 39.904 1.00 80.00 326 GLU A CA 1
ATOM 2397 C C . GLU A 1 318 ? 0.402 -7.649 38.723 1.00 80.00 326 GLU A C 1
ATOM 2398 O O . GLU A 1 318 ? 0.731 -7.286 37.593 1.00 80.00 326 GLU A O 1
ATOM 2404 N N . PRO A 1 319 ? -0.157 -8.863 38.935 1.00 80.00 327 PRO A N 1
ATOM 2405 C CA . PRO A 1 319 ? -0.287 -9.670 37.721 1.00 80.00 327 PRO A CA 1
ATOM 2406 C C . PRO A 1 319 ? -1.086 -9.064 36.571 1.00 80.00 327 PRO A C 1
ATOM 2407 O O . PRO A 1 319 ? -0.609 -9.033 35.440 1.00 80.00 327 PRO A O 1
ATOM 2411 N N . PHE A 1 320 ? -2.265 -8.526 36.854 1.00 80.00 328 PHE A N 1
ATOM 2412 C CA . PHE A 1 320 ? -3.083 -7.967 35.785 1.00 80.00 328 PHE A CA 1
ATOM 2413 C C . PHE A 1 320 ? -2.532 -6.688 35.119 1.00 80.00 328 PHE A C 1
ATOM 2414 O O . PHE A 1 320 ? -1.975 -6.777 34.024 1.00 80.00 328 PHE A O 1
ATOM 2422 N N . PRO A 1 321 ? -2.662 -5.497 35.747 1.00 80.00 329 PRO A N 1
ATOM 2423 C CA . PRO A 1 321 ? -2.113 -4.319 35.068 1.00 80.00 329 PRO A CA 1
ATOM 2424 C C . PRO A 1 321 ? -0.632 -4.380 34.705 1.00 80.00 329 PRO A C 1
ATOM 2425 O O . PRO A 1 321 ? -0.263 -4.017 33.588 1.00 80.00 329 PRO A O 1
ATOM 2429 N N . PHE A 1 322 ? 0.214 -4.824 35.627 1.00 80.00 330 PHE A N 1
ATOM 2430 C CA . PHE A 1 322 ? 1.642 -4.892 35.343 1.00 80.00 330 PHE A CA 1
ATOM 2431 C C . PHE A 1 322 ? 1.976 -5.813 34.178 1.00 80.00 330 PHE A C 1
ATOM 2432 O O . PHE A 1 322 ? 2.519 -5.354 33.171 1.00 80.00 330 PHE A O 1
ATOM 2440 N N . LEU A 1 323 ? 1.626 -7.089 34.287 1.00 80.00 331 LEU A N 1
ATOM 2441 C CA . LEU A 1 323 ? 1.911 -8.036 33.212 1.00 80.00 331 LEU A CA 1
ATOM 2442 C C . LEU A 1 323 ? 1.257 -7.578 31.912 1.00 80.00 331 LEU A C 1
ATOM 2443 O O . LEU A 1 323 ? 1.951 -7.207 30.962 1.00 80.00 331 LEU A O 1
ATOM 2448 N N . ALA A 1 324 ? -0.073 -7.568 31.884 1.00 80.00 332 ALA A N 1
ATOM 2449 C CA . ALA A 1 324 ? -0.822 -7.152 30.699 1.00 80.00 332 ALA A CA 1
ATOM 2450 C C . ALA A 1 324 ? -0.274 -5.846 30.127 1.00 80.00 332 ALA A C 1
ATOM 2451 O O . ALA A 1 324 ? -0.204 -5.672 28.908 1.00 80.00 332 ALA A O 1
ATOM 2453 N N . GLY A 1 325 ? 0.149 -4.951 31.015 1.00 80.00 333 GLY A N 1
ATOM 2454 C CA . GLY A 1 325 ? 0.706 -3.678 30.591 1.00 80.00 333 GLY A CA 1
ATOM 2455 C C . GLY A 1 325 ? 1.968 -3.868 29.773 1.00 80.00 333 GLY A C 1
ATOM 2456 O O . GLY A 1 325 ? 2.129 -3.253 28.715 1.00 80.00 333 GLY A O 1
ATOM 2457 N N . THR A 1 326 ? 2.856 -4.739 30.247 1.00 80.00 334 THR A N 1
ATOM 2458 C CA . THR A 1 326 ? 4.107 -5.020 29.550 1.00 80.00 334 THR A CA 1
ATOM 2459 C C . THR A 1 326 ? 3.783 -5.535 28.152 1.00 80.00 334 THR A C 1
ATOM 2460 O O . THR A 1 326 ? 4.430 -5.158 27.171 1.00 80.00 334 THR A O 1
ATOM 2464 N N . ALA A 1 327 ? 2.767 -6.390 28.073 1.00 80.00 335 ALA A N 1
ATOM 2465 C CA . ALA A 1 327 ? 2.332 -6.954 26.803 1.00 80.00 335 ALA A CA 1
ATOM 2466 C C . ALA A 1 327 ? 1.981 -5.819 25.854 1.00 80.00 335 ALA A C 1
ATOM 2467 O O . ALA A 1 327 ? 2.456 -5.780 24.719 1.00 80.00 335 ALA A O 1
ATOM 2469 N N . GLY A 1 328 ? 1.174 -4.882 26.344 1.00 80.00 336 GLY A N 1
ATOM 2470 C CA . GLY A 1 328 ? 0.771 -3.742 25.539 1.00 80.00 336 GLY A CA 1
ATOM 2471 C C . GLY A 1 328 ? 1.969 -2.986 24.999 1.00 80.00 336 GLY A C 1
ATOM 2472 O O . GLY A 1 328 ? 1.984 -2.589 23.831 1.00 80.00 336 GLY A O 1
ATOM 2473 N N . ALA A 1 329 ? 2.985 -2.816 25.840 1.00 80.00 337 ALA A N 1
ATOM 2474 C CA . ALA A 1 329 ? 4.202 -2.112 25.452 1.00 80.00 337 ALA A CA 1
ATOM 2475 C C . ALA A 1 329 ? 4.833 -2.763 24.223 1.00 80.00 337 ALA A C 1
ATOM 2476 O O . ALA A 1 329 ? 5.038 -2.106 23.197 1.00 80.00 337 ALA A O 1
ATOM 2478 N N . LEU A 1 330 ? 5.105 -4.060 24.318 1.00 80.00 338 LEU A N 1
ATOM 2479 C CA . LEU A 1 330 ? 5.712 -4.793 23.212 1.00 80.00 338 LEU A CA 1
ATOM 2480 C C . LEU A 1 330 ? 4.846 -4.730 21.954 1.00 80.00 338 LEU A C 1
ATOM 2481 O O . LEU A 1 330 ? 5.364 -4.558 20.849 1.00 80.00 338 LEU A O 1
ATOM 2486 N N . VAL A 1 331 ? 3.531 -4.845 22.128 1.00 80.00 339 VAL A N 1
ATOM 2487 C CA . VAL A 1 331 ? 2.595 -4.796 21.006 1.00 80.00 339 VAL A CA 1
ATOM 2488 C C . VAL A 1 331 ? 2.744 -3.488 20.226 1.00 80.00 339 VAL A C 1
ATOM 2489 O O . VAL A 1 331 ? 2.776 -3.494 18.993 1.00 80.00 339 VAL A O 1
ATOM 2493 N N . GLY A 1 332 ? 2.843 -2.373 20.945 1.00 80.00 340 GLY A N 1
ATOM 2494 C CA . GLY A 1 332 ? 3.008 -1.082 20.295 1.00 80.00 340 GLY A CA 1
ATOM 2495 C C . GLY A 1 332 ? 4.291 -1.099 19.486 1.00 80.00 340 GLY A C 1
ATOM 2496 O O . GLY A 1 332 ? 4.326 -0.680 18.324 1.00 80.00 340 GLY A O 1
ATOM 2497 N N . GLY A 1 333 ? 5.343 -1.626 20.108 1.00 80.00 341 GLY A N 1
ATOM 2498 C CA . GLY A 1 333 ? 6.625 -1.732 19.443 1.00 80.00 341 GLY A CA 1
ATOM 2499 C C . GLY A 1 333 ? 6.429 -2.455 18.126 1.00 80.00 341 GLY A C 1
ATOM 2500 O O . GLY A 1 333 ? 7.003 -2.062 17.112 1.00 80.00 341 GLY A O 1
ATOM 2501 N N . LEU A 1 334 ? 5.572 -3.475 18.135 1.00 80.00 342 LEU A N 1
ATOM 2502 C CA . LEU A 1 334 ? 5.259 -4.264 16.944 1.00 80.00 342 LEU A CA 1
ATOM 2503 C C . LEU A 1 334 ? 4.670 -3.401 15.833 1.00 80.00 342 LEU A C 1
ATOM 2504 O O . LEU A 1 334 ? 5.061 -3.531 14.672 1.00 80.00 342 LEU A O 1
ATOM 2509 N N . GLN A 1 335 ? 3.723 -2.538 16.191 1.00 80.00 343 GLN A N 1
ATOM 2510 C CA . GLN A 1 335 ? 3.088 -1.629 15.237 1.00 80.00 343 GLN A CA 1
ATOM 2511 C C . GLN A 1 335 ? 4.187 -0.995 14.383 1.00 80.00 343 GLN A C 1
ATOM 2512 O O . GLN A 1 335 ? 4.268 -1.211 13.168 1.00 80.00 343 GLN A O 1
ATOM 2518 N N . ASN A 1 336 ? 5.078 -0.269 15.040 1.00 80.00 344 ASN A N 1
ATOM 2519 C CA . ASN A 1 336 ? 6.156 0.368 14.321 1.00 80.00 344 ASN A CA 1
ATOM 2520 C C . ASN A 1 336 ? 7.305 -0.575 13.987 1.00 80.00 344 ASN A C 1
ATOM 2521 O O . ASN A 1 336 ? 8.153 -0.239 13.161 1.00 80.00 344 ASN A O 1
ATOM 2526 N N . ILE A 1 337 ? 7.312 -1.768 14.585 1.00 80.00 345 ILE A N 1
ATOM 2527 C CA . ILE A 1 337 ? 8.377 -2.724 14.298 1.00 80.00 345 ILE A CA 1
ATOM 2528 C C . ILE A 1 337 ? 8.257 -3.120 12.840 1.00 80.00 345 ILE A C 1
ATOM 2529 O O . ILE A 1 337 ? 9.243 -3.103 12.125 1.00 80.00 345 ILE A O 1
ATOM 2534 N N . GLY A 1 338 ? 7.038 -3.407 12.387 1.00 80.00 346 GLY A N 1
ATOM 2535 C CA . GLY A 1 338 ? 6.833 -3.786 11.002 1.00 80.00 346 GLY A CA 1
ATOM 2536 C C . GLY A 1 338 ? 7.129 -2.604 10.103 1.00 80.00 346 GLY A C 1
ATOM 2537 O O . GLY A 1 338 ? 8.008 -2.663 9.235 1.00 80.00 346 GLY A O 1
ATOM 2538 N N . SER A 1 339 ? 6.449 -1.498 10.376 1.00 80.00 347 SER A N 1
ATOM 2539 C CA . SER A 1 339 ? 6.617 -0.272 9.609 1.00 80.00 347 SER A CA 1
ATOM 2540 C C . SER A 1 339 ? 8.091 0.127 9.513 1.00 80.00 347 SER A C 1
ATOM 2541 O O . SER A 1 339 ? 8.494 0.832 8.586 1.00 80.00 347 SER A O 1
ATOM 2544 N N . GLY A 1 340 ? 8.890 -0.346 10.466 1.00 80.00 348 GLY A N 1
ATOM 2545 C CA . GLY A 1 340 ? 10.310 -0.050 10.478 1.00 80.00 348 GLY A CA 1
ATOM 2546 C C . GLY A 1 340 ? 11.172 -1.280 10.252 1.00 80.00 348 GLY A C 1
ATOM 2547 O O . GLY A 1 340 ? 12.394 -1.169 10.131 1.00 80.00 348 GLY A O 1
ATOM 2548 N N . VAL A 1 341 ? 10.538 -2.448 10.150 1.00 80.00 349 VAL A N 1
ATOM 2549 C CA . VAL A 1 341 ? 11.246 -3.712 9.932 1.00 80.00 349 VAL A CA 1
ATOM 2550 C C . VAL A 1 341 ? 11.615 -3.845 8.461 1.00 80.00 349 VAL A C 1
ATOM 2551 O O . VAL A 1 341 ? 12.095 -4.889 8.013 1.00 80.00 349 VAL A O 1
ATOM 2555 N N . LEU A 1 342 ? 11.391 -2.768 7.713 1.00 80.00 350 LEU A N 1
ATOM 2556 C CA . LEU A 1 342 ? 11.703 -2.696 6.295 1.00 80.00 350 LEU A CA 1
ATOM 2557 C C . LEU A 1 342 ? 13.112 -3.212 5.898 1.00 80.00 350 LEU A C 1
ATOM 2558 O O . LEU A 1 342 ? 13.425 -3.256 4.709 1.00 80.00 350 LEU A O 1
ATOM 2563 N N . ALA A 1 343 ? 13.943 -3.585 6.877 1.00 80.00 351 ALA A N 1
ATOM 2564 C CA . ALA A 1 343 ? 15.304 -4.097 6.650 1.00 80.00 351 ALA A CA 1
ATOM 2565 C C . ALA A 1 343 ? 15.359 -5.433 6.026 1.00 80.00 351 ALA A C 1
ATOM 2566 O O . ALA A 1 343 ? 16.103 -6.291 6.476 1.00 80.00 351 ALA A O 1
ATOM 2568 N N . SER A 1 344 ? 14.686 -5.564 4.918 1.00 80.00 352 SER A N 1
ATOM 2569 C CA . SER A 1 344 ? 14.580 -6.825 4.272 1.00 80.00 352 SER A CA 1
ATOM 2570 C C . SER A 1 344 ? 15.484 -8.031 4.405 1.00 80.00 352 SER A C 1
ATOM 2571 O O . SER A 1 344 ? 16.586 -8.090 3.866 1.00 80.00 352 SER A O 1
ATOM 2574 N N . LEU A 1 345 ? 15.095 -8.747 5.452 1.00 80.00 353 LEU A N 1
ATOM 2575 C CA . LEU A 1 345 ? 15.436 -10.139 5.822 1.00 80.00 353 LEU A CA 1
ATOM 2576 C C . LEU A 1 345 ? 14.790 -10.255 7.196 1.00 80.00 353 LEU A C 1
ATOM 2577 O O . LEU A 1 345 ? 13.654 -10.733 7.301 1.00 80.00 353 LEU A O 1
ATOM 2582 N N . SER A 1 346 ? 15.426 -9.309 7.920 1.00 80.00 354 SER A N 1
ATOM 2583 C CA . SER A 1 346 ? 15.518 -8.726 9.288 1.00 80.00 354 SER A CA 1
ATOM 2584 C C . SER A 1 346 ? 16.036 -9.403 10.559 1.00 80.00 354 SER A C 1
ATOM 2585 O O . SER A 1 346 ? 15.918 -8.825 11.637 1.00 80.00 354 SER A O 1
ATOM 2588 N N . ALA A 1 347 ? 16.926 -10.374 10.348 1.00 80.00 355 ALA A N 1
ATOM 2589 C CA . ALA A 1 347 ? 17.522 -11.169 11.419 1.00 80.00 355 ALA A CA 1
ATOM 2590 C C . ALA A 1 347 ? 17.624 -10.721 12.884 1.00 80.00 355 ALA A C 1
ATOM 2591 O O . ALA A 1 347 ? 16.679 -10.890 13.647 1.00 80.00 355 ALA A O 1
ATOM 2593 N N . MET A 1 348 ? 18.783 -10.204 13.281 1.00 80.00 356 MET A N 1
ATOM 2594 C CA . MET A 1 348 ? 19.011 -9.802 14.661 1.00 80.00 356 MET A CA 1
ATOM 2595 C C . MET A 1 348 ? 18.010 -8.849 15.297 1.00 80.00 356 MET A C 1
ATOM 2596 O O . MET A 1 348 ? 17.926 -8.780 16.516 1.00 80.00 356 MET A O 1
ATOM 2601 N N . LEU A 1 349 ? 17.241 -8.131 14.488 1.00 80.00 357 LEU A N 1
ATOM 2602 C CA . LEU A 1 349 ? 16.264 -7.198 15.041 1.00 80.00 357 LEU A CA 1
ATOM 2603 C C . LEU A 1 349 ? 15.100 -7.945 15.716 1.00 80.00 357 LEU A C 1
ATOM 2604 O O . LEU A 1 349 ? 15.028 -7.980 16.948 1.00 80.00 357 LEU A O 1
ATOM 2609 N N . PRO A 1 350 ? 14.184 -8.565 14.941 1.00 80.00 358 PRO A N 1
ATOM 2610 C CA . PRO A 1 350 ? 13.137 -9.246 15.701 1.00 80.00 358 PRO A CA 1
ATOM 2611 C C . PRO A 1 350 ? 13.699 -10.366 16.578 1.00 80.00 358 PRO A C 1
ATOM 2612 O O . PRO A 1 350 ? 13.167 -10.654 17.657 1.00 80.00 358 PRO A O 1
ATOM 2616 N N . GLN A 1 351 ? 14.797 -10.970 16.132 1.00 80.00 359 GLN A N 1
ATOM 2617 C CA . GLN A 1 351 ? 15.434 -12.033 16.896 1.00 80.00 359 GLN A CA 1
ATOM 2618 C C . GLN A 1 351 ? 15.948 -11.502 18.227 1.00 80.00 359 GLN A C 1
ATOM 2619 O O . GLN A 1 351 ? 15.948 -12.226 19.222 1.00 80.00 359 GLN A O 1
ATOM 2625 N N . THR A 1 352 ? 16.365 -10.238 18.249 1.00 80.00 360 THR A N 1
ATOM 2626 C CA . THR A 1 352 ? 16.859 -9.641 19.483 1.00 80.00 360 THR A CA 1
ATOM 2627 C C . THR A 1 352 ? 15.698 -9.593 20.469 1.00 80.00 360 THR A C 1
ATOM 2628 O O . THR A 1 352 ? 15.876 -9.884 21.645 1.00 80.00 360 THR A O 1
ATOM 2632 N N . GLY A 1 353 ? 14.499 -9.290 19.977 1.00 80.00 361 GLY A N 1
ATOM 2633 C CA . GLY A 1 353 ? 13.339 -9.237 20.846 1.00 80.00 361 GLY A CA 1
ATOM 2634 C C . GLY A 1 353 ? 13.071 -10.600 21.465 1.00 80.00 361 GLY A C 1
ATOM 2635 O O . GLY A 1 353 ? 13.095 -10.758 22.690 1.00 80.00 361 GLY A O 1
ATOM 2636 N N . GLN A 1 354 ? 12.852 -11.585 20.602 1.00 80.00 362 GLN A N 1
ATOM 2637 C CA . GLN A 1 354 ? 12.588 -12.965 21.003 1.00 80.00 362 GLN A CA 1
ATOM 2638 C C . GLN A 1 354 ? 13.661 -13.459 21.980 1.00 80.00 362 GLN A C 1
ATOM 2639 O O . GLN A 1 354 ? 13.375 -13.772 23.142 1.00 80.00 362 GLN A O 1
ATOM 2645 N N . GLY A 1 355 ? 14.900 -13.486 21.498 1.00 80.00 363 GLY A N 1
ATOM 2646 C CA . GLY A 1 355 ? 16.017 -13.932 22.308 1.00 80.00 363 GLY A CA 1
ATOM 2647 C C . GLY A 1 355 ? 16.179 -13.145 23.593 1.00 80.00 363 GLY A C 1
ATOM 2648 O O . GLY A 1 355 ? 16.551 -13.711 24.624 1.00 80.00 363 GLY A O 1
ATOM 2649 N N . SER A 1 356 ? 15.883 -11.848 23.539 1.00 80.00 364 SER A N 1
ATOM 2650 C CA . SER A 1 356 ? 15.998 -10.988 24.712 1.00 80.00 364 SER A CA 1
ATOM 2651 C C . SER A 1 356 ? 15.154 -11.541 25.846 1.00 80.00 364 SER A C 1
ATOM 2652 O O . SER A 1 356 ? 15.677 -11.844 26.916 1.00 80.00 364 SER A O 1
ATOM 2655 N N . LEU A 1 357 ? 13.861 -11.725 25.597 1.00 80.00 365 LEU A N 1
ATOM 2656 C CA . LEU A 1 357 ? 12.966 -12.241 26.623 1.00 80.00 365 LEU A CA 1
ATOM 2657 C C . LEU A 1 357 ? 13.435 -13.596 27.148 1.00 80.00 365 LEU A C 1
ATOM 2658 O O . LEU A 1 357 ? 13.338 -13.868 28.347 1.00 80.00 365 LEU A O 1
ATOM 2663 N N . GLY A 1 358 ? 13.954 -14.438 26.262 1.00 80.00 366 GLY A N 1
ATOM 2664 C CA . GLY A 1 358 ? 14.438 -15.739 26.684 1.00 80.00 366 GLY A CA 1
ATOM 2665 C C . GLY A 1 358 ? 15.528 -15.607 27.736 1.00 80.00 366 GLY A C 1
ATOM 2666 O O . GLY A 1 358 ? 15.349 -16.000 28.892 1.00 80.00 366 GLY A O 1
ATOM 2667 N N . LEU A 1 359 ? 16.637 -14.992 27.342 1.00 80.00 367 LEU A N 1
ATOM 2668 C CA . LEU A 1 359 ? 17.771 -14.792 28.236 1.00 80.00 367 LEU A CA 1
ATOM 2669 C C . LEU A 1 359 ? 17.451 -13.855 29.399 1.00 80.00 367 LEU A C 1
ATOM 2670 O O . LEU A 1 359 ? 18.061 -13.943 30.470 1.00 80.00 367 LEU A O 1
ATOM 2675 N N . LEU A 1 360 ? 16.475 -12.975 29.195 1.00 80.00 368 LEU A N 1
ATOM 2676 C CA . LEU A 1 360 ? 16.052 -12.031 30.224 1.00 80.00 368 LEU A CA 1
ATOM 2677 C C . LEU A 1 360 ? 15.511 -12.851 31.389 1.00 80.00 368 LEU A C 1
ATOM 2678 O O . LEU A 1 360 ? 15.833 -12.599 32.554 1.00 80.00 368 LEU A O 1
ATOM 2683 N N . MET A 1 361 ? 14.715 -13.862 31.060 1.00 80.00 369 MET A N 1
ATOM 2684 C CA . MET A 1 361 ? 14.145 -14.733 32.071 1.00 80.00 369 MET A CA 1
ATOM 2685 C C . MET A 1 361 ? 15.241 -15.587 32.697 1.00 80.00 369 MET A C 1
ATOM 2686 O O . MET A 1 361 ? 15.119 -16.021 33.842 1.00 80.00 369 MET A O 1
ATOM 2691 N N . THR A 1 362 ? 16.318 -15.811 31.952 1.00 80.00 370 THR A N 1
ATOM 2692 C CA . THR A 1 362 ? 17.442 -16.595 32.449 1.00 80.00 370 THR A CA 1
ATOM 2693 C C . THR A 1 362 ? 18.045 -15.899 33.670 1.00 80.00 370 THR A C 1
ATOM 2694 O O . THR A 1 362 ? 18.037 -16.439 34.783 1.00 80.00 370 THR A O 1
ATOM 2698 N N . LEU A 1 363 ? 18.526 -14.678 33.454 1.00 80.00 371 LEU A N 1
ATOM 2699 C CA . LEU A 1 363 ? 19.134 -13.884 34.513 1.00 80.00 371 LEU A CA 1
ATOM 2700 C C . LEU A 1 363 ? 18.180 -13.720 35.694 1.00 80.00 371 LEU A C 1
ATOM 2701 O O . LEU A 1 363 ? 18.548 -14.002 36.835 1.00 80.00 371 LEU A O 1
ATOM 2706 N N . MET A 1 364 ? 16.946 -13.316 35.409 1.00 80.00 372 MET A N 1
ATOM 2707 C CA . MET A 1 364 ? 15.944 -13.132 36.454 1.00 80.00 372 MET A CA 1
ATOM 2708 C C . MET A 1 364 ? 15.721 -14.428 37.222 1.00 80.00 372 MET A C 1
ATOM 2709 O O . MET A 1 364 ? 15.584 -14.417 38.447 1.00 80.00 372 MET A O 1
ATOM 2714 N N . GLY A 1 365 ? 15.716 -15.538 36.490 1.00 80.00 373 GLY A N 1
ATOM 2715 C CA . GLY A 1 365 ? 15.509 -16.843 37.088 1.00 80.00 373 GLY A CA 1
ATOM 2716 C C . GLY A 1 365 ? 16.391 -17.126 38.285 1.00 80.00 373 GLY A C 1
ATOM 2717 O O . GLY A 1 365 ? 15.929 -17.098 39.428 1.00 80.00 373 GLY A O 1
ATOM 2718 N N . LEU A 1 366 ? 17.674 -17.358 38.039 1.00 80.00 374 LEU A N 1
ATOM 2719 C CA . LEU A 1 366 ? 18.605 -17.658 39.120 1.00 80.00 374 LEU A CA 1
ATOM 2720 C C . LEU A 1 366 ? 18.686 -16.536 40.159 1.00 80.00 374 LEU A C 1
ATOM 2721 O O . LEU A 1 366 ? 18.628 -16.784 41.368 1.00 80.00 374 LEU A O 1
ATOM 2726 N N . LEU A 1 367 ? 18.762 -15.302 39.672 1.00 80.00 375 LEU A N 1
ATOM 2727 C CA . LEU A 1 367 ? 18.868 -14.127 40.529 1.00 80.00 375 LEU A CA 1
ATOM 2728 C C . LEU A 1 367 ? 17.799 -14.070 41.618 1.00 80.00 375 LEU A C 1
ATOM 2729 O O . LEU A 1 367 ? 18.075 -13.660 42.748 1.00 80.00 375 LEU A O 1
ATOM 2734 N N . ILE A 1 368 ? 16.589 -14.497 41.285 1.00 80.00 376 ILE A N 1
ATOM 2735 C CA . ILE A 1 368 ? 15.500 -14.483 42.247 1.00 80.00 376 ILE A CA 1
ATOM 2736 C C . ILE A 1 368 ? 15.551 -15.734 43.130 1.00 80.00 376 ILE A C 1
ATOM 2737 O O . ILE A 1 368 ? 15.215 -15.675 44.313 1.00 80.00 376 ILE A O 1
ATOM 2742 N N . VAL A 1 369 ? 16.038 -16.843 42.573 1.00 80.00 377 VAL A N 1
ATOM 2743 C CA . VAL A 1 369 ? 16.147 -18.102 43.313 1.00 80.00 377 VAL A CA 1
ATOM 2744 C C . VAL A 1 369 ? 16.904 -17.905 44.629 1.00 80.00 377 VAL A C 1
ATOM 2745 O O . VAL A 1 369 ? 16.711 -18.658 45.583 1.00 80.00 377 VAL A O 1
ATOM 2749 N N . LEU A 1 370 ? 17.754 -16.884 44.683 1.00 80.00 378 LEU A N 1
ATOM 2750 C CA . LEU A 1 370 ? 18.544 -16.612 45.878 1.00 80.00 378 LEU A CA 1
ATOM 2751 C C . LEU A 1 370 ? 17.852 -15.987 47.098 1.00 80.00 378 LEU A C 1
ATOM 2752 O O . LEU A 1 370 ? 18.163 -16.354 48.232 1.00 80.00 378 LEU A O 1
ATOM 2757 N N . CYS A 1 371 ? 16.958 -15.025 46.886 1.00 80.00 379 CYS A N 1
ATOM 2758 C CA . CYS A 1 371 ? 16.280 -14.366 48.005 1.00 80.00 379 CYS A CA 1
ATOM 2759 C C . CYS A 1 371 ? 15.155 -15.188 48.641 1.00 80.00 379 CYS A C 1
ATOM 2760 O O . CYS A 1 371 ? 14.407 -15.874 47.947 1.00 80.00 379 CYS A O 1
ATOM 2763 N N . TRP A 1 372 ? 15.029 -15.087 49.964 1.00 80.00 380 TRP A N 1
ATOM 2764 C CA . TRP A 1 372 ? 13.991 -15.806 50.701 1.00 80.00 380 TRP A CA 1
ATOM 2765 C C . TRP A 1 372 ? 13.815 -15.227 52.103 1.00 80.00 380 TRP A C 1
ATOM 2766 O O . TRP A 1 372 ? 14.711 -15.319 52.943 1.00 80.00 380 TRP A O 1
ATOM 2777 N N . LEU A 1 373 ? 12.658 -14.617 52.339 1.00 80.00 381 LEU A N 1
ATOM 2778 C CA . LEU A 1 373 ? 12.327 -14.010 53.627 1.00 80.00 381 LEU A CA 1
ATOM 2779 C C . LEU A 1 373 ? 10.819 -14.101 53.840 1.00 80.00 381 LEU A C 1
ATOM 2780 O O . LEU A 1 373 ? 10.048 -13.976 52.888 1.00 80.00 381 LEU A O 1
ATOM 2785 N N . PRO A 1 374 ? 10.380 -14.373 55.080 1.00 80.00 382 PRO A N 1
ATOM 2786 C CA . PRO A 1 374 ? 8.954 -14.482 55.405 1.00 80.00 382 PRO A CA 1
ATOM 2787 C C . PRO A 1 374 ? 8.252 -13.118 55.443 1.00 80.00 382 PRO A C 1
ATOM 2788 O O . PRO A 1 374 ? 7.869 -12.580 54.404 1.00 80.00 382 PRO A O 1
ATOM 2792 N N . LEU A 1 375 ? 8.072 -12.581 56.645 1.00 80.00 383 LEU A N 1
ATOM 2793 C CA . LEU A 1 375 ? 7.435 -11.283 56.838 1.00 80.00 383 LEU A CA 1
ATOM 2794 C C . LEU A 1 375 ? 8.155 -10.529 57.955 1.00 80.00 383 LEU A C 1
ATOM 2795 O O . LEU A 1 375 ? 8.031 -9.287 58.008 1.00 80.00 383 LEU A O 1
ATOM 2801 N N . LEU B 1 1 ? 54.462 25.937 37.106 1.00 80.00 9 LEU B N 1
ATOM 2802 C CA . LEU B 1 1 ? 53.090 25.652 37.606 1.00 80.00 9 LEU B CA 1
ATOM 2803 C C . LEU B 1 1 ? 52.068 26.137 36.569 1.00 80.00 9 LEU B C 1
ATOM 2804 O O . LEU B 1 1 ? 51.966 25.570 35.482 1.00 80.00 9 LEU B O 1
ATOM 2809 N N . LEU B 1 2 ? 51.395 27.239 36.887 1.00 80.00 10 LEU B N 1
ATOM 2810 C CA . LEU B 1 2 ? 50.374 27.854 36.035 1.00 80.00 10 LEU B CA 1
ATOM 2811 C C . LEU B 1 2 ? 50.641 27.793 34.530 1.00 80.00 10 LEU B C 1
ATOM 2812 O O . LEU B 1 2 ? 49.864 27.209 33.776 1.00 80.00 10 LEU B O 1
ATOM 2817 N N . LEU B 1 3 ? 51.759 28.372 34.107 1.00 80.00 11 LEU B N 1
ATOM 2818 C CA . LEU B 1 3 ? 52.128 28.405 32.695 1.00 80.00 11 LEU B CA 1
ATOM 2819 C C . LEU B 1 3 ? 52.334 27.026 32.080 1.00 80.00 11 LEU B C 1
ATOM 2820 O O . LEU B 1 3 ? 52.047 26.817 30.900 1.00 80.00 11 LEU B O 1
ATOM 2825 N N . MET B 1 4 ? 52.833 26.087 32.877 1.00 80.00 12 MET B N 1
ATOM 2826 C CA . MET B 1 4 ? 53.040 24.723 32.401 1.00 80.00 12 MET B CA 1
ATOM 2827 C C . MET B 1 4 ? 51.672 24.207 31.960 1.00 80.00 12 MET B C 1
ATOM 2828 O O . MET B 1 4 ? 51.529 23.612 30.888 1.00 80.00 12 MET B O 1
ATOM 2833 N N . LEU B 1 5 ? 50.661 24.505 32.771 1.00 80.00 13 LEU B N 1
ATOM 2834 C CA . LEU B 1 5 ? 49.296 24.104 32.479 1.00 80.00 13 LEU B CA 1
ATOM 2835 C C . LEU B 1 5 ? 48.830 24.740 31.176 1.00 80.00 13 LEU B C 1
ATOM 2836 O O . LEU B 1 5 ? 48.485 24.031 30.232 1.00 80.00 13 LEU B O 1
ATOM 2841 N N . VAL B 1 6 ? 48.874 26.070 31.109 1.00 80.00 14 VAL B N 1
ATOM 2842 C CA . VAL B 1 6 ? 48.427 26.801 29.923 1.00 80.00 14 VAL B CA 1
ATOM 2843 C C . VAL B 1 6 ? 48.994 26.255 28.612 1.00 80.00 14 VAL B C 1
ATOM 2844 O O . VAL B 1 6 ? 48.283 26.175 27.614 1.00 80.00 14 VAL B O 1
ATOM 2848 N N . LEU B 1 7 ? 50.256 25.841 28.629 1.00 80.00 15 LEU B N 1
ATOM 2849 C CA . LEU B 1 7 ? 50.897 25.299 27.435 1.00 80.00 15 LEU B CA 1
ATOM 2850 C C . LEU B 1 7 ? 50.379 23.905 27.076 1.00 80.00 15 LEU B C 1
ATOM 2851 O O . LEU B 1 7 ? 49.844 23.697 25.984 1.00 80.00 15 LEU B O 1
ATOM 2856 N N . LEU B 1 8 ? 50.508 22.966 28.011 1.00 80.00 16 LEU B N 1
ATOM 2857 C CA . LEU B 1 8 ? 50.065 21.591 27.788 1.00 80.00 16 LEU B CA 1
ATOM 2858 C C . LEU B 1 8 ? 48.579 21.526 27.448 1.00 80.00 16 LEU B C 1
ATOM 2859 O O . LEU B 1 8 ? 48.167 20.756 26.575 1.00 80.00 16 LEU B O 1
ATOM 2864 N N . VAL B 1 9 ? 47.770 22.331 28.127 1.00 80.00 17 VAL B N 1
ATOM 2865 C CA . VAL B 1 9 ? 46.339 22.336 27.858 1.00 80.00 17 VAL B CA 1
ATOM 2866 C C . VAL B 1 9 ? 46.057 22.995 26.514 1.00 80.00 17 VAL B C 1
ATOM 2867 O O . VAL B 1 9 ? 45.165 22.557 25.787 1.00 80.00 17 VAL B O 1
ATOM 2871 N N . ALA B 1 10 ? 46.844 24.015 26.171 1.00 80.00 18 ALA B N 1
ATOM 2872 C CA . ALA B 1 10 ? 46.682 24.729 24.907 1.00 80.00 18 ALA B CA 1
ATOM 2873 C C . ALA B 1 10 ? 46.725 23.722 23.769 1.00 80.00 18 ALA B C 1
ATOM 2874 O O . ALA B 1 10 ? 45.765 23.598 23.006 1.00 80.00 18 ALA B O 1
ATOM 2876 N N . VAL B 1 11 ? 47.821 22.980 23.677 1.00 80.00 19 VAL B N 1
ATOM 2877 C CA . VAL B 1 11 ? 47.956 21.956 22.648 1.00 80.00 19 VAL B CA 1
ATOM 2878 C C . VAL B 1 11 ? 46.801 20.971 22.812 1.00 80.00 19 VAL B C 1
ATOM 2879 O O . VAL B 1 11 ? 46.200 20.535 21.828 1.00 80.00 19 VAL B O 1
ATOM 2883 N N . GLY B 1 12 ? 46.470 20.678 24.067 1.00 80.00 20 GLY B N 1
ATOM 2884 C CA . GLY B 1 12 ? 45.391 19.761 24.376 1.00 80.00 20 GLY B CA 1
ATOM 2885 C C . GLY B 1 12 ? 44.102 20.077 23.653 1.00 80.00 20 GLY B C 1
ATOM 2886 O O . GLY B 1 12 ? 43.531 19.219 22.979 1.00 80.00 20 GLY B O 1
ATOM 2887 N N . GLN B 1 13 ? 43.640 21.313 23.794 1.00 80.00 21 GLN B N 1
ATOM 2888 C CA . GLN B 1 13 ? 42.412 21.735 23.141 1.00 80.00 21 GLN B CA 1
ATOM 2889 C C . GLN B 1 13 ? 42.620 21.974 21.655 1.00 80.00 21 GLN B C 1
ATOM 2890 O O . GLN B 1 13 ? 41.728 21.685 20.857 1.00 80.00 21 GLN B O 1
ATOM 2896 N N . MET B 1 14 ? 43.787 22.498 21.287 1.00 80.00 22 MET B N 1
ATOM 2897 C CA . MET B 1 14 ? 44.092 22.754 19.886 1.00 80.00 22 MET B CA 1
ATOM 2898 C C . MET B 1 14 ? 43.849 21.480 19.094 1.00 80.00 22 MET B C 1
ATOM 2899 O O . MET B 1 14 ? 43.012 21.454 18.202 1.00 80.00 22 MET B O 1
ATOM 2904 N N . ALA B 1 15 ? 44.532 20.408 19.475 1.00 80.00 23 ALA B N 1
ATOM 2905 C CA . ALA B 1 15 ? 44.373 19.127 18.804 1.00 80.00 23 ALA B CA 1
ATOM 2906 C C . ALA B 1 15 ? 42.951 18.601 18.991 1.00 80.00 23 ALA B C 1
ATOM 2907 O O . ALA B 1 15 ? 42.346 18.090 18.050 1.00 80.00 23 ALA B O 1
ATOM 2909 N N . GLN B 1 16 ? 42.417 18.762 20.200 1.00 80.00 24 GLN B N 1
ATOM 2910 C CA . GLN B 1 16 ? 41.069 18.304 20.533 1.00 80.00 24 GLN B CA 1
ATOM 2911 C C . GLN B 1 16 ? 39.998 18.871 19.603 1.00 80.00 24 GLN B C 1
ATOM 2912 O O . GLN B 1 16 ? 39.552 18.213 18.668 1.00 80.00 24 GLN B O 1
ATOM 2918 N N . THR B 1 17 ? 39.587 20.098 19.868 1.00 80.00 25 THR B N 1
ATOM 2919 C CA . THR B 1 17 ? 38.564 20.719 19.058 1.00 80.00 25 THR B CA 1
ATOM 2920 C C . THR B 1 17 ? 38.910 20.731 17.564 1.00 80.00 25 THR B C 1
ATOM 2921 O O . THR B 1 17 ? 38.046 20.459 16.742 1.00 80.00 25 THR B O 1
ATOM 2925 N N . ILE B 1 18 ? 40.177 20.954 17.218 1.00 80.00 26 ILE B N 1
ATOM 2926 C CA . ILE B 1 18 ? 40.562 20.961 15.807 1.00 80.00 26 ILE B CA 1
ATOM 2927 C C . ILE B 1 18 ? 40.346 19.589 15.183 1.00 80.00 26 ILE B C 1
ATOM 2928 O O . ILE B 1 18 ? 40.146 19.488 13.968 1.00 80.00 26 ILE B O 1
ATOM 2933 N N . TYR B 1 19 ? 40.386 18.529 15.989 1.00 80.00 27 TYR B N 1
ATOM 2934 C CA . TYR B 1 19 ? 40.141 17.212 15.427 1.00 80.00 27 TYR B CA 1
ATOM 2935 C C . TYR B 1 19 ? 38.652 17.083 15.158 1.00 80.00 27 TYR B C 1
ATOM 2936 O O . TYR B 1 19 ? 38.249 16.267 14.342 1.00 80.00 27 TYR B O 1
ATOM 2945 N N . ILE B 1 20 ? 37.830 17.883 15.841 1.00 80.00 28 ILE B N 1
ATOM 2946 C CA . ILE B 1 20 ? 36.390 17.844 15.597 1.00 80.00 28 ILE B CA 1
ATOM 2947 C C . ILE B 1 20 ? 36.218 18.156 14.108 1.00 80.00 28 ILE B C 1
ATOM 2948 O O . ILE B 1 20 ? 35.671 17.334 13.366 1.00 80.00 28 ILE B O 1
ATOM 2953 N N . PRO B 1 21 ? 36.677 19.340 13.638 1.00 80.00 29 PRO B N 1
ATOM 2954 C CA . PRO B 1 21 ? 36.485 19.538 12.205 1.00 80.00 29 PRO B CA 1
ATOM 2955 C C . PRO B 1 21 ? 37.313 18.535 11.413 1.00 80.00 29 PRO B C 1
ATOM 2956 O O . PRO B 1 21 ? 36.780 17.860 10.548 1.00 80.00 29 PRO B O 1
ATOM 2960 N N . ALA B 1 22 ? 38.591 18.389 11.757 1.00 80.00 30 ALA B N 1
ATOM 2961 C CA . ALA B 1 22 ? 39.480 17.450 11.066 1.00 80.00 30 ALA B CA 1
ATOM 2962 C C . ALA B 1 22 ? 38.803 16.102 10.822 1.00 80.00 30 ALA B C 1
ATOM 2963 O O . ALA B 1 22 ? 38.983 15.489 9.767 1.00 80.00 30 ALA B O 1
ATOM 2965 N N . ILE B 1 23 ? 38.025 15.652 11.803 1.00 80.00 31 ILE B N 1
ATOM 2966 C CA . ILE B 1 23 ? 37.289 14.398 11.702 1.00 80.00 31 ILE B CA 1
ATOM 2967 C C . ILE B 1 23 ? 36.302 14.615 10.585 1.00 80.00 31 ILE B C 1
ATOM 2968 O O . ILE B 1 23 ? 36.358 13.970 9.552 1.00 80.00 31 ILE B O 1
ATOM 2973 N N . ALA B 1 24 ? 35.414 15.562 10.810 1.00 80.00 32 ALA B N 1
ATOM 2974 C CA . ALA B 1 24 ? 34.412 15.953 9.859 1.00 80.00 32 ALA B CA 1
ATOM 2975 C C . ALA B 1 24 ? 34.984 15.947 8.430 1.00 80.00 32 ALA B C 1
ATOM 2976 O O . ALA B 1 24 ? 34.402 15.369 7.508 1.00 80.00 32 ALA B O 1
ATOM 2978 N N . ASP B 1 25 ? 36.157 16.547 8.282 1.00 80.00 33 ASP B N 1
ATOM 2979 C CA . ASP B 1 25 ? 36.853 16.657 7.009 1.00 80.00 33 ASP B CA 1
ATOM 2980 C C . ASP B 1 25 ? 37.189 15.285 6.422 1.00 80.00 33 ASP B C 1
ATOM 2981 O O . ASP B 1 25 ? 36.489 14.775 5.542 1.00 80.00 33 ASP B O 1
ATOM 2986 N N . MET B 1 26 ? 38.257 14.685 6.937 1.00 80.00 34 MET B N 1
ATOM 2987 C CA . MET B 1 26 ? 38.726 13.389 6.466 1.00 80.00 34 MET B CA 1
ATOM 2988 C C . MET B 1 26 ? 37.733 12.244 6.658 1.00 80.00 34 MET B C 1
ATOM 2989 O O . MET B 1 26 ? 37.649 11.351 5.817 1.00 80.00 34 MET B O 1
ATOM 2994 N N . ALA B 1 27 ? 36.974 12.268 7.751 1.00 80.00 35 ALA B N 1
ATOM 2995 C CA . ALA B 1 27 ? 35.986 11.223 8.013 1.00 80.00 35 ALA B CA 1
ATOM 2996 C C . ALA B 1 27 ? 34.875 11.271 6.970 1.00 80.00 35 ALA B C 1
ATOM 2997 O O . ALA B 1 27 ? 34.368 10.233 6.549 1.00 80.00 35 ALA B O 1
ATOM 2999 N N . ARG B 1 28 ? 34.492 12.471 6.547 1.00 80.00 36 ARG B N 1
ATOM 3000 C CA . ARG B 1 28 ? 33.462 12.586 5.520 1.00 80.00 36 ARG B CA 1
ATOM 3001 C C . ARG B 1 28 ? 34.116 12.409 4.152 1.00 80.00 36 ARG B C 1
ATOM 3002 O O . ARG B 1 28 ? 33.471 12.547 3.114 1.00 80.00 36 ARG B O 1
ATOM 3010 N N . ASP B 1 29 ? 35.408 12.097 4.174 1.00 80.00 37 ASP B N 1
ATOM 3011 C CA . ASP B 1 29 ? 36.188 11.872 2.966 1.00 80.00 37 ASP B CA 1
ATOM 3012 C C . ASP B 1 29 ? 36.761 10.447 3.013 1.00 80.00 37 ASP B C 1
ATOM 3013 O O . ASP B 1 29 ? 37.721 10.129 2.307 1.00 80.00 37 ASP B O 1
ATOM 3018 N N . LEU B 1 30 ? 36.170 9.589 3.843 1.00 80.00 38 LEU B N 1
ATOM 3019 C CA . LEU B 1 30 ? 36.639 8.210 3.963 1.00 80.00 38 LEU B CA 1
ATOM 3020 C C . LEU B 1 30 ? 35.583 7.130 3.717 1.00 80.00 38 LEU B C 1
ATOM 3021 O O . LEU B 1 30 ? 34.498 7.403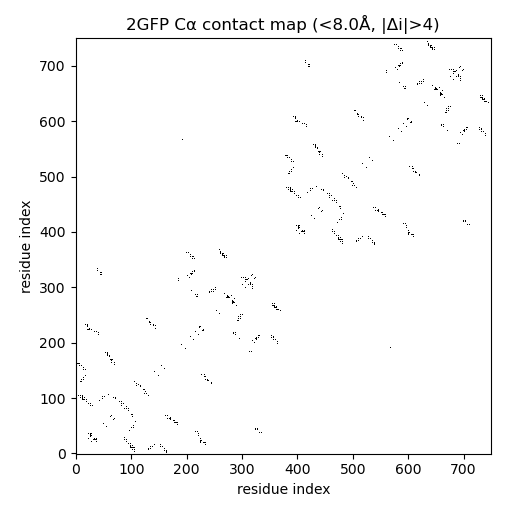 3.207 1.00 80.00 38 LEU B O 1
ATOM 3026 N N . ASN B 1 31 ? 35.923 5.905 4.115 1.00 80.00 39 ASN B N 1
ATOM 3027 C CA . ASN B 1 31 ? 35.066 4.730 3.968 1.00 80.00 39 ASN B CA 1
ATOM 3028 C C . ASN B 1 31 ? 33.666 4.875 4.570 1.00 80.00 39 ASN B C 1
ATOM 3029 O O . ASN B 1 31 ? 32.673 4.883 3.843 1.00 80.00 39 ASN B O 1
ATOM 3034 N N . VAL B 1 32 ? 33.585 4.945 5.894 1.00 80.00 40 VAL B N 1
ATOM 3035 C CA . VAL B 1 32 ? 32.301 5.076 6.579 1.00 80.00 40 VAL B CA 1
ATOM 3036 C C . VAL B 1 32 ? 31.893 6.533 6.807 1.00 80.00 40 VAL B C 1
ATOM 3037 O O . VAL B 1 32 ? 32.150 7.104 7.871 1.00 80.00 40 VAL B O 1
ATOM 3041 N N . ARG B 1 33 ? 31.236 7.123 5.812 1.00 80.00 41 ARG B N 1
ATOM 3042 C CA . ARG B 1 33 ? 30.799 8.514 5.901 1.00 80.00 41 ARG B CA 1
ATOM 3043 C C . ARG B 1 33 ? 29.778 8.730 7.020 1.00 80.00 41 ARG B C 1
ATOM 3044 O O . ARG B 1 33 ? 28.907 7.890 7.243 1.00 80.00 41 ARG B O 1
ATOM 3052 N N . GLU B 1 34 ? 29.902 9.879 7.685 1.00 80.00 42 GLU B N 1
ATOM 3053 C CA . GLU B 1 34 ? 29.083 10.347 8.814 1.00 8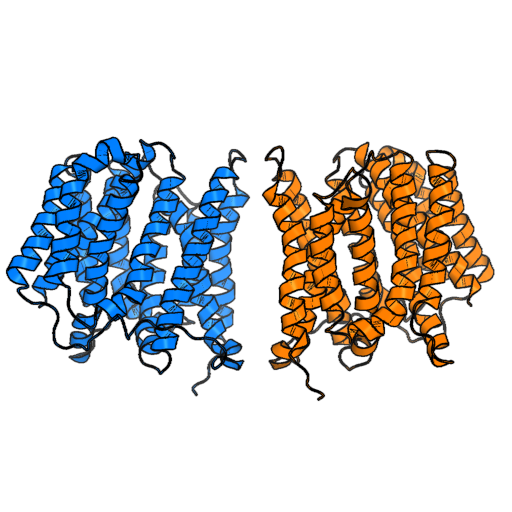0.00 42 GLU B CA 1
ATOM 3054 C C . GLU B 1 34 ? 28.654 9.399 9.955 1.00 80.00 42 GLU B C 1
ATOM 3055 O O . GLU B 1 34 ? 28.326 9.848 11.046 1.00 80.00 42 GLU B O 1
ATOM 3061 N N . GLY B 1 35 ? 28.726 8.094 9.753 1.00 80.00 43 GLY B N 1
ATOM 3062 C CA . GLY B 1 35 ? 28.386 7.200 10.840 1.00 80.00 43 GLY B CA 1
ATOM 3063 C C . GLY B 1 35 ? 29.577 7.285 11.779 1.00 80.00 43 GLY B C 1
ATOM 3064 O O . GLY B 1 35 ? 29.448 7.432 12.997 1.00 80.00 43 GLY B O 1
ATOM 3065 N N . ALA B 1 36 ? 30.755 7.309 11.157 1.00 80.00 44 ALA B N 1
ATOM 3066 C CA . ALA B 1 36 ? 32.033 7.380 11.851 1.00 80.00 44 ALA B CA 1
ATOM 3067 C C . ALA B 1 36 ? 32.213 8.627 12.706 1.00 80.00 44 ALA B C 1
ATOM 3068 O O . ALA B 1 36 ? 32.728 8.536 13.818 1.00 80.00 44 ALA B O 1
ATOM 3070 N N . VAL B 1 37 ? 31.822 9.791 12.191 1.00 80.00 45 VAL B N 1
ATOM 3071 C CA . VAL B 1 37 ? 31.972 11.020 12.964 1.00 80.00 45 VAL B CA 1
ATOM 3072 C C . VAL B 1 37 ? 31.159 10.893 14.252 1.00 80.00 45 VAL B C 1
ATOM 3073 O O . VAL B 1 37 ? 31.637 11.274 15.323 1.00 80.00 45 VAL B O 1
ATOM 3077 N N . GLN B 1 38 ? 29.956 10.335 14.170 1.00 80.00 46 GLN B N 1
ATOM 3078 C CA . GLN B 1 38 ? 29.156 10.137 15.378 1.00 80.00 46 GLN B CA 1
ATOM 3079 C C . GLN B 1 38 ? 29.990 9.285 16.339 1.00 80.00 46 GLN B C 1
ATOM 3080 O O . GLN B 1 38 ? 30.132 9.604 17.524 1.00 80.00 46 GLN B O 1
ATOM 3086 N N . SER B 1 39 ? 30.585 8.230 15.792 1.00 80.00 47 SER B N 1
ATOM 3087 C CA . SER B 1 39 ? 31.423 7.319 16.560 1.00 80.00 47 SER B CA 1
ATOM 3088 C C . SER B 1 39 ? 32.604 8.068 17.179 1.00 80.00 47 SER B C 1
ATOM 3089 O O . SER B 1 39 ? 33.027 7.756 18.295 1.00 80.00 47 SER B O 1
ATOM 3092 N N . VAL B 1 40 ? 33.116 9.067 16.465 1.00 80.00 48 VAL B N 1
ATOM 3093 C CA . VAL B 1 40 ? 34.241 9.865 16.946 1.00 80.00 48 VAL B CA 1
ATOM 3094 C C . VAL B 1 40 ? 33.871 10.558 18.254 1.00 80.00 48 VAL B C 1
ATOM 3095 O O . VAL B 1 40 ? 34.690 10.652 19.168 1.00 80.00 48 VAL B O 1
ATOM 3099 N N . MET B 1 41 ? 32.637 11.041 18.349 1.00 80.00 49 MET B N 1
ATOM 3100 C CA . MET B 1 41 ? 32.180 11.686 19.574 1.00 80.00 49 MET B CA 1
ATOM 3101 C C . MET B 1 41 ? 32.218 10.637 20.682 1.00 80.00 49 MET B C 1
ATOM 3102 O O . MET B 1 41 ? 32.616 10.918 21.816 1.00 80.00 49 MET B O 1
ATOM 3107 N N . GLY B 1 42 ? 31.856 9.408 20.326 1.00 80.00 50 GLY B N 1
ATOM 3108 C CA . GLY B 1 42 ? 31.897 8.324 21.284 1.00 80.00 50 GLY B CA 1
ATOM 3109 C C . GLY B 1 42 ? 33.329 8.173 21.769 1.00 80.00 50 GLY B C 1
ATOM 3110 O O . GLY B 1 42 ? 33.578 7.911 22.948 1.00 80.00 50 GLY B O 1
ATOM 3111 N N . ALA B 1 43 ? 34.274 8.388 20.854 1.00 80.00 51 ALA B N 1
ATOM 3112 C CA . ALA B 1 43 ? 35.696 8.299 21.169 1.00 80.00 51 ALA B CA 1
ATOM 3113 C C . ALA B 1 43 ? 36.080 9.379 22.177 1.00 80.00 51 ALA B C 1
ATOM 3114 O O . ALA B 1 43 ? 36.958 9.164 23.013 1.00 80.00 51 ALA B O 1
ATOM 3116 N N . TYR B 1 44 ? 35.413 10.531 22.104 1.00 80.00 52 TYR B N 1
ATOM 3117 C CA . TYR B 1 44 ? 35.667 11.634 23.030 1.00 80.00 52 TYR B CA 1
ATOM 3118 C C . TYR B 1 44 ? 35.542 11.089 24.446 1.00 80.00 52 TYR B C 1
ATOM 3119 O O . TYR B 1 44 ? 36.467 11.210 25.258 1.00 80.00 52 TYR B O 1
ATOM 3128 N N . LEU B 1 45 ? 34.405 10.469 24.744 1.00 80.00 53 LEU B N 1
ATOM 3129 C CA . LEU B 1 45 ? 34.207 9.915 26.071 1.00 80.00 53 LEU B CA 1
ATOM 3130 C C . LEU B 1 45 ? 35.034 8.671 26.358 1.00 80.00 53 LEU B C 1
ATOM 3131 O O . LEU B 1 45 ? 35.238 8.317 27.521 1.00 80.00 53 LEU B O 1
ATOM 3136 N N . LEU B 1 46 ? 35.523 8.017 25.310 1.00 80.00 54 LEU B N 1
ATOM 3137 C CA . LEU B 1 46 ? 36.373 6.842 25.473 1.00 80.00 54 LEU B CA 1
ATOM 3138 C C . LEU B 1 46 ? 37.622 7.343 26.192 1.00 80.00 54 LEU B C 1
ATOM 3139 O O . LEU B 1 46 ? 37.992 6.843 27.257 1.00 80.00 54 LEU B O 1
ATOM 3144 N N . THR B 1 47 ? 38.209 8.393 25.626 1.00 80.00 55 THR B N 1
ATOM 3145 C CA . THR B 1 47 ? 39.411 9.008 26.164 1.00 80.00 55 THR B CA 1
ATOM 3146 C C . THR B 1 47 ? 39.175 9.534 27.578 1.00 80.00 55 THR B C 1
ATOM 3147 O O . THR B 1 47 ? 39.656 8.944 28.543 1.00 80.00 55 THR B O 1
ATOM 3151 N N . TYR B 1 48 ? 38.394 10.605 27.705 1.00 80.00 56 TYR B N 1
ATOM 3152 C CA . TYR B 1 48 ? 38.119 11.200 29.012 1.00 80.00 56 TYR B CA 1
ATOM 3153 C C . TYR B 1 48 ? 37.675 10.191 30.070 1.00 80.00 56 TYR B C 1
ATOM 3154 O O . TYR B 1 48 ? 38.147 10.234 31.211 1.00 80.00 56 TYR B O 1
ATOM 3163 N N . GLY B 1 49 ? 36.769 9.297 29.690 1.00 80.00 57 GLY B N 1
ATOM 3164 C CA . GLY B 1 49 ? 36.269 8.292 30.615 1.00 80.00 57 GLY B CA 1
ATOM 3165 C C . GLY B 1 49 ? 37.373 7.464 31.242 1.00 80.00 57 GLY B C 1
ATOM 3166 O O . GLY B 1 49 ? 37.611 7.546 32.453 1.00 80.00 57 GLY B O 1
ATOM 3167 N N . VAL B 1 50 ? 38.069 6.686 30.419 1.00 80.00 58 VAL B N 1
ATOM 3168 C CA . VAL B 1 50 ? 39.156 5.846 30.910 1.00 80.00 58 VAL B CA 1
ATOM 3169 C C . VAL B 1 50 ? 40.247 6.710 31.541 1.00 80.00 58 VAL B C 1
ATOM 3170 O O . VAL B 1 50 ? 40.990 6.249 32.410 1.00 80.00 58 VAL B O 1
ATOM 3174 N N . SER B 1 51 ? 40.317 7.971 31.119 1.00 80.00 59 SER B N 1
ATOM 3175 C CA . SER B 1 51 ? 41.301 8.901 31.649 1.00 80.00 59 SER B CA 1
ATOM 3176 C C . SER B 1 51 ? 41.019 9.207 33.114 1.00 80.00 59 SER B C 1
ATOM 3177 O O . SER B 1 51 ? 41.646 8.616 33.989 1.00 80.00 59 SER B O 1
ATOM 3180 N N . GLN B 1 52 ? 40.068 10.096 33.390 1.00 80.00 60 GLN B N 1
ATOM 3181 C CA . GLN B 1 52 ? 39.737 10.436 34.773 1.00 80.00 60 GLN B CA 1
ATOM 3182 C C . GLN B 1 52 ? 39.766 9.195 35.660 1.00 80.00 60 GLN B C 1
ATOM 3183 O O . GLN B 1 52 ? 40.388 9.197 36.722 1.00 80.00 60 GLN B O 1
ATOM 3189 N N . LEU B 1 53 ? 39.172 8.116 35.163 1.00 80.00 61 LEU B N 1
ATOM 3190 C CA . LEU B 1 53 ? 39.130 6.852 35.882 1.00 80.00 61 LEU B CA 1
ATOM 3191 C C . LEU B 1 53 ? 40.523 6.213 35.989 1.00 80.00 61 LEU B C 1
ATOM 3192 O O . LEU B 1 53 ? 41.282 6.539 36.891 1.00 80.00 61 LEU B O 1
ATOM 3197 N N . PHE B 1 54 ? 40.860 5.336 35.043 1.00 80.00 62 PHE B N 1
ATOM 3198 C CA . PHE B 1 54 ? 42.147 4.646 35.052 1.00 80.00 62 PHE B CA 1
ATOM 3199 C C . PHE B 1 54 ? 43.377 5.548 35.007 1.00 80.00 62 PHE B C 1
ATOM 3200 O O . PHE B 1 54 ? 44.393 5.243 35.642 1.00 80.00 62 PHE B O 1
ATOM 3208 N N . TYR B 1 55 ? 43.307 6.647 34.261 1.00 80.00 63 TYR B N 1
ATOM 3209 C CA . TYR B 1 55 ? 44.433 7.573 34.234 1.00 80.00 63 TYR B CA 1
ATOM 3210 C C . TYR B 1 55 ? 44.539 8.161 35.637 1.00 80.00 63 TYR B C 1
ATOM 3211 O O . TYR B 1 55 ? 45.590 8.666 36.009 1.00 80.00 63 TYR B O 1
ATOM 3220 N N . GLY B 1 56 ? 43.453 8.099 36.406 1.00 80.00 64 GLY B N 1
ATOM 3221 C CA . GLY B 1 56 ? 43.482 8.577 37.781 1.00 80.00 64 GLY B CA 1
ATOM 3222 C C . GLY B 1 56 ? 44.598 7.786 38.442 1.00 80.00 64 GLY B C 1
ATOM 3223 O O . GLY B 1 56 ? 45.577 8.374 38.912 1.00 80.00 64 GLY B O 1
ATOM 3224 N N . PRO B 1 57 ? 44.480 6.445 38.518 1.00 80.00 65 PRO B N 1
ATOM 3225 C CA . PRO B 1 57 ? 45.558 5.681 39.132 1.00 80.00 65 PRO B CA 1
ATOM 3226 C C . PRO B 1 57 ? 46.911 5.990 38.487 1.00 80.00 65 PRO B C 1
ATOM 3227 O O . PRO B 1 57 ? 47.937 5.997 39.166 1.00 80.00 65 PRO B O 1
ATOM 3231 N N . ILE B 1 58 ? 46.909 6.261 37.183 1.00 80.00 66 ILE B N 1
ATOM 3232 C CA . ILE B 1 58 ? 48.139 6.593 36.465 1.00 80.00 66 ILE B CA 1
ATOM 3233 C C . ILE B 1 58 ? 48.693 7.927 36.974 1.00 80.00 66 ILE B C 1
ATOM 3234 O O . ILE B 1 58 ? 49.908 8.114 37.059 1.00 80.00 66 ILE B O 1
ATOM 3239 N N . SER B 1 59 ? 47.793 8.842 37.325 1.00 80.00 67 SER B N 1
ATOM 3240 C CA . SER B 1 59 ? 48.173 10.155 37.836 1.00 80.00 67 SER B CA 1
ATOM 3241 C C . SER B 1 59 ? 48.974 9.995 39.122 1.00 80.00 67 SER B C 1
ATOM 3242 O O . SER B 1 59 ? 49.823 10.829 39.445 1.00 80.00 67 SER B O 1
ATOM 3245 N N . ASP B 1 60 ? 48.693 8.930 39.864 1.00 80.00 68 ASP B N 1
ATOM 3246 C CA . ASP B 1 60 ? 49.404 8.666 41.104 1.00 80.00 68 ASP B CA 1
ATOM 3247 C C . ASP B 1 60 ? 50.556 7.682 40.909 1.00 80.00 68 ASP B C 1
ATOM 3248 O O . ASP B 1 60 ? 50.408 6.483 41.153 1.00 80.00 68 ASP B O 1
ATOM 3253 N N . ARG B 1 61 ? 51.700 8.195 40.460 1.00 80.00 69 ARG B N 1
ATOM 3254 C CA . ARG B 1 61 ? 52.898 7.385 40.237 1.00 80.00 69 ARG B CA 1
ATOM 3255 C C . ARG B 1 61 ? 53.994 8.260 39.637 1.00 80.00 69 ARG B C 1
ATOM 3256 O O . ARG B 1 61 ? 54.905 8.704 40.334 1.00 80.00 69 ARG B O 1
ATOM 3264 N N . VAL B 1 62 ? 53.888 8.481 38.330 1.00 80.00 70 VAL B N 1
ATOM 3265 C CA . VAL B 1 62 ? 54.827 9.280 37.547 1.00 80.00 70 VAL B CA 1
ATOM 3266 C C . VAL B 1 62 ? 54.489 8.990 36.087 1.00 80.00 70 VAL B C 1
ATOM 3267 O O . VAL B 1 62 ? 53.808 8.007 35.794 1.00 80.00 70 VAL B O 1
ATOM 3271 N N . GLY B 1 63 ? 54.936 9.847 35.175 1.00 80.00 71 GLY B N 1
ATOM 3272 C CA . GLY B 1 63 ? 54.660 9.608 33.772 1.00 80.00 71 GLY B CA 1
ATOM 3273 C C . GLY B 1 63 ? 54.175 10.802 32.978 1.00 80.00 71 GLY B C 1
ATOM 3274 O O . GLY B 1 63 ? 53.996 10.693 31.764 1.00 80.00 71 GLY B O 1
ATOM 3275 N N . ARG B 1 64 ? 54.004 11.941 33.644 1.00 80.00 72 ARG B N 1
ATOM 3276 C CA . ARG B 1 64 ? 53.532 13.152 32.979 1.00 80.00 72 ARG B CA 1
ATOM 3277 C C . ARG B 1 64 ? 54.407 13.498 31.780 1.00 80.00 72 ARG B C 1
ATOM 3278 O O . ARG B 1 64 ? 54.018 13.259 30.640 1.00 80.00 72 ARG B O 1
ATOM 3286 N N . ARG B 1 65 ? 55.606 14.018 32.029 1.00 80.00 73 ARG B N 1
ATOM 3287 C CA . ARG B 1 65 ? 56.470 14.373 30.914 1.00 80.00 73 ARG B CA 1
ATOM 3288 C C . ARG B 1 65 ? 56.771 13.214 29.956 1.00 80.00 73 ARG B C 1
ATOM 3289 O O . ARG B 1 65 ? 56.411 13.295 28.783 1.00 80.00 73 ARG B O 1
ATOM 3297 N N . PRO B 1 66 ? 57.241 12.061 30.478 1.00 80.00 74 PRO B N 1
ATOM 3298 C CA . PRO B 1 66 ? 57.553 10.926 29.603 1.00 80.00 74 PRO B CA 1
ATOM 3299 C C . PRO B 1 66 ? 56.377 10.435 28.759 1.00 80.00 74 PRO B C 1
ATOM 3300 O O . PRO B 1 66 ? 56.198 10.858 27.616 1.00 80.00 74 PRO B O 1
ATOM 3304 N N . VAL B 1 67 ? 55.573 9.550 29.337 1.00 80.00 75 VAL B N 1
ATOM 3305 C CA . VAL B 1 67 ? 54.431 8.971 28.644 1.00 80.00 75 VAL B CA 1
ATOM 3306 C C . VAL B 1 67 ? 53.430 9.990 28.115 1.00 80.00 75 VAL B C 1
ATOM 3307 O O . VAL B 1 67 ? 53.166 10.032 26.912 1.00 80.00 75 VAL B O 1
ATOM 3311 N N . ILE B 1 68 ? 52.898 10.826 29.003 1.00 80.00 76 ILE B N 1
ATOM 3312 C CA . ILE B 1 68 ? 51.905 11.816 28.606 1.00 80.00 76 ILE B CA 1
ATOM 3313 C C . ILE B 1 68 ? 52.334 12.710 27.444 1.00 80.00 76 ILE B C 1
ATOM 3314 O O . ILE B 1 68 ? 51.950 12.449 26.300 1.00 80.00 76 ILE B O 1
ATOM 3319 N N . LEU B 1 69 ? 53.161 13.721 27.694 1.00 80.00 77 LEU B N 1
ATOM 3320 C CA . LEU B 1 69 ? 53.533 14.594 26.591 1.00 80.00 77 LEU B CA 1
ATOM 3321 C C . LEU B 1 69 ? 54.526 14.065 25.564 1.00 80.00 77 LEU B C 1
ATOM 3322 O O . LEU B 1 69 ? 54.238 14.102 24.370 1.00 80.00 77 LEU B O 1
ATOM 3327 N N . VAL B 1 70 ? 55.654 13.521 26.009 1.00 80.00 78 VAL B N 1
ATOM 3328 C CA . VAL B 1 70 ? 56.644 12.995 25.071 1.00 80.00 78 VAL B CA 1
ATOM 3329 C C . VAL B 1 70 ? 56.047 11.853 24.242 1.00 80.00 78 VAL B C 1
ATOM 3330 O O . VAL B 1 70 ? 56.162 11.838 23.010 1.00 80.00 78 VAL B O 1
ATOM 3334 N N . GLY B 1 71 ? 55.365 10.934 24.916 1.00 80.00 79 GLY B N 1
ATOM 3335 C CA . GLY B 1 71 ? 54.760 9.802 24.240 1.00 80.00 79 GLY B CA 1
ATOM 3336 C C . GLY B 1 71 ? 53.726 10.172 23.193 1.00 80.00 79 GLY B C 1
ATOM 3337 O O . GLY B 1 71 ? 53.947 9.964 21.995 1.00 80.00 79 GLY B O 1
ATOM 3338 N N . MET B 1 72 ? 52.606 10.733 23.628 1.00 80.00 80 MET B N 1
ATOM 3339 C CA . MET B 1 72 ? 51.545 11.108 22.700 1.00 80.00 80 MET B CA 1
ATOM 3340 C C . MET B 1 72 ? 52.008 12.008 21.552 1.00 80.00 80 MET B C 1
ATOM 3341 O O . MET B 1 72 ? 51.521 11.879 20.426 1.00 80.00 80 MET B O 1
ATOM 3346 N N . SER B 1 73 ? 52.988 12.866 21.816 1.00 80.00 81 SER B N 1
ATOM 3347 C CA . SER B 1 73 ? 53.500 13.763 20.785 1.00 80.00 81 SER B CA 1
ATOM 3348 C C . SER B 1 73 ? 54.250 13.018 19.679 1.00 80.00 81 SER B C 1
ATOM 3349 O O . SER B 1 73 ? 53.965 13.202 18.499 1.00 80.00 81 SER B O 1
ATOM 3352 N N . ILE B 1 74 ? 55.201 12.169 20.051 1.00 80.00 82 ILE B N 1
ATOM 3353 C CA . ILE B 1 74 ? 55.961 11.425 19.051 1.00 80.00 82 ILE B CA 1
ATOM 3354 C C . ILE B 1 74 ? 55.005 10.595 18.182 1.00 80.00 82 ILE B C 1
ATOM 3355 O O . ILE B 1 74 ? 55.182 10.480 16.962 1.00 80.00 82 ILE B O 1
ATOM 3360 N N . PHE B 1 75 ? 53.941 10.094 18.803 1.00 80.00 83 PHE B N 1
ATOM 3361 C CA . PHE B 1 75 ? 52.942 9.324 18.080 1.00 80.00 83 PHE B CA 1
ATOM 3362 C C . PHE B 1 75 ? 52.330 10.255 17.025 1.00 80.00 83 PHE B C 1
ATOM 3363 O O . PHE B 1 75 ? 52.044 9.835 15.903 1.00 80.00 83 PHE B O 1
ATOM 3371 N N . MET B 1 76 ? 52.205 11.537 17.364 1.00 80.00 84 MET B N 1
ATOM 3372 C CA . MET B 1 76 ? 51.649 12.518 16.433 1.00 80.00 84 MET B CA 1
ATOM 3373 C C . MET B 1 76 ? 52.550 12.715 15.195 1.00 80.00 84 MET B C 1
ATOM 3374 O O . MET B 1 76 ? 52.120 13.221 14.167 1.00 80.00 84 MET B O 1
ATOM 3379 N N . LEU B 1 77 ? 53.813 12.321 15.285 1.00 80.00 85 LEU B N 1
ATOM 3380 C CA . LEU B 1 77 ? 54.677 12.441 14.114 1.00 80.00 85 LEU B CA 1
ATOM 3381 C C . LEU B 1 77 ? 54.137 11.417 13.098 1.00 80.00 85 LEU B C 1
ATOM 3382 O O . LEU B 1 77 ? 53.869 11.732 11.925 1.00 80.00 85 LEU B O 1
ATOM 3387 N N . ALA B 1 78 ? 53.850 10.224 13.610 1.00 80.00 86 ALA B N 1
ATOM 3388 C CA . ALA B 1 78 ? 53.282 9.175 12.784 1.00 80.00 86 ALA B CA 1
ATOM 3389 C C . ALA B 1 78 ? 51.998 9.747 12.179 1.00 80.00 86 ALA B C 1
ATOM 3390 O O . ALA B 1 78 ? 51.607 9.383 11.067 1.00 80.00 86 ALA B O 1
ATOM 3392 N N . THR B 1 79 ? 51.415 10.717 12.887 1.00 80.00 87 THR B N 1
ATOM 3393 C CA . THR B 1 79 ? 50.175 11.368 12.493 1.00 80.00 87 THR B CA 1
ATOM 3394 C C . THR B 1 79 ? 49.954 11.710 11.012 1.00 80.00 87 THR B C 1
ATOM 3395 O O . THR B 1 79 ? 49.539 10.814 10.294 1.00 80.00 87 THR B O 1
ATOM 3399 N N . LEU B 1 80 ? 50.296 12.883 10.468 1.00 80.00 88 LEU B N 1
ATOM 3400 C CA . LEU B 1 80 ? 49.927 13.077 9.062 1.00 80.00 88 LEU B CA 1
ATOM 3401 C C . LEU B 1 80 ? 50.352 12.028 8.040 1.00 80.00 88 LEU B C 1
ATOM 3402 O O . LEU B 1 80 ? 49.555 11.683 7.168 1.00 80.00 88 LEU B O 1
ATOM 3407 N N . VAL B 1 81 ? 51.541 11.455 8.141 1.00 80.00 89 VAL B N 1
ATOM 3408 C CA . VAL B 1 81 ? 51.914 10.469 7.131 1.00 80.00 89 VAL B CA 1
ATOM 3409 C C . VAL B 1 81 ? 50.944 9.275 7.069 1.00 80.00 89 VAL B C 1
ATOM 3410 O O . VAL B 1 81 ? 50.174 9.101 6.106 1.00 80.00 89 VAL B O 1
ATOM 3414 N N . ALA B 1 82 ? 50.956 8.491 8.138 1.00 80.00 90 ALA B N 1
ATOM 3415 C CA . ALA B 1 82 ? 50.096 7.330 8.241 1.00 80.00 90 ALA B CA 1
ATOM 3416 C C . ALA B 1 82 ? 48.633 7.755 8.193 1.00 80.00 90 ALA B C 1
ATOM 3417 O O . ALA B 1 82 ? 47.823 7.101 7.537 1.00 80.00 90 ALA B O 1
ATOM 3419 N N . VAL B 1 83 ? 48.301 8.884 8.817 1.00 80.00 91 VAL B N 1
ATOM 3420 C CA . VAL B 1 83 ? 46.912 9.324 8.819 1.00 80.00 91 VAL B CA 1
ATOM 3421 C C . VAL B 1 83 ? 46.367 9.873 7.509 1.00 80.00 91 VAL B C 1
ATOM 3422 O O . VAL B 1 83 ? 45.321 10.504 7.510 1.00 80.00 91 VAL B O 1
ATOM 3426 N N . THR B 1 84 ? 47.080 9.690 6.405 1.00 80.00 92 THR B N 1
ATOM 3427 C CA . THR B 1 84 ? 46.540 10.123 5.123 1.00 80.00 92 THR B CA 1
ATOM 3428 C C . THR B 1 84 ? 46.014 8.836 4.487 1.00 80.00 92 THR B C 1
ATOM 3429 O O . THR B 1 84 ? 44.810 8.585 4.460 1.00 80.00 92 THR B O 1
ATOM 3433 N N . THR B 1 85 ? 46.920 7.953 4.089 1.00 80.00 93 THR B N 1
ATOM 3434 C CA . THR B 1 85 ? 46.506 6.696 3.480 1.00 80.00 93 THR B CA 1
ATOM 3435 C C . THR B 1 85 ? 45.650 5.952 4.510 1.00 80.00 93 THR B C 1
ATOM 3436 O O . THR B 1 85 ? 44.493 5.580 4.272 1.00 80.00 93 THR B O 1
ATOM 3440 N N . SER B 1 86 ? 46.211 5.826 5.698 1.00 80.00 94 SER B N 1
ATOM 3441 C CA . SER B 1 86 ? 45.493 5.165 6.749 1.00 80.00 94 SER B CA 1
ATOM 3442 C C . SER B 1 86 ? 44.464 6.116 7.366 1.00 80.00 94 SER B C 1
ATOM 3443 O O . SER B 1 86 ? 43.711 5.696 8.233 1.00 80.00 94 SER B O 1
ATOM 3446 N N . SER B 1 87 ? 44.423 7.375 6.899 1.00 80.00 95 SER B N 1
ATOM 3447 C CA . SER B 1 87 ? 43.442 8.370 7.381 1.00 80.00 95 SER B CA 1
ATOM 3448 C C . SER B 1 87 ? 42.213 7.547 7.443 1.00 80.00 95 SER B C 1
ATOM 3449 O O . SER B 1 87 ? 41.728 7.236 8.526 1.00 80.00 95 SER B O 1
ATOM 3452 N N . LEU B 1 88 ? 41.809 7.056 6.274 1.00 80.00 96 LEU B N 1
ATOM 3453 C CA . LEU B 1 88 ? 40.654 6.208 6.206 1.00 80.00 96 LEU B CA 1
ATOM 3454 C C . LEU B 1 88 ? 40.961 5.091 7.204 1.00 80.00 96 LEU B C 1
ATOM 3455 O O . LEU B 1 88 ? 40.513 5.155 8.345 1.00 80.00 96 LEU B O 1
ATOM 3460 N N . THR B 1 89 ? 41.917 4.234 6.873 1.00 80.00 97 THR B N 1
ATOM 3461 C CA . THR B 1 89 ? 42.268 3.119 7.744 1.00 80.00 97 THR B CA 1
ATOM 3462 C C . THR B 1 89 ? 42.469 3.443 9.237 1.00 80.00 97 THR B C 1
ATOM 3463 O O . THR B 1 89 ? 43.560 3.798 9.656 1.00 80.00 97 THR B O 1
ATOM 3467 N N . VAL B 1 90 ? 41.381 3.404 10.002 1.00 80.00 98 VAL B N 1
ATOM 3468 C CA . VAL B 1 90 ? 41.438 3.637 11.443 1.00 80.00 98 VAL B CA 1
ATOM 3469 C C . VAL B 1 90 ? 42.535 4.609 11.953 1.00 80.00 98 VAL B C 1
ATOM 3470 O O . VAL B 1 90 ? 42.864 4.622 13.141 1.00 80.00 98 VAL B O 1
ATOM 3474 N N . LEU B 1 91 ? 43.084 5.437 11.070 1.00 80.00 99 LEU B N 1
ATOM 3475 C CA . LEU B 1 91 ? 44.110 6.378 11.463 1.00 80.00 99 LEU B CA 1
ATOM 3476 C C . LEU B 1 91 ? 43.338 7.633 11.664 1.00 80.00 99 LEU B C 1
ATOM 3477 O O . LEU B 1 91 ? 43.782 8.521 12.391 1.00 80.00 99 LEU B O 1
ATOM 3482 N N . ILE B 1 92 ? 42.162 7.729 11.048 1.00 80.00 100 ILE B N 1
ATOM 3483 C CA . ILE B 1 92 ? 41.354 8.877 11.377 1.00 80.00 100 ILE B CA 1
ATOM 3484 C C . ILE B 1 92 ? 41.080 8.498 12.830 1.00 80.00 100 ILE B C 1
ATOM 3485 O O . ILE B 1 92 ? 40.923 9.368 13.682 1.00 80.00 100 ILE B O 1
ATOM 3490 N N . ALA B 1 93 ? 41.132 7.210 13.160 1.00 80.00 101 ALA B N 1
ATOM 3491 C CA . ALA B 1 93 ? 40.870 6.821 14.525 1.00 80.00 101 ALA B CA 1
ATOM 3492 C C . ALA B 1 93 ? 41.955 7.271 15.501 1.00 80.00 101 ALA B C 1
ATOM 3493 O O . ALA B 1 93 ? 41.680 8.026 16.440 1.00 80.00 101 ALA B O 1
ATOM 3495 N N . ALA B 1 94 ? 43.190 6.847 15.248 1.00 80.00 102 ALA B N 1
ATOM 3496 C CA . ALA B 1 94 ? 44.320 7.196 16.105 1.00 80.00 102 ALA B CA 1
ATOM 3497 C C . ALA B 1 94 ? 44.452 8.705 16.315 1.00 80.00 102 ALA B C 1
ATOM 3498 O O . ALA B 1 94 ? 44.605 9.169 17.448 1.00 80.00 102 ALA B O 1
ATOM 3500 N N . SER B 1 95 ? 44.367 9.462 15.228 1.00 80.00 103 SER B N 1
ATOM 3501 C CA . SER B 1 95 ? 44.486 10.917 15.279 1.00 80.00 103 SER B CA 1
ATOM 3502 C C . SER B 1 95 ? 43.506 11.560 16.258 1.00 80.00 103 SER B C 1
ATOM 3503 O O . SER B 1 95 ? 43.916 12.233 17.209 1.00 80.00 103 SER B O 1
ATOM 3506 N N . ALA B 1 96 ? 42.216 11.340 16.028 1.00 80.00 104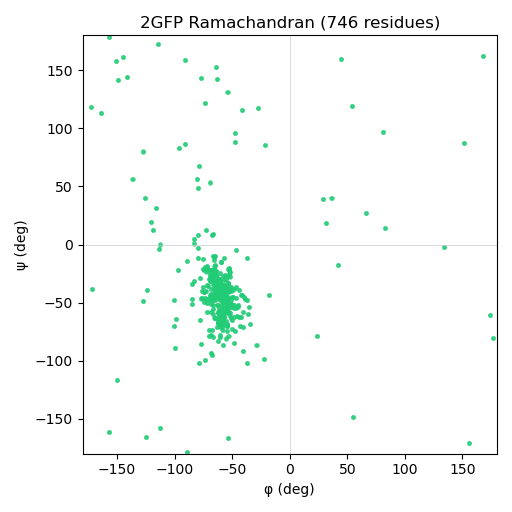 ALA B N 1
ATOM 3507 C CA . ALA B 1 96 ? 41.176 11.901 16.883 1.00 80.00 104 ALA B CA 1
ATOM 3508 C C . ALA B 1 96 ? 41.456 11.622 18.360 1.00 80.00 104 ALA B C 1
ATOM 3509 O O . ALA B 1 96 ? 41.509 12.542 19.184 1.00 80.00 104 ALA B O 1
ATOM 3511 N N . MET B 1 97 ? 41.693 10.354 18.673 1.00 80.00 105 MET B N 1
ATOM 3512 C CA . MET B 1 97 ? 41.955 9.945 20.043 1.00 80.00 105 MET B CA 1
ATOM 3513 C C . MET B 1 97 ? 43.102 10.722 20.690 1.00 80.00 105 MET B C 1
ATOM 3514 O O . MET B 1 97 ? 42.917 11.336 21.744 1.00 80.00 105 MET B O 1
ATOM 3519 N N . GLN B 1 98 ? 44.266 10.738 20.045 1.00 80.00 106 GLN B N 1
ATOM 3520 C CA . GLN B 1 98 ? 45.419 11.442 20.600 1.00 80.00 106 GLN B CA 1
ATOM 3521 C C . GLN B 1 98 ? 45.159 12.906 20.923 1.00 80.00 106 GLN B C 1
ATOM 3522 O O . GLN B 1 98 ? 45.692 13.430 21.907 1.00 80.00 106 GLN B O 1
ATOM 3528 N N . GLY B 1 99 ? 44.320 13.556 20.122 1.00 80.00 107 GLY B N 1
ATOM 3529 C CA . GLY B 1 99 ? 43.992 14.945 20.378 1.00 80.00 107 GLY B CA 1
ATOM 3530 C C . GLY B 1 99 ? 43.407 15.054 21.775 1.00 80.00 107 GLY B C 1
ATOM 3531 O O . GLY B 1 99 ? 43.921 15.777 22.632 1.00 80.00 107 GLY B O 1
ATOM 3532 N N . MET B 1 100 ? 42.364 14.273 22.038 1.00 80.00 108 MET B N 1
ATOM 3533 C CA . MET B 1 100 ? 41.743 14.295 23.353 1.00 80.00 108 MET B CA 1
ATOM 3534 C C . MET B 1 100 ? 42.710 13.755 24.412 1.00 80.00 108 MET B C 1
ATOM 3535 O O . MET B 1 100 ? 42.486 13.930 25.612 1.00 80.00 108 MET B O 1
ATOM 3540 N N . GLY B 1 101 ? 43.788 13.113 23.964 1.00 80.00 109 GLY B N 1
ATOM 3541 C CA . GLY B 1 101 ? 44.785 12.583 24.881 1.00 80.00 109 GLY B CA 1
ATOM 3542 C C . GLY B 1 101 ? 45.440 13.738 25.611 1.00 80.00 109 GLY B C 1
ATOM 3543 O O . GLY B 1 101 ? 45.585 13.728 26.835 1.00 80.00 109 GLY B O 1
ATOM 3544 N N . THR B 1 102 ? 45.827 14.760 24.859 1.00 80.00 110 THR B N 1
ATOM 3545 C CA . THR B 1 102 ? 46.429 15.932 25.470 1.00 80.00 110 THR B CA 1
ATOM 3546 C C . THR B 1 102 ? 45.350 16.509 26.396 1.00 80.00 110 THR B C 1
ATOM 3547 O O . THR B 1 102 ? 45.648 17.079 27.450 1.00 80.00 110 THR B O 1
ATOM 3551 N N . GLY B 1 103 ? 44.091 16.291 26.023 1.00 80.00 111 GLY B N 1
ATOM 3552 C CA . GLY B 1 103 ? 42.977 16.743 26.835 1.00 80.00 111 GLY B CA 1
ATOM 3553 C C . GLY B 1 103 ? 43.031 16.087 28.209 1.00 80.00 111 GLY B C 1
ATOM 3554 O O . GLY B 1 103 ? 42.624 16.684 29.206 1.00 80.00 111 GLY B O 1
ATOM 3555 N N . VAL B 1 104 ? 43.544 14.858 28.257 1.00 80.00 112 VAL B N 1
ATOM 3556 C CA . VAL B 1 104 ? 43.687 14.114 29.511 1.00 80.00 112 VAL B CA 1
ATOM 3557 C C . VAL B 1 104 ? 44.591 14.953 30.411 1.00 80.00 112 VAL B C 1
ATOM 3558 O O . VAL B 1 104 ? 44.360 15.070 31.620 1.00 80.00 112 VAL B O 1
ATOM 3562 N N . GLY B 1 105 ? 45.614 15.546 29.806 1.00 80.00 113 GLY B N 1
ATOM 3563 C CA . GLY B 1 105 ? 46.515 16.404 30.547 1.00 80.00 113 GLY B CA 1
ATOM 3564 C C . GLY B 1 105 ? 45.675 17.484 31.209 1.00 80.00 113 GLY B C 1
ATOM 3565 O O . GLY B 1 105 ? 45.909 17.863 32.361 1.00 80.00 113 GLY B O 1
ATOM 3566 N N . GLY B 1 106 ? 44.655 17.943 30.488 1.00 80.00 114 GLY B N 1
ATOM 3567 C CA . GLY B 1 106 ? 43.754 18.956 31.004 1.00 80.00 114 GLY B CA 1
ATOM 3568 C C . GLY B 1 106 ? 43.040 18.493 32.265 1.00 80.00 114 GLY B C 1
ATOM 3569 O O . GLY B 1 106 ? 42.738 19.298 33.147 1.00 80.00 114 GLY B O 1
ATOM 3570 N N . VAL B 1 107 ? 42.759 17.195 32.352 1.00 80.00 115 VAL B N 1
ATOM 3571 C CA . VAL B 1 107 ? 42.097 16.627 33.524 1.00 80.00 115 VAL B CA 1
ATOM 3572 C C . VAL B 1 107 ? 42.933 16.945 34.767 1.00 80.00 115 VAL B C 1
ATOM 3573 O O . VAL B 1 107 ? 42.451 17.567 35.719 1.00 80.00 115 VAL B O 1
ATOM 3577 N N . MET B 1 108 ? 44.204 16.560 34.734 1.00 80.00 116 MET B N 1
ATOM 3578 C CA . MET B 1 108 ? 45.094 16.815 35.858 1.00 80.00 116 MET B CA 1
ATOM 3579 C C . MET B 1 108 ? 45.136 18.315 36.153 1.00 80.00 116 MET B C 1
ATOM 3580 O O . MET B 1 108 ? 45.285 18.734 37.307 1.00 80.00 116 MET B O 1
ATOM 3585 N N . ALA B 1 109 ? 44.966 19.112 35.102 1.00 80.00 117 ALA B N 1
ATOM 3586 C CA . ALA B 1 109 ? 44.970 20.562 35.222 1.00 80.00 117 ALA B CA 1
ATOM 3587 C C . ALA B 1 109 ? 43.892 21.048 36.182 1.00 80.00 117 ALA B C 1
ATOM 3588 O O . ALA B 1 109 ? 44.170 21.849 37.050 1.00 80.00 117 ALA B O 1
ATOM 3590 N N . ARG B 1 110 ? 42.662 20.560 36.053 1.00 80.00 118 ARG B N 1
ATOM 3591 C CA . ARG B 1 110 ? 41.621 21.013 36.973 1.00 80.00 118 ARG B CA 1
ATOM 3592 C C . ARG B 1 110 ? 41.980 20.652 38.419 1.00 80.00 118 ARG B C 1
ATOM 3593 O O . ARG B 1 110 ? 41.688 21.413 39.347 1.00 80.00 118 ARG B O 1
ATOM 3601 N N . THR B 1 111 ? 42.670 19.531 38.597 1.00 80.00 119 THR B N 1
ATOM 3602 C CA . THR B 1 111 ? 43.067 19.064 39.921 1.00 80.00 119 THR B CA 1
ATOM 3603 C C . THR B 1 111 ? 43.940 20.042 40.730 1.00 80.00 119 THR B C 1
ATOM 3604 O O . THR B 1 111 ? 43.487 20.594 41.739 1.00 80.00 119 THR B O 1
ATOM 3608 N N . LEU B 1 112 ? 45.187 20.258 40.312 1.00 80.00 120 LEU B N 1
ATOM 3609 C CA . LEU B 1 112 ? 46.056 21.165 41.060 1.00 80.00 120 LEU B CA 1
ATOM 3610 C C . LEU B 1 112 ? 45.442 22.556 41.268 1.00 80.00 120 LEU B C 1
ATOM 3611 O O . LEU B 1 112 ? 45.494 23.092 42.376 1.00 80.00 120 LEU B O 1
ATOM 3616 N N . PRO B 1 113 ? 44.961 23.208 40.198 1.00 80.00 121 PRO B N 1
ATOM 3617 C CA . PRO B 1 113 ? 44.356 24.515 40.441 1.00 80.00 121 PRO B CA 1
ATOM 3618 C C . PRO B 1 113 ? 43.273 24.472 41.523 1.00 80.00 121 PRO B C 1
ATOM 3619 O O . PRO B 1 113 ? 42.961 25.500 42.125 1.00 80.00 121 PRO B O 1
ATOM 3623 N N . ARG B 1 114 ? 42.702 23.296 41.777 1.00 80.00 122 ARG B N 1
ATOM 3624 C CA . ARG B 1 114 ? 41.708 23.172 42.838 1.00 80.00 122 ARG B CA 1
ATOM 3625 C C . ARG B 1 114 ? 42.415 23.427 44.170 1.00 80.00 122 ARG B C 1
ATOM 3626 O O . ARG B 1 114 ? 41.815 23.944 45.112 1.00 80.00 122 ARG B O 1
ATOM 3634 N N . ASP B 1 115 ? 43.695 23.073 44.257 1.00 80.00 123 ASP B N 1
ATOM 3635 C CA . ASP B 1 115 ? 44.465 23.344 45.468 1.00 80.00 123 ASP B CA 1
ATOM 3636 C C . ASP B 1 115 ? 44.459 24.868 45.621 1.00 80.00 123 ASP B C 1
ATOM 3637 O O . ASP B 1 115 ? 44.221 25.405 46.707 1.00 80.00 123 ASP B O 1
ATOM 3642 N N . LEU B 1 116 ? 44.673 25.559 44.503 1.00 80.00 124 LEU B N 1
ATOM 3643 C CA . LEU B 1 116 ? 44.668 27.014 44.495 1.00 80.00 124 LEU B CA 1
ATOM 3644 C C . LEU B 1 116 ? 43.314 27.510 45.011 1.00 80.00 124 LEU B C 1
ATOM 3645 O O . LEU B 1 116 ? 43.220 28.602 45.574 1.00 80.00 124 LEU B O 1
ATOM 3650 N N . TYR B 1 117 ? 42.271 26.701 44.829 1.00 80.00 125 TYR B N 1
ATOM 3651 C CA . TYR B 1 117 ? 40.937 27.051 45.312 1.00 80.00 125 TYR B CA 1
ATOM 3652 C C . TYR B 1 117 ? 40.994 27.126 46.832 1.00 80.00 125 TYR B C 1
ATOM 3653 O O . TYR B 1 117 ? 40.485 28.081 47.423 1.00 80.00 125 TYR B O 1
ATOM 3662 N N . GLU B 1 118 ? 41.641 26.144 47.457 1.00 80.00 126 GLU B N 1
ATOM 3663 C CA . GLU B 1 118 ? 41.768 26.119 48.912 1.00 80.00 126 GLU B CA 1
ATOM 3664 C C . GLU B 1 118 ? 42.364 27.432 49.415 1.00 80.00 126 GLU B C 1
ATOM 3665 O O . GLU B 1 118 ? 42.201 27.789 50.581 1.00 80.00 126 GLU B O 1
ATOM 3671 N N . ARG B 1 119 ? 43.046 28.158 48.533 1.00 80.00 127 ARG B N 1
ATOM 3672 C CA . ARG B 1 119 ? 43.647 29.427 48.906 1.00 80.00 127 ARG B CA 1
ATOM 3673 C C . ARG B 1 119 ? 42.637 30.549 49.186 1.00 80.00 127 ARG B C 1
ATOM 3674 O O . ARG B 1 119 ? 42.923 31.441 49.984 1.00 80.00 127 ARG B O 1
ATOM 3682 N N . THR B 1 120 ? 41.487 30.544 48.511 1.00 80.00 128 THR B N 1
ATOM 3683 C CA . THR B 1 120 ? 40.486 31.591 48.738 1.00 80.00 128 THR B CA 1
ATOM 3684 C C . THR B 1 120 ? 39.019 31.156 48.525 1.00 80.00 128 THR B C 1
ATOM 3685 O O . THR B 1 120 ? 38.514 30.289 49.238 1.00 80.00 128 THR B O 1
ATOM 3689 N N . GLN B 1 121 ? 38.347 31.757 47.542 1.00 80.00 129 GLN B N 1
ATOM 3690 C CA . GLN B 1 121 ? 36.940 31.478 47.246 1.00 80.00 129 GLN B CA 1
ATOM 3691 C C . GLN B 1 121 ? 36.744 30.916 45.830 1.00 80.00 129 GLN B C 1
ATOM 3692 O O . GLN B 1 121 ? 35.625 30.864 45.316 1.00 80.00 129 GLN B O 1
ATOM 3698 N N . LEU B 1 122 ? 37.840 30.518 45.191 1.00 80.00 130 LEU B N 1
ATOM 3699 C CA . LEU B 1 122 ? 37.787 29.966 43.837 1.00 80.00 130 LEU B CA 1
ATOM 3700 C C . LEU B 1 122 ? 37.001 28.656 43.840 1.00 80.00 130 LEU B C 1
ATOM 3701 O O . LEU B 1 122 ? 36.943 27.979 44.861 1.00 80.00 130 LEU B O 1
ATOM 3706 N N . ARG B 1 123 ? 36.388 28.299 42.713 1.00 80.00 131 ARG B N 1
ATOM 3707 C CA . ARG B 1 123 ? 35.620 27.057 42.653 1.00 80.00 131 ARG B CA 1
ATOM 3708 C C . ARG B 1 123 ? 36.016 26.137 41.492 1.00 80.00 131 ARG B C 1
ATOM 3709 O O . ARG B 1 123 ? 36.228 24.939 41.699 1.00 80.00 131 ARG B O 1
ATOM 3717 N N . HIS B 1 124 ? 36.119 26.676 40.275 1.00 80.00 132 HIS B N 1
ATOM 3718 C CA . HIS B 1 124 ? 36.480 25.849 39.117 1.00 80.00 132 HIS B CA 1
ATOM 3719 C C . HIS B 1 124 ? 36.750 26.621 37.824 1.00 80.00 132 HIS B C 1
ATOM 3720 O O . HIS B 1 124 ? 37.638 26.258 37.041 1.00 80.00 132 HIS B O 1
ATOM 3727 N N . ALA B 1 125 ? 35.954 27.663 37.600 1.00 80.00 133 ALA B N 1
ATOM 3728 C CA . ALA B 1 125 ? 36.060 28.496 36.405 1.00 80.00 133 ALA B CA 1
ATOM 3729 C C . ALA B 1 125 ? 37.496 28.817 36.017 1.00 80.00 133 ALA B C 1
ATOM 3730 O O . ALA B 1 125 ? 37.854 28.721 34.853 1.00 80.00 133 ALA B O 1
ATOM 3732 N N . ASN B 1 126 ? 38.317 29.157 37.005 1.00 80.00 134 ASN B N 1
ATOM 3733 C CA . ASN B 1 126 ? 39.725 29.495 36.795 1.00 80.00 134 ASN B CA 1
ATOM 3734 C C . ASN B 1 126 ? 40.466 28.613 35.783 1.00 80.00 134 ASN B C 1
ATOM 3735 O O . ASN B 1 126 ? 40.789 29.062 34.679 1.00 80.00 134 ASN B O 1
ATOM 3740 N N . SER B 1 127 ? 40.718 27.360 36.148 1.00 80.00 135 SER B N 1
ATOM 3741 C CA . SER B 1 127 ? 41.423 26.441 35.260 1.00 80.00 135 SER B CA 1
ATOM 3742 C C . SER B 1 127 ? 40.649 26.209 33.963 1.00 80.00 135 SER B C 1
ATOM 3743 O O . SER B 1 127 ? 41.234 26.197 32.874 1.00 80.00 135 SER B O 1
ATOM 3746 N N . LEU B 1 128 ? 39.335 26.045 34.068 1.00 80.00 136 LEU B N 1
ATOM 3747 C CA . LEU B 1 128 ? 38.527 25.818 32.878 1.00 80.00 136 LEU B CA 1
ATOM 3748 C C . LEU B 1 128 ? 38.525 27.005 31.915 1.00 80.00 136 LEU B C 1
ATOM 3749 O O . LEU B 1 128 ? 38.422 26.817 30.700 1.00 80.00 136 LEU B O 1
ATOM 3754 N N . LEU B 1 129 ? 38.670 28.216 32.448 1.00 80.00 137 LEU B N 1
ATOM 3755 C CA . LEU B 1 129 ? 38.719 29.420 31.623 1.00 80.00 137 LEU B CA 1
ATOM 3756 C C . LEU B 1 129 ? 40.020 29.373 30.837 1.00 80.00 137 LEU B C 1
ATOM 3757 O O . LEU B 1 129 ? 40.050 29.691 29.648 1.00 80.00 137 LEU B O 1
ATOM 3762 N N . ASN B 1 130 ? 41.089 28.976 31.522 1.00 80.00 138 ASN B N 1
ATOM 3763 C CA . ASN B 1 130 ? 42.413 28.841 30.922 1.00 80.00 138 ASN B CA 1
ATOM 3764 C C . ASN B 1 130 ? 42.277 28.051 29.623 1.00 80.00 138 ASN B C 1
ATOM 3765 O O . ASN B 1 130 ? 42.490 28.582 28.528 1.00 80.00 138 ASN B O 1
ATOM 3770 N N . MET B 1 131 ? 41.827 26.810 29.757 1.00 80.00 139 MET B N 1
ATOM 3771 C CA . MET B 1 131 ? 41.636 25.937 28.612 1.00 80.00 139 MET B CA 1
ATOM 3772 C C . MET B 1 131 ? 40.652 26.546 27.618 1.00 80.00 139 MET B C 1
ATOM 3773 O O . MET B 1 131 ? 41.044 26.952 26.523 1.00 80.00 139 MET B O 1
ATOM 3778 N N . GLY B 1 132 ? 39.390 26.644 28.029 1.00 80.00 140 GLY B N 1
ATOM 3779 C CA . GLY B 1 132 ? 38.332 27.188 27.189 1.00 80.00 140 GLY B CA 1
ATOM 3780 C C . GLY B 1 132 ? 38.702 28.334 26.263 1.00 80.00 140 GLY B C 1
ATOM 3781 O O . GLY B 1 132 ? 38.455 28.267 25.054 1.00 80.00 140 GLY B O 1
ATOM 3782 N N . ILE B 1 133 ? 39.288 29.386 26.827 1.00 80.00 141 ILE B N 1
ATOM 3783 C CA . ILE B 1 133 ? 39.691 30.545 26.039 1.00 80.00 141 ILE B CA 1
ATOM 3784 C C . ILE B 1 133 ? 40.685 30.173 24.950 1.00 80.00 141 ILE B C 1
ATOM 3785 O O . ILE B 1 133 ? 40.425 30.406 23.777 1.00 80.00 141 ILE B O 1
ATOM 3790 N N . LEU B 1 134 ? 41.802 29.564 25.329 1.00 80.00 142 LEU B N 1
ATOM 3791 C CA . LEU B 1 134 ? 42.805 29.174 24.347 1.00 80.00 142 LEU B CA 1
ATOM 3792 C C . LEU B 1 134 ? 42.157 28.402 23.198 1.00 80.00 142 LEU B C 1
ATOM 3793 O O . LEU B 1 134 ? 42.460 28.649 22.027 1.00 80.00 142 LEU B O 1
ATOM 3798 N N . VAL B 1 135 ? 41.197 27.545 23.539 1.00 80.00 143 VAL B N 1
ATOM 3799 C CA . VAL B 1 135 ? 40.492 26.749 22.543 1.00 80.00 143 VAL B CA 1
ATOM 3800 C C . VAL B 1 135 ? 39.807 27.641 21.510 1.00 80.00 143 VAL B C 1
ATOM 3801 O O . VAL B 1 135 ? 40.288 27.775 20.386 1.00 80.00 143 VAL B O 1
ATOM 3805 N N . SER B 1 136 ? 38.718 28.291 21.912 1.00 80.00 144 SER B N 1
ATOM 3806 C CA . SER B 1 136 ? 37.954 29.149 21.010 1.00 80.00 144 SER B CA 1
ATOM 3807 C C . SER B 1 136 ? 38.734 29.937 19.945 1.00 80.00 144 SER B C 1
ATOM 3808 O O . SER B 1 136 ? 38.621 29.627 18.752 1.00 80.00 144 SER B O 1
ATOM 3811 N N . PRO B 1 137 ? 39.545 30.940 20.335 1.00 80.00 145 PRO B N 1
ATOM 3812 C CA . PRO B 1 137 ? 40.238 31.616 19.240 1.00 80.00 145 PRO B CA 1
ATOM 3813 C C . PRO B 1 137 ? 41.280 30.811 18.470 1.00 80.00 145 PRO B C 1
ATOM 3814 O O . PRO B 1 137 ? 41.120 30.610 17.275 1.00 80.00 145 PRO B O 1
ATOM 3818 N N . LEU B 1 138 ? 42.321 30.325 19.141 1.00 80.00 146 LEU B N 1
ATOM 3819 C CA . LEU B 1 138 ? 43.375 29.570 18.458 1.00 80.00 146 LEU B CA 1
ATOM 3820 C C . LEU B 1 138 ? 42.846 28.595 17.406 1.00 80.00 146 LEU B C 1
ATOM 3821 O O . LEU B 1 138 ? 43.352 28.541 16.284 1.00 80.00 146 LEU B O 1
ATOM 3826 N N . LEU B 1 139 ? 41.782 27.883 17.757 1.00 80.00 147 LEU B N 1
ATOM 3827 C CA . LEU B 1 139 ? 41.162 26.912 16.868 1.00 80.00 147 LEU B CA 1
ATOM 3828 C C . LEU B 1 139 ? 40.496 27.546 15.645 1.00 80.00 147 LEU B C 1
ATOM 3829 O O . LEU B 1 139 ? 40.716 27.102 14.511 1.00 80.00 147 LEU B O 1
ATOM 3834 N N . ALA B 1 140 ? 39.702 28.591 15.873 1.00 80.00 148 ALA B N 1
ATOM 3835 C CA . ALA B 1 140 ? 39.023 29.278 14.778 1.00 80.00 148 ALA B CA 1
ATOM 3836 C C . ALA B 1 140 ? 40.041 29.724 13.717 1.00 80.00 148 ALA B C 1
ATOM 3837 O O . ALA B 1 140 ? 40.045 29.172 12.612 1.00 80.00 148 ALA B O 1
ATOM 3839 N N . PRO B 1 141 ? 40.903 30.724 14.009 1.00 80.00 149 PRO B N 1
ATOM 3840 C CA . PRO B 1 141 ? 41.841 31.058 12.934 1.00 80.00 149 PRO B CA 1
ATOM 3841 C C . PRO B 1 141 ? 42.874 29.972 12.615 1.00 80.00 149 PRO B C 1
ATOM 3842 O O . PRO B 1 141 ? 43.815 30.220 11.861 1.00 80.00 149 PRO B O 1
ATOM 3846 N N . LEU B 1 142 ? 42.727 28.787 13.200 1.00 80.00 150 LEU B N 1
ATOM 3847 C CA . LEU B 1 142 ? 43.646 27.691 12.911 1.00 80.00 150 LEU B CA 1
ATOM 3848 C C . LEU B 1 142 ? 43.201 27.174 11.540 1.00 80.00 150 LEU B C 1
ATOM 3849 O O . LEU B 1 142 ? 43.689 27.646 10.507 1.00 80.00 150 LEU B O 1
ATOM 3854 N N . ILE B 1 143 ? 42.218 26.274 11.516 1.00 80.00 151 ILE B N 1
ATOM 3855 C CA . ILE B 1 143 ? 41.727 25.741 10.247 1.00 80.00 151 ILE B CA 1
ATOM 3856 C C . ILE B 1 143 ? 41.078 26.859 9.440 1.00 80.00 151 ILE B C 1
ATOM 3857 O O . ILE B 1 143 ? 41.318 26.992 8.237 1.00 80.00 151 ILE B O 1
ATOM 3862 N N . GLY B 1 144 ? 40.266 27.667 10.113 1.00 80.00 152 GLY B N 1
ATOM 3863 C CA . GLY B 1 144 ? 39.608 28.777 9.451 1.00 80.00 152 GLY B CA 1
ATOM 3864 C C . GLY B 1 144 ? 40.635 29.777 8.957 1.00 80.00 152 GLY B C 1
ATOM 3865 O O . GLY B 1 144 ? 40.366 30.553 8.041 1.00 80.00 152 GLY B O 1
ATOM 3866 N N . GLY B 1 145 ? 41.813 29.755 9.572 1.00 80.00 153 GLY B N 1
ATOM 3867 C CA . GLY B 1 145 ? 42.879 30.656 9.184 1.00 80.00 153 GLY B CA 1
ATOM 3868 C C . GLY B 1 145 ? 43.380 30.385 7.782 1.00 80.00 153 GLY B C 1
ATOM 3869 O O . GLY B 1 145 ? 43.254 31.243 6.908 1.00 80.00 153 GLY B O 1
ATOM 3870 N N . LEU B 1 146 ? 43.950 29.207 7.551 1.00 80.00 154 LEU B N 1
ATOM 3871 C CA . LEU B 1 146 ? 44.459 28.877 6.223 1.00 80.00 154 LEU B CA 1
ATOM 3872 C C . LEU B 1 146 ? 44.135 27.465 5.730 1.00 80.00 154 LEU B C 1
ATOM 3873 O O . LEU B 1 146 ? 45.033 26.712 5.349 1.00 80.00 154 LEU B O 1
ATOM 3878 N N . LEU B 1 147 ? 42.847 27.136 5.693 1.00 80.00 155 LEU B N 1
ATOM 3879 C CA . LEU B 1 147 ? 42.379 25.829 5.230 1.00 80.00 155 LEU B CA 1
ATOM 3880 C C . LEU B 1 147 ? 43.013 24.641 5.960 1.00 80.00 155 LEU B C 1
ATOM 3881 O O . LEU B 1 147 ? 43.308 24.724 7.153 1.00 80.00 155 LEU B O 1
ATOM 3886 N N . ASP B 1 148 ? 43.180 23.528 5.243 1.00 80.00 156 ASP B N 1
ATOM 3887 C CA . ASP B 1 148 ? 43.769 22.307 5.793 1.00 80.00 156 ASP B CA 1
ATOM 3888 C C . ASP B 1 148 ? 45.051 22.567 6.568 1.00 80.00 156 ASP B C 1
ATOM 3889 O O . ASP B 1 148 ? 46.144 22.601 6.001 1.00 80.00 156 ASP B O 1
ATOM 3894 N N . THR B 1 149 ? 44.907 22.695 7.879 1.00 80.00 157 THR B N 1
ATOM 3895 C CA . THR B 1 149 ? 46.038 22.960 8.749 1.00 80.00 157 THR B CA 1
ATOM 3896 C C . THR B 1 149 ? 46.864 21.714 9.048 1.00 80.00 157 THR B C 1
ATOM 3897 O O . THR B 1 149 ? 46.925 21.251 10.188 1.00 80.00 157 THR B O 1
ATOM 3901 N N . MET B 1 150 ? 47.523 21.198 8.014 1.00 80.00 158 MET B N 1
ATOM 3902 C CA . MET B 1 150 ? 48.359 20.009 8.129 1.00 80.00 158 MET B CA 1
ATOM 3903 C C . MET B 1 150 ? 49.514 20.264 9.096 1.00 80.00 158 MET B C 1
ATOM 3904 O O . MET B 1 150 ? 49.421 19.956 10.287 1.00 80.00 158 MET B O 1
ATOM 3909 N N . TRP B 1 151 ? 50.579 20.888 8.597 1.00 80.00 159 TRP B N 1
ATOM 3910 C CA . TRP B 1 151 ? 51.734 21.168 9.440 1.00 80.00 159 TRP B CA 1
ATOM 3911 C C . TRP B 1 151 ? 51.424 22.174 10.544 1.00 80.00 159 TRP B C 1
ATOM 3912 O O . TRP B 1 151 ? 52.219 22.367 11.465 1.00 80.00 159 TRP B O 1
ATOM 3923 N N . ASN B 1 152 ? 50.251 22.793 10.455 1.00 80.00 160 ASN B N 1
ATOM 3924 C CA . ASN B 1 152 ? 49.817 23.772 11.444 1.00 80.00 160 ASN B CA 1
ATOM 3925 C C . ASN B 1 152 ? 49.430 23.011 12.701 1.00 80.00 160 ASN B C 1
ATOM 3926 O O . ASN B 1 152 ? 49.812 23.399 13.803 1.00 80.00 160 ASN B O 1
ATOM 3931 N N . TRP B 1 153 ? 48.667 21.933 12.534 1.00 80.00 161 TRP B N 1
ATOM 3932 C CA . TRP B 1 153 ? 48.268 21.130 13.683 1.00 80.00 161 TRP B CA 1
ATOM 3933 C C . TRP B 1 153 ? 49.539 20.486 14.222 1.00 80.00 161 TRP B C 1
ATOM 3934 O O . TRP B 1 153 ? 49.690 20.312 15.434 1.00 80.00 161 TRP B O 1
ATOM 3945 N N . ARG B 1 154 ? 50.459 20.159 13.314 1.00 80.00 162 ARG B N 1
ATOM 3946 C CA . ARG B 1 154 ? 51.735 19.561 13.688 1.00 80.00 162 ARG B CA 1
ATOM 3947 C C . ARG B 1 154 ? 52.396 20.539 14.653 1.00 80.00 162 ARG B C 1
ATOM 3948 O O . ARG B 1 154 ? 52.819 20.166 15.746 1.00 80.00 162 ARG B O 1
ATOM 3956 N N . ALA B 1 155 ? 52.430 21.805 14.246 1.00 80.00 163 ALA B N 1
ATOM 3957 C CA . ALA B 1 155 ? 53.020 22.870 15.045 1.00 80.00 163 ALA B CA 1
ATOM 3958 C C . ALA B 1 155 ? 52.284 23.037 16.369 1.00 80.00 163 ALA B C 1
ATOM 3959 O O . ALA B 1 155 ? 52.842 22.754 17.423 1.00 80.00 163 ALA B O 1
ATOM 3961 N N . CYS B 1 156 ? 51.024 23.457 16.307 1.00 80.00 164 CYS B N 1
ATOM 3962 C CA . CYS B 1 156 ? 50.211 23.672 17.503 1.00 80.00 164 CYS B CA 1
ATOM 3963 C C . CYS B 1 156 ? 50.388 22.602 18.577 1.00 80.00 164 CYS B C 1
ATOM 3964 O O . CYS B 1 156 ? 50.784 22.911 19.701 1.00 80.00 164 CYS B O 1
ATOM 3967 N N . TYR B 1 157 ? 50.123 21.347 18.225 1.00 80.00 165 TYR B N 1
ATOM 3968 C CA . TYR B 1 157 ? 50.261 20.254 19.179 1.00 80.00 165 TYR B CA 1
ATOM 3969 C C . TYR B 1 157 ? 51.705 20.112 19.653 1.00 80.00 165 TYR B C 1
ATOM 3970 O O . TYR B 1 157 ? 52.005 20.353 20.823 1.00 80.00 165 TYR B O 1
ATOM 3979 N N . LEU B 1 158 ? 52.587 19.709 18.744 1.00 80.00 166 LEU B N 1
ATOM 3980 C CA . LEU B 1 158 ? 53.995 19.509 19.064 1.00 80.00 166 LEU B CA 1
ATOM 3981 C C . LEU B 1 158 ? 54.602 20.716 19.774 1.00 80.00 166 LEU B C 1
ATOM 3982 O O . LEU B 1 158 ? 54.988 20.623 20.935 1.00 80.00 166 LEU B O 1
ATOM 3987 N N . PHE B 1 159 ? 54.638 21.851 19.086 1.00 80.00 167 PHE B N 1
ATOM 3988 C CA . PHE B 1 159 ? 55.200 23.091 19.619 1.00 80.00 167 PHE B CA 1
ATOM 3989 C C . PHE B 1 159 ? 54.684 23.521 20.996 1.00 80.00 167 PHE B C 1
ATOM 3990 O O . PHE B 1 159 ? 55.480 23.769 21.901 1.00 80.00 167 PHE B O 1
ATOM 3998 N N . LEU B 1 160 ? 53.367 23.581 21.171 1.00 80.00 168 LEU B N 1
ATOM 3999 C CA . LEU B 1 160 ? 52.798 23.998 22.450 1.00 80.00 168 LEU B CA 1
ATOM 4000 C C . LEU B 1 160 ? 53.052 22.976 23.556 1.00 80.00 168 LEU B C 1
ATOM 4001 O O . LEU B 1 160 ? 53.351 23.342 24.698 1.00 80.00 168 LEU B O 1
ATOM 4006 N N . LEU B 1 161 ? 52.969 21.697 23.208 1.00 80.00 169 LEU B N 1
ATOM 4007 C CA . LEU B 1 161 ? 53.196 20.623 24.167 1.00 80.00 169 LEU B CA 1
ATOM 4008 C C . LEU B 1 161 ? 54.660 20.563 24.588 1.00 80.00 169 LEU B C 1
ATOM 4009 O O . LEU B 1 161 ? 54.964 20.480 25.780 1.00 80.00 169 LEU B O 1
ATOM 4014 N N . VAL B 1 162 ? 55.567 20.605 23.616 1.00 80.00 170 VAL B N 1
ATOM 4015 C CA . VAL B 1 162 ? 56.992 20.567 23.919 1.00 80.00 170 VAL B CA 1
ATOM 4016 C C . VAL B 1 162 ? 57.405 21.871 24.589 1.00 80.00 170 VAL B C 1
ATOM 4017 O O . VAL B 1 162 ? 58.423 21.924 25.277 1.00 80.00 170 VAL B O 1
ATOM 4021 N N . LEU B 1 163 ? 56.613 22.922 24.379 1.00 80.00 171 LEU B N 1
ATOM 4022 C CA . LEU B 1 163 ? 56.881 24.209 25.009 1.00 80.00 171 LEU B CA 1
ATOM 4023 C C . LEU B 1 163 ? 56.647 23.944 26.485 1.00 80.00 171 LEU B C 1
ATOM 4024 O O . LEU B 1 163 ? 57.476 24.275 27.333 1.00 80.00 171 LEU B O 1
ATOM 4029 N N . CYS B 1 164 ? 55.520 23.296 26.767 1.00 80.00 172 CYS B N 1
ATOM 4030 C CA . CYS B 1 164 ? 55.148 22.932 28.123 1.00 80.00 172 CYS B CA 1
ATOM 4031 C C . CYS B 1 164 ? 56.295 22.123 28.707 1.00 80.00 172 CYS B C 1
ATOM 4032 O O . CYS B 1 164 ? 56.897 22.530 29.694 1.00 80.00 172 CYS B O 1
ATOM 4035 N N . ALA B 1 165 ? 56.647 21.029 28.036 1.00 80.00 173 ALA B N 1
ATOM 4036 C CA . ALA B 1 165 ? 57.731 20.151 28.471 1.00 80.00 173 ALA B CA 1
ATOM 4037 C C . ALA B 1 165 ? 58.994 20.938 28.816 1.00 80.00 173 ALA B C 1
ATOM 4038 O O . ALA B 1 165 ? 59.506 20.857 29.938 1.00 80.00 173 ALA B O 1
ATOM 4040 N N . GLY B 1 166 ? 59.449 21.741 27.859 1.00 80.00 174 GLY B N 1
ATOM 4041 C CA . GLY B 1 166 ? 60.641 22.546 28.041 1.00 80.00 174 GLY B CA 1
ATOM 4042 C C . GLY B 1 166 ? 60.601 23.437 29.266 1.00 80.00 174 GLY B C 1
ATOM 4043 O O . GLY B 1 166 ? 61.647 23.766 29.829 1.00 80.00 174 GLY B O 1
ATOM 4044 N N . VAL B 1 167 ? 59.403 23.835 29.685 1.00 80.00 175 VAL B N 1
ATOM 4045 C CA . VAL B 1 167 ? 59.265 24.691 30.858 1.00 80.00 175 VAL B CA 1
ATOM 4046 C C . VAL B 1 167 ? 58.589 23.976 32.032 1.00 80.00 175 VAL B C 1
ATOM 4047 O O . VAL B 1 167 ? 58.392 24.571 33.091 1.00 80.00 175 VAL B O 1
ATOM 4051 N N . THR B 1 168 ? 58.225 22.708 31.847 1.00 80.00 176 THR B N 1
ATOM 4052 C CA . THR B 1 168 ? 57.594 21.948 32.925 1.00 80.00 176 THR B CA 1
ATOM 4053 C C . THR B 1 168 ? 58.661 21.350 33.818 1.00 80.00 176 THR B C 1
ATOM 4054 O O . THR B 1 168 ? 58.568 21.434 35.041 1.00 80.00 176 THR B O 1
ATOM 4058 N N . PHE B 1 169 ? 59.664 20.732 33.195 1.00 80.00 177 PHE B N 1
ATOM 4059 C CA . PHE B 1 169 ? 60.771 20.091 33.899 1.00 80.00 177 PHE B CA 1
ATOM 4060 C C . PHE B 1 169 ? 60.376 19.407 35.213 1.00 80.00 177 PHE B C 1
ATOM 4061 O O . PHE B 1 169 ? 61.107 19.461 36.203 1.00 80.00 177 PHE B O 1
ATOM 4069 N N . SER B 1 170 ? 59.224 18.742 35.203 1.00 80.00 178 SER B N 1
ATOM 4070 C CA . SER B 1 170 ? 58.720 18.043 36.379 1.00 80.00 178 SER B CA 1
ATOM 4071 C C . SER B 1 170 ? 58.070 16.731 35.956 1.00 80.00 178 SER B C 1
ATOM 4072 O O . SER B 1 170 ? 57.451 16.652 34.892 1.00 80.00 178 SER B O 1
ATOM 4075 N N . MET B 1 171 ? 58.225 15.701 36.782 1.00 80.00 179 MET B N 1
ATOM 4076 C CA . MET B 1 171 ? 57.648 14.397 36.479 1.00 80.00 179 MET B CA 1
ATOM 4077 C C . MET B 1 171 ? 56.195 14.290 36.934 1.00 80.00 179 MET B C 1
ATOM 4078 O O . MET B 1 171 ? 55.334 13.898 36.149 1.00 80.00 179 MET B O 1
ATOM 4083 N N . ALA B 1 172 ? 55.952 14.633 38.201 1.00 80.00 180 ALA B N 1
ATOM 4084 C CA . ALA B 1 172 ? 54.633 14.609 38.850 1.00 80.00 180 ALA B CA 1
ATOM 4085 C C . ALA B 1 172 ? 54.840 14.362 40.341 1.00 80.00 180 ALA B C 1
ATOM 4086 O O . ALA B 1 172 ? 54.873 13.216 40.784 1.00 80.00 180 ALA B O 1
ATOM 4088 N N . ARG B 1 173 ? 55.036 15.430 41.106 1.00 80.00 181 ARG B N 1
ATOM 4089 C CA . ARG B 1 173 ? 55.239 15.291 42.544 1.00 80.00 181 ARG B CA 1
ATOM 4090 C C . ARG B 1 173 ? 54.094 15.926 43.331 1.00 80.00 181 ARG B C 1
ATOM 4091 O O . ARG B 1 173 ? 53.222 16.568 42.744 1.00 80.00 181 ARG B O 1
ATOM 4099 N N . TRP B 1 174 ? 54.104 15.724 44.648 1.00 80.00 182 TRP B N 1
ATOM 4100 C CA . TRP B 1 174 ? 53.076 16.231 45.567 1.00 80.00 182 TRP B CA 1
ATOM 4101 C C . TRP B 1 174 ? 51.841 15.328 45.610 1.00 80.00 182 TRP B C 1
ATOM 4102 O O . TRP B 1 174 ? 50.799 15.716 46.137 1.00 80.00 182 TRP B O 1
ATOM 4113 N N . MET B 1 175 ? 51.973 14.111 45.081 1.00 80.00 183 MET B N 1
ATOM 4114 C CA . MET B 1 175 ? 50.870 13.149 45.059 1.00 80.00 183 MET B CA 1
ATOM 4115 C C . MET B 1 175 ? 51.351 11.703 45.239 1.00 80.00 183 MET B C 1
ATOM 4116 O O . MET B 1 175 ? 52.542 11.423 45.098 1.00 80.00 183 MET B O 1
ATOM 4121 N N . PRO B 1 176 ? 50.437 10.786 45.622 1.00 80.00 184 PRO B N 1
ATOM 4122 C CA . PRO B 1 176 ? 50.672 9.352 45.854 1.00 80.00 184 PRO B CA 1
ATOM 4123 C C . PRO B 1 176 ? 51.332 8.557 44.720 1.00 80.00 184 PRO B C 1
ATOM 4124 O O . PRO B 1 176 ? 51.813 9.132 43.744 1.00 80.00 184 PRO B O 1
ATOM 4128 N N . GLU B 1 177 ? 51.286 7.228 44.825 1.00 80.00 185 GLU B N 1
ATOM 4129 C CA . GLU B 1 177 ? 51.928 6.355 43.842 1.00 80.00 185 GLU B CA 1
ATOM 4130 C C . GLU B 1 177 ? 51.282 4.971 43.635 1.00 80.00 185 GLU B C 1
ATOM 4131 O O . GLU B 1 177 ? 50.570 4.472 44.504 1.00 80.00 185 GLU B O 1
ATOM 4137 N N . THR B 1 178 ? 51.558 4.392 42.463 1.00 80.00 186 THR B N 1
ATOM 4138 C CA . THR B 1 178 ? 51.135 3.057 41.998 1.00 80.00 186 THR B CA 1
ATOM 4139 C C . THR B 1 178 ? 49.750 2.731 41.402 1.00 80.00 186 THR B C 1
ATOM 4140 O O . THR B 1 178 ? 48.795 2.393 42.102 1.00 80.00 186 THR B O 1
ATOM 4144 N N . ARG B 1 179 ? 49.712 2.722 40.071 1.00 80.00 187 ARG B N 1
ATOM 4145 C CA . ARG B 1 179 ? 48.510 2.396 39.301 1.00 80.00 187 ARG B CA 1
ATOM 4146 C C . ARG B 1 179 ? 48.189 0.897 39.399 1.00 80.00 187 ARG B C 1
ATOM 4147 O O . ARG B 1 179 ? 47.035 0.522 39.626 1.00 80.00 187 ARG B O 1
ATOM 4155 N N . PRO B 1 180 ? 49.205 0.024 39.209 1.00 80.00 188 PRO B N 1
ATOM 4156 C CA . PRO B 1 180 ? 49.020 -1.430 39.279 1.00 80.00 188 PRO B CA 1
ATOM 4157 C C . PRO B 1 180 ? 48.324 -1.888 40.552 1.00 80.00 188 PRO B C 1
ATOM 4158 O O . PRO B 1 180 ? 47.663 -2.927 40.568 1.00 80.00 188 PRO B O 1
ATOM 4162 N N . VAL B 1 181 ? 48.481 -1.113 41.618 1.00 80.00 189 VAL B N 1
ATOM 4163 C CA . VAL B 1 181 ? 47.859 -1.437 42.892 1.00 80.00 189 VAL B CA 1
ATOM 4164 C C . VAL B 1 181 ? 46.856 -0.335 43.253 1.00 80.00 189 VAL B C 1
ATOM 4165 O O . VAL B 1 181 ? 46.630 -0.044 44.428 1.00 80.00 189 VAL B O 1
ATOM 4169 N N . ASP B 1 182 ? 46.251 0.272 42.234 1.00 80.00 190 ASP B N 1
ATOM 4170 C CA . ASP B 1 182 ? 45.280 1.338 42.458 1.00 80.00 190 ASP B CA 1
ATOM 4171 C C . ASP B 1 182 ? 43.902 1.092 41.829 1.00 80.00 190 ASP B C 1
ATOM 4172 O O . ASP B 1 182 ? 42.884 1.422 42.437 1.00 80.00 190 ASP B O 1
ATOM 4177 N N . ALA B 1 183 ? 43.861 0.530 40.622 1.00 80.00 191 ALA B N 1
ATOM 4178 C CA . ALA B 1 183 ? 42.596 0.265 39.918 1.00 80.00 191 ALA B CA 1
ATOM 4179 C C . ALA B 1 183 ? 41.457 -0.297 40.795 1.00 80.00 191 ALA B C 1
ATOM 4180 O O . ALA B 1 183 ? 41.563 -1.401 41.328 1.00 80.00 191 ALA B O 1
ATOM 4182 N N . PRO B 1 184 ? 40.354 0.468 40.945 1.00 80.00 192 PRO B N 1
ATOM 4183 C CA . PRO B 1 184 ? 39.170 0.107 41.741 1.00 80.00 192 PRO B CA 1
ATOM 4184 C C . PRO B 1 184 ? 38.039 -0.627 41.003 1.00 80.00 192 PRO B C 1
ATOM 4185 O O . PRO B 1 184 ? 37.894 -0.494 39.787 1.00 80.00 192 PRO B O 1
ATOM 4189 N N . ARG B 1 185 ? 37.202 -1.332 41.771 1.00 80.00 193 ARG B N 1
ATOM 4190 C CA . ARG B 1 185 ? 36.052 -2.105 41.270 1.00 80.00 193 ARG B CA 1
ATOM 4191 C C . ARG B 1 185 ? 35.221 -2.637 42.455 1.00 80.00 193 ARG B C 1
ATOM 4192 O O . ARG B 1 185 ? 35.741 -3.398 43.272 1.00 80.00 193 ARG B O 1
ATOM 4200 N N . THR B 1 186 ? 33.951 -2.231 42.559 1.00 80.00 194 THR B N 1
ATOM 4201 C CA . THR B 1 186 ? 33.068 -2.679 43.655 1.00 80.00 194 THR B CA 1
ATOM 4202 C C . THR B 1 186 ? 31.571 -2.571 43.274 1.00 80.00 194 THR B C 1
ATOM 4203 O O . THR B 1 186 ? 31.258 -2.482 42.086 1.00 80.00 194 THR B O 1
ATOM 4207 N N . ARG B 1 187 ? 30.654 -2.568 44.254 1.00 80.00 195 ARG B N 1
ATOM 4208 C CA . ARG B 1 187 ? 29.218 -2.485 43.938 1.00 80.00 195 ARG B CA 1
ATOM 4209 C C . ARG B 1 187 ? 28.180 -1.969 44.972 1.00 80.00 195 ARG B C 1
ATOM 4210 O O . ARG B 1 187 ? 28.488 -1.648 46.129 1.00 80.00 195 ARG B O 1
ATOM 4218 N N . LEU B 1 188 ? 26.929 -1.926 44.524 1.00 80.00 196 LEU B N 1
ATOM 4219 C CA . LEU B 1 188 ? 25.815 -1.470 45.345 1.00 80.00 196 LEU B CA 1
ATOM 4220 C C . LEU B 1 188 ? 25.515 -2.397 46.529 1.00 80.00 196 LEU B C 1
ATOM 4221 O O . LEU B 1 188 ? 24.517 -2.215 47.224 1.00 80.00 196 LEU B O 1
ATOM 4226 N N . LEU B 1 189 ? 26.396 -3.369 46.771 1.00 80.00 197 LEU B N 1
ATOM 4227 C CA . LEU B 1 189 ? 26.243 -4.303 47.885 1.00 80.00 197 LEU B CA 1
ATOM 4228 C C . LEU B 1 189 ? 26.138 -3.457 49.146 1.00 80.00 197 LEU B C 1
ATOM 4229 O O . LEU B 1 189 ? 25.302 -3.702 50.014 1.00 80.00 197 LEU B O 1
ATOM 4234 N N . THR B 1 190 ? 27.001 -2.449 49.225 1.00 80.00 198 THR B N 1
ATOM 4235 C CA . THR B 1 190 ? 26.989 -1.524 50.340 1.00 80.00 198 THR B CA 1
ATOM 4236 C C . THR B 1 190 ? 25.937 -0.484 49.971 1.00 80.00 198 THR B C 1
ATOM 4237 O O . THR B 1 190 ? 25.222 0.020 50.835 1.00 80.00 198 THR B O 1
ATOM 4241 N N . SER B 1 191 ? 25.810 -0.179 48.687 1.00 80.00 199 SER B N 1
ATOM 4242 C CA . SER B 1 191 ? 24.822 0.802 48.259 1.00 80.00 199 SER B CA 1
ATOM 4243 C C . SER B 1 191 ? 23.384 0.260 48.132 1.00 80.00 199 SER B C 1
ATOM 4244 O O . SER B 1 191 ? 22.751 0.405 47.086 1.00 80.00 199 SER B O 1
ATOM 4247 N N . TYR B 1 192 ? 22.861 -0.314 49.219 1.00 80.00 200 TYR B N 1
ATOM 4248 C CA . TYR B 1 192 ? 21.506 -0.879 49.248 1.00 80.00 200 TYR B CA 1
ATOM 4249 C C . TYR B 1 192 ? 20.387 0.173 49.121 1.00 80.00 200 TYR B C 1
ATOM 4250 O O . TYR B 1 192 ? 20.026 0.553 48.009 1.00 80.00 200 TYR B O 1
ATOM 4259 N N . LYS B 1 193 ? 19.839 0.648 50.243 1.00 80.00 201 LYS B N 1
ATOM 4260 C CA . LYS B 1 193 ? 18.768 1.660 50.213 1.00 80.00 201 LYS B CA 1
ATOM 4261 C C . LYS B 1 193 ? 19.294 2.969 49.628 1.00 80.00 201 LYS B C 1
ATOM 4262 O O . LYS B 1 193 ? 18.540 3.897 49.298 1.00 80.00 201 LYS B O 1
ATOM 4268 N N . THR B 1 194 ? 20.609 3.006 49.462 1.00 80.00 202 THR B N 1
ATOM 4269 C CA . THR B 1 194 ? 21.269 4.146 48.872 1.00 80.00 202 THR B CA 1
ATOM 4270 C C . THR B 1 194 ? 20.658 4.274 47.475 1.00 80.00 202 THR B C 1
ATOM 4271 O O . THR B 1 194 ? 20.797 5.299 46.822 1.00 80.00 202 THR B O 1
ATOM 4275 N N . LEU B 1 195 ? 19.975 3.218 47.032 1.00 80.00 203 LEU B N 1
ATOM 4276 C CA . LEU B 1 195 ? 19.300 3.193 45.741 1.00 80.00 203 LEU B CA 1
ATOM 4277 C C . LEU B 1 195 ? 18.355 4.385 45.683 1.00 80.00 203 LEU B C 1
ATOM 4278 O O . LEU B 1 195 ? 18.322 5.111 44.697 1.00 80.00 203 LEU B O 1
ATOM 4283 N N . PHE B 1 196 ? 17.605 4.604 46.756 1.00 80.00 204 PHE B N 1
ATOM 4284 C CA . PHE B 1 196 ? 16.689 5.734 46.811 1.00 80.00 204 PHE B CA 1
ATOM 4285 C C . PHE B 1 196 ? 17.543 6.979 46.565 1.00 80.00 204 PHE B C 1
ATOM 4286 O O . PHE B 1 196 ? 17.381 7.670 45.557 1.00 80.00 204 PHE B O 1
ATOM 4294 N N . GLY B 1 197 ? 18.540 7.184 47.420 1.00 80.00 205 GLY B N 1
ATOM 4295 C CA . GLY B 1 197 ? 19.402 8.340 47.284 1.00 80.00 205 GLY B CA 1
ATOM 4296 C C . GLY B 1 197 ? 20.345 8.332 46.089 1.00 80.00 205 GLY B C 1
ATOM 4297 O O . GLY B 1 197 ? 20.119 9.014 45.082 1.00 80.00 205 GLY B O 1
ATOM 4298 N N . ASN B 1 198 ? 21.433 7.580 46.234 1.00 80.00 206 ASN B N 1
ATOM 4299 C CA . ASN B 1 198 ? 22.458 7.447 45.203 1.00 80.00 206 ASN B CA 1
ATOM 4300 C C . ASN B 1 198 ? 21.896 7.177 43.810 1.00 80.00 206 ASN B C 1
ATOM 4301 O O . ASN B 1 198 ? 22.324 7.813 42.853 1.00 80.00 206 ASN B O 1
ATOM 4306 N N . SER B 1 199 ? 20.943 6.255 43.688 1.00 80.00 207 SER B N 1
ATOM 4307 C CA . SER B 1 199 ? 20.378 5.963 42.373 1.00 80.00 207 SER B CA 1
ATOM 4308 C C . SER B 1 199 ? 19.572 7.137 41.835 1.00 80.00 207 SER B C 1
ATOM 4309 O O . SER B 1 199 ? 19.375 7.247 40.624 1.00 80.00 207 SER B O 1
ATOM 4312 N N . GLY B 1 200 ? 19.118 8.014 42.721 1.00 80.00 208 GLY B N 1
ATOM 4313 C CA . GLY B 1 200 ? 18.398 9.189 42.272 1.00 80.00 208 GLY B CA 1
ATOM 4314 C C . GLY B 1 200 ? 19.402 9.956 41.431 1.00 80.00 208 GLY B C 1
ATOM 4315 O O . GLY B 1 200 ? 19.210 10.152 40.227 1.00 80.00 208 GLY B O 1
ATOM 4316 N N . PHE B 1 201 ? 20.531 10.307 42.044 1.00 80.00 209 PHE B N 1
ATOM 4317 C CA . PHE B 1 201 ? 21.591 11.030 41.349 1.00 80.00 209 PHE B CA 1
ATOM 4318 C C . PHE B 1 201 ? 22.266 10.167 40.280 1.00 80.00 209 PHE B C 1
ATOM 4319 O O . PHE B 1 201 ? 22.798 10.682 39.292 1.00 80.00 209 PHE B O 1
ATOM 4327 N N . ASN B 1 202 ? 22.233 8.852 40.487 1.00 80.00 210 ASN B N 1
ATOM 4328 C CA . ASN B 1 202 ? 22.808 7.896 39.548 1.00 80.00 210 ASN B CA 1
ATOM 4329 C C . ASN B 1 202 ? 22.094 8.119 38.226 1.00 80.00 210 ASN B C 1
ATOM 4330 O O . ASN B 1 202 ? 22.706 8.554 37.254 1.00 80.00 210 ASN B O 1
ATOM 4335 N N . CYS B 1 203 ? 20.777 7.915 38.236 1.00 80.00 211 CYS B N 1
ATOM 4336 C CA . CYS B 1 203 ? 19.949 8.095 37.050 1.00 80.00 211 CYS B CA 1
ATOM 4337 C C . CYS B 1 203 ? 20.222 9.460 36.426 1.00 80.00 211 CYS B C 1
ATOM 4338 O O . CYS B 1 203 ? 20.272 9.590 35.202 1.00 80.00 211 CYS B O 1
ATOM 4341 N N . TYR B 1 204 ? 20.454 10.457 37.279 1.00 80.00 212 TYR B N 1
ATOM 4342 C CA . TYR B 1 204 ? 20.744 11.824 36.849 1.00 80.00 212 TYR B CA 1
ATOM 4343 C C . TYR B 1 204 ? 21.824 11.867 35.773 1.00 80.00 212 TYR B C 1
ATOM 4344 O O . TYR B 1 204 ? 21.515 11.905 34.583 1.00 80.00 212 TYR B O 1
ATOM 4353 N N . LEU B 1 205 ? 23.087 11.869 36.183 1.00 80.00 213 LEU B N 1
ATOM 4354 C CA . LEU B 1 205 ? 24.180 11.942 35.224 1.00 80.00 213 LEU B CA 1
ATOM 4355 C C . LEU B 1 205 ? 24.342 10.723 34.323 1.00 80.00 213 LEU B C 1
ATOM 4356 O O . LEU B 1 205 ? 24.821 10.846 33.194 1.00 80.00 213 LEU B O 1
ATOM 4361 N N . LEU B 1 206 ? 23.936 9.559 34.823 1.00 80.00 214 LEU B N 1
ATOM 4362 C CA . LEU B 1 206 ? 24.009 8.303 34.075 1.00 80.00 214 LEU B CA 1
ATOM 4363 C C . LEU B 1 206 ? 23.283 8.528 32.749 1.00 80.00 214 LEU B C 1
ATOM 4364 O O . LEU B 1 206 ? 23.905 8.635 31.689 1.00 80.00 214 LEU B O 1
ATOM 4369 N N . MET B 1 207 ? 21.965 8.669 32.833 1.00 80.00 215 MET B N 1
ATOM 4370 C CA . MET B 1 207 ? 21.141 8.898 31.657 1.00 80.00 215 MET B CA 1
ATOM 4371 C C . MET B 1 207 ? 21.562 10.176 30.936 1.00 80.00 215 MET B C 1
ATOM 4372 O O . MET B 1 207 ? 21.695 10.183 29.711 1.00 80.00 215 MET B O 1
ATOM 4377 N N . LEU B 1 208 ? 21.815 11.230 31.711 1.00 80.00 216 LEU B N 1
ATOM 4378 C CA . LEU B 1 208 ? 22.207 12.533 31.176 1.00 80.00 216 LEU B CA 1
ATOM 4379 C C . LEU B 1 208 ? 23.234 12.447 30.055 1.00 80.00 216 LEU B C 1
ATOM 4380 O O . LEU B 1 208 ? 22.904 12.699 28.896 1.00 80.00 216 LEU B O 1
ATOM 4385 N N . ILE B 1 209 ? 24.463 12.065 30.381 1.00 80.0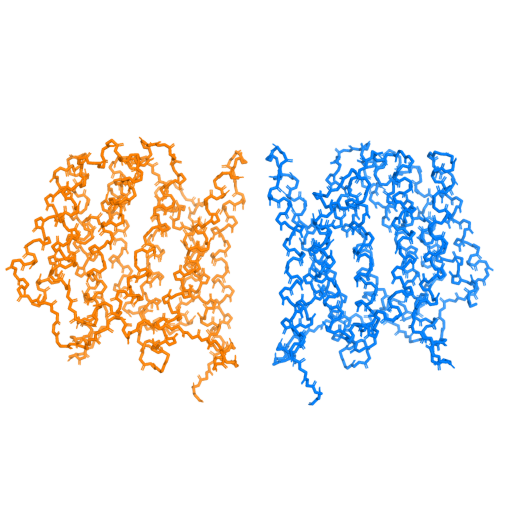0 217 ILE B N 1
ATOM 4386 C CA . ILE B 1 209 ? 25.499 11.982 29.359 1.00 80.00 217 ILE B CA 1
ATOM 4387 C C . ILE B 1 209 ? 25.325 10.809 28.392 1.00 80.00 217 ILE B C 1
ATOM 4388 O O . ILE B 1 209 ? 25.871 10.833 27.288 1.00 80.00 217 ILE B O 1
ATOM 4393 N N . GLY B 1 210 ? 24.566 9.792 28.791 1.00 80.00 218 GLY B N 1
ATOM 4394 C CA . GLY B 1 210 ? 24.342 8.654 27.916 1.00 80.00 218 GLY B CA 1
ATOM 4395 C C . GLY B 1 210 ? 23.574 9.099 26.686 1.00 80.00 218 GLY B C 1
ATOM 4396 O O . GLY B 1 210 ? 24.073 9.040 25.558 1.00 80.00 218 GLY B O 1
ATOM 4397 N N . GLY B 1 211 ? 22.353 9.571 26.911 1.00 80.00 219 GLY B N 1
ATOM 4398 C CA . GLY B 1 211 ? 21.543 10.055 25.812 1.00 80.00 219 GLY B CA 1
ATOM 4399 C C . GLY B 1 211 ? 22.278 11.212 25.168 1.00 80.00 219 GLY B C 1
ATOM 4400 O O . GLY B 1 211 ? 22.207 11.411 23.956 1.00 80.00 219 GLY B O 1
ATOM 4401 N N . LEU B 1 212 ? 23.035 11.945 25.984 1.00 80.00 220 LEU B N 1
ATOM 4402 C CA . LEU B 1 212 ? 23.812 13.083 25.511 1.00 80.00 220 LEU B CA 1
ATOM 4403 C C . LEU B 1 212 ? 24.887 12.615 24.539 1.00 80.00 220 LEU B C 1
ATOM 4404 O O . LEU B 1 212 ? 25.379 13.401 23.736 1.00 80.00 220 LEU B O 1
ATOM 4409 N N . ALA B 1 213 ? 25.267 11.343 24.632 1.00 80.00 221 ALA B N 1
ATOM 4410 C CA . ALA B 1 213 ? 26.259 10.778 23.724 1.00 80.00 221 ALA B CA 1
ATOM 4411 C C . ALA B 1 213 ? 25.565 10.724 22.371 1.00 80.00 221 ALA B C 1
ATOM 4412 O O . ALA B 1 213 ? 26.137 11.104 21.347 1.00 80.00 221 ALA B O 1
ATOM 4414 N N . GLY B 1 214 ? 24.308 10.291 22.377 1.00 80.00 222 GLY B N 1
ATOM 4415 C CA . GLY B 1 214 ? 23.540 10.228 21.149 1.00 80.00 222 GLY B CA 1
ATOM 4416 C C . GLY B 1 214 ? 23.300 11.636 20.624 1.00 80.00 222 GLY B C 1
ATOM 4417 O O . GLY B 1 214 ? 23.433 11.903 19.427 1.00 80.00 222 GLY B O 1
ATOM 4418 N N . ILE B 1 215 ? 22.963 12.545 21.533 1.00 80.00 223 ILE B N 1
ATOM 4419 C CA . ILE B 1 215 ? 22.716 13.937 21.179 1.00 80.00 223 ILE B CA 1
ATOM 4420 C C . ILE B 1 215 ? 24.005 14.562 20.651 1.00 80.00 223 ILE B C 1
ATOM 4421 O O . ILE B 1 215 ? 23.974 15.366 19.716 1.00 80.00 223 ILE B O 1
ATOM 4426 N N . ALA B 1 216 ? 25.132 14.174 21.246 1.00 80.00 224 ALA B N 1
ATOM 4427 C CA . ALA B 1 216 ? 26.438 14.674 20.830 1.00 80.00 224 ALA B CA 1
ATOM 4428 C C . ALA B 1 216 ? 26.590 14.334 19.358 1.00 80.00 224 ALA B C 1
ATOM 4429 O O . ALA B 1 216 ? 26.989 15.175 18.548 1.00 80.00 224 ALA B O 1
ATOM 4431 N N . ALA B 1 217 ? 26.204 13.106 19.019 1.00 80.00 225 ALA B N 1
ATOM 4432 C CA . ALA B 1 217 ? 26.260 12.615 17.655 1.00 80.00 225 ALA B CA 1
ATOM 4433 C C . ALA B 1 217 ? 25.542 13.596 16.730 1.00 80.00 225 ALA B C 1
ATOM 4434 O O . ALA B 1 217 ? 26.103 14.034 15.730 1.00 80.00 225 ALA B O 1
ATOM 4436 N N . PHE B 1 218 ? 24.319 13.966 17.100 1.00 80.00 226 PHE B N 1
ATOM 4437 C CA . PHE B 1 218 ? 23.500 14.902 16.331 1.00 80.00 226 PHE B CA 1
ATOM 4438 C C . PHE B 1 218 ? 24.153 16.274 16.137 1.00 80.00 226 PHE B C 1
ATOM 4439 O O . PHE B 1 218 ? 24.548 16.653 15.029 1.00 80.00 226 PHE B O 1
ATOM 4447 N N . GLU B 1 219 ? 24.214 17.021 17.236 1.00 80.00 227 GLU B N 1
ATOM 4448 C CA . GLU B 1 219 ? 24.770 18.368 17.278 1.00 80.00 227 GLU B CA 1
ATOM 4449 C C . GLU B 1 219 ? 26.090 18.546 16.535 1.00 80.00 227 GLU B C 1
ATOM 4450 O O . GLU B 1 219 ? 26.207 19.420 15.678 1.00 80.00 227 GLU B O 1
ATOM 4456 N N . ALA B 1 220 ? 27.074 17.712 16.852 1.00 80.00 228 ALA B N 1
ATOM 4457 C CA . ALA B 1 220 ? 28.380 17.798 16.210 1.00 80.00 228 ALA B CA 1
ATOM 4458 C C . ALA B 1 220 ? 28.364 17.247 14.785 1.00 80.00 228 ALA B C 1
ATOM 4459 O O . ALA B 1 220 ? 29.317 17.440 14.031 1.00 80.00 228 ALA B O 1
ATOM 4461 N N . CYS B 1 221 ? 27.288 16.555 14.426 1.00 80.00 229 CYS B N 1
ATOM 4462 C CA . CYS B 1 221 ? 27.151 15.977 13.093 1.00 80.00 229 CYS B CA 1
ATOM 4463 C C . CYS B 1 221 ? 26.903 17.017 12.006 1.00 80.00 229 CYS B C 1
ATOM 4464 O O . CYS B 1 221 ? 27.571 17.009 10.972 1.00 80.00 229 CYS B O 1
ATOM 4467 N N . SER B 1 222 ? 25.927 17.892 12.223 1.00 80.00 230 SER B N 1
ATOM 4468 C CA . SER B 1 222 ? 25.588 18.913 11.234 1.00 80.00 230 SER B CA 1
ATOM 4469 C C . SER B 1 222 ? 26.750 19.799 10.767 1.00 80.00 230 SER B C 1
ATOM 4470 O O . SER B 1 222 ? 27.486 20.362 11.579 1.00 80.00 230 SER B O 1
ATOM 4473 N N . GLY B 1 223 ? 26.877 19.934 9.446 1.00 80.00 231 GLY B N 1
ATOM 4474 C CA . GLY B 1 223 ? 27.928 20.744 8.848 1.00 80.00 231 GLY B CA 1
ATOM 4475 C C . GLY B 1 223 ? 28.247 20.308 7.424 1.00 80.00 231 GLY B C 1
ATOM 4476 O O . GLY B 1 223 ? 27.504 19.531 6.835 1.00 80.00 231 GLY B O 1
ATOM 4477 N N . VAL B 1 224 ? 29.314 20.858 6.851 1.00 80.00 232 VAL B N 1
ATOM 4478 C CA . VAL B 1 224 ? 29.777 20.522 5.494 1.00 80.00 232 VAL B CA 1
ATOM 4479 C C . VAL B 1 224 ? 31.199 20.215 5.893 1.00 80.00 232 VAL B C 1
ATOM 4480 O O . VAL B 1 224 ? 32.150 20.947 5.617 1.00 80.00 232 VAL B O 1
ATOM 4484 N N . LEU B 1 225 ? 31.325 19.010 6.408 1.00 80.00 233 LEU B N 1
ATOM 4485 C CA . LEU B 1 225 ? 32.523 18.618 7.069 1.00 80.00 233 LEU B CA 1
ATOM 4486 C C . LEU B 1 225 ? 33.926 19.295 6.955 1.00 80.00 233 LEU B C 1
ATOM 4487 O O . LEU B 1 225 ? 34.505 19.493 8.004 1.00 80.00 233 LEU B O 1
ATOM 4492 N N . MET B 1 226 ? 34.474 19.706 5.797 1.00 80.00 234 MET B N 1
ATOM 4493 C CA . MET B 1 226 ? 35.724 20.510 5.880 1.00 80.00 234 MET B CA 1
ATOM 4494 C C . MET B 1 226 ? 35.178 21.910 6.253 1.00 80.00 234 MET B C 1
ATOM 4495 O O . MET B 1 226 ? 34.783 22.138 7.392 1.00 80.00 234 MET B O 1
ATOM 4500 N N . GLY B 1 227 ? 35.100 22.817 5.279 1.00 80.00 235 GLY B N 1
ATOM 4501 C CA . GLY B 1 227 ? 34.549 24.150 5.495 1.00 80.00 235 GLY B CA 1
ATOM 4502 C C . GLY B 1 227 ? 34.890 25.008 6.707 1.00 80.00 235 GLY B C 1
ATOM 4503 O O . GLY B 1 227 ? 35.306 24.523 7.761 1.00 80.00 235 GLY B O 1
ATOM 4504 N N . ALA B 1 228 ? 34.669 26.312 6.557 1.00 80.00 236 ALA B N 1
ATOM 4505 C CA . ALA B 1 228 ? 34.941 27.262 7.630 1.00 80.00 236 ALA B CA 1
ATOM 4506 C C . ALA B 1 228 ? 34.051 26.952 8.825 1.00 80.00 236 ALA B C 1
ATOM 4507 O O . ALA B 1 228 ? 34.481 27.061 9.968 1.00 80.00 236 ALA B O 1
ATOM 4509 N N . VAL B 1 229 ? 32.824 26.520 8.548 1.00 80.00 237 VAL B N 1
ATOM 4510 C CA . VAL B 1 229 ? 31.859 26.190 9.592 1.00 80.00 237 VAL B CA 1
ATOM 4511 C C . VAL B 1 229 ? 32.353 25.089 10.527 1.00 80.00 237 VAL B C 1
ATOM 4512 O O . VAL B 1 229 ? 32.192 25.191 11.739 1.00 80.00 237 VAL B O 1
ATOM 4516 N N . LEU B 1 230 ? 32.947 24.037 9.974 1.00 80.00 238 LEU B N 1
ATOM 4517 C CA . LEU B 1 230 ? 33.454 22.952 10.807 1.00 80.00 238 LEU B CA 1
ATOM 4518 C C . LEU B 1 230 ? 34.703 23.354 11.567 1.00 80.00 238 LEU B C 1
ATOM 4519 O O . LEU B 1 230 ? 34.859 23.000 12.740 1.00 80.00 238 LEU B O 1
ATOM 4524 N N . GLY B 1 231 ? 35.592 24.096 10.916 1.00 80.00 239 GLY B N 1
ATOM 4525 C CA . GLY B 1 231 ? 36.781 24.563 11.603 1.00 80.00 239 GLY B CA 1
ATOM 4526 C C . GLY B 1 231 ? 36.245 25.416 12.738 1.00 80.00 239 GLY B C 1
ATOM 4527 O O . GLY B 1 231 ? 36.697 25.353 13.883 1.00 80.00 239 GLY B O 1
ATOM 4528 N N . LEU B 1 232 ? 35.188 26.150 12.414 1.00 80.00 240 LEU B N 1
ATOM 4529 C CA . LEU B 1 232 ? 34.525 27.005 13.372 1.00 80.00 240 LEU B CA 1
ATOM 4530 C C . LEU B 1 232 ? 33.532 26.218 14.222 1.00 80.00 240 LEU B C 1
ATOM 4531 O O . LEU B 1 232 ? 32.842 26.792 15.047 1.00 80.00 240 LEU B O 1
ATOM 4536 N N . SER B 1 233 ? 33.429 24.913 13.991 1.00 80.00 241 SER B N 1
ATOM 4537 C CA . SER B 1 233 ? 32.562 24.071 14.809 1.00 80.00 241 SER B CA 1
ATOM 4538 C C . SER B 1 233 ? 33.413 23.959 16.060 1.00 80.00 241 SER B C 1
ATOM 4539 O O . SER B 1 233 ? 32.921 24.059 17.185 1.00 80.00 241 SER B O 1
ATOM 4542 N N . SER B 1 234 ? 34.715 23.806 15.834 1.00 80.00 242 SER B N 1
ATOM 4543 C CA . SER B 1 234 ? 35.704 23.737 16.895 1.00 80.00 242 SER B CA 1
ATOM 4544 C C . SER B 1 234 ? 35.592 25.068 17.637 1.00 80.00 242 SER B C 1
ATOM 4545 O O . SER B 1 234 ? 35.468 25.110 18.860 1.00 80.00 242 SER B O 1
ATOM 4548 N N . MET B 1 235 ? 35.564 26.152 16.869 1.00 80.00 243 MET B N 1
ATOM 4549 C CA . MET B 1 235 ? 35.450 27.493 17.423 1.00 80.00 243 MET B CA 1
ATOM 4550 C C . MET B 1 235 ? 34.161 27.694 18.227 1.00 80.00 243 MET B C 1
ATOM 4551 O O . MET B 1 235 ? 34.213 27.931 19.435 1.00 80.00 243 MET B O 1
ATOM 4556 N N . THR B 1 236 ? 33.018 27.572 17.559 1.00 80.00 244 THR B N 1
ATOM 4557 C CA . THR B 1 236 ? 31.707 27.755 18.176 1.00 80.00 244 THR B CA 1
ATOM 4558 C C . THR B 1 236 ? 31.544 26.942 19.450 1.00 80.00 244 THR B C 1
ATOM 4559 O O . THR B 1 236 ? 31.191 27.485 20.502 1.00 80.00 244 THR B O 1
ATOM 4563 N N . VAL B 1 237 ? 31.828 25.647 19.359 1.00 80.00 245 VAL B N 1
ATOM 4564 C CA . VAL B 1 237 ? 31.706 24.763 20.507 1.00 80.00 245 VAL B CA 1
ATOM 4565 C C . VAL B 1 237 ? 32.503 25.331 21.683 1.00 80.00 245 VAL B C 1
ATOM 4566 O O . VAL B 1 237 ? 31.974 25.467 22.784 1.00 80.00 245 VAL B O 1
ATOM 4570 N N . SER B 1 238 ? 33.721 25.786 21.412 1.00 80.00 246 SER B N 1
ATOM 4571 C CA . SER B 1 238 ? 34.577 26.345 22.449 1.00 80.00 246 SER B CA 1
ATOM 4572 C C . SER B 1 238 ? 34.112 27.708 22.963 1.00 80.00 246 SER B C 1
ATOM 4573 O O . SER B 1 238 ? 34.241 27.999 24.155 1.00 80.00 246 SER B O 1
ATOM 4576 N N . ILE B 1 239 ? 33.567 28.535 22.074 1.00 80.00 247 ILE B N 1
ATOM 4577 C CA . ILE B 1 239 ? 33.065 29.855 22.457 1.00 80.00 247 ILE B CA 1
ATOM 4578 C C . ILE B 1 239 ? 32.032 29.635 23.559 1.00 80.00 247 ILE B C 1
ATOM 4579 O O . ILE B 1 239 ? 32.055 30.285 24.608 1.00 80.00 247 ILE B O 1
ATOM 4584 N N . LEU B 1 240 ? 31.151 28.673 23.322 1.00 80.00 248 LEU B N 1
ATOM 4585 C CA . LEU B 1 240 ? 30.127 28.357 24.291 1.00 80.00 248 LEU B CA 1
ATOM 4586 C C . LEU B 1 240 ? 30.685 27.609 25.493 1.00 80.00 248 LEU B C 1
ATOM 4587 O O . LEU B 1 240 ? 30.068 27.584 26.541 1.00 80.00 248 LEU B O 1
ATOM 4592 N N . PHE B 1 241 ? 31.860 27.006 25.353 1.00 80.00 249 PHE B N 1
ATOM 4593 C CA . PHE B 1 241 ? 32.461 26.328 26.497 1.00 80.00 249 PHE B CA 1
ATOM 4594 C C . PHE B 1 241 ? 32.723 27.440 27.510 1.00 80.00 249 PHE B C 1
ATOM 4595 O O . PHE B 1 241 ? 32.379 27.331 28.689 1.00 80.00 249 PHE B O 1
ATOM 4603 N N . ILE B 1 242 ? 33.241 28.556 27.005 1.00 80.00 250 ILE B N 1
ATOM 4604 C CA . ILE B 1 242 ? 33.565 29.698 27.840 1.00 80.00 250 ILE B CA 1
ATOM 4605 C C . ILE B 1 242 ? 32.371 30.328 28.567 1.00 80.00 250 ILE B C 1
ATOM 4606 O O . ILE B 1 242 ? 32.408 30.446 29.778 1.00 80.00 250 ILE B O 1
ATOM 4611 N N . LEU B 1 243 ? 31.297 30.677 27.864 1.00 80.00 251 LEU B N 1
ATOM 4612 C CA . LEU B 1 243 ? 30.160 31.294 28.548 1.00 80.00 251 LEU B CA 1
ATOM 4613 C C . LEU B 1 243 ? 29.621 30.387 29.673 1.00 80.00 251 LEU B C 1
ATOM 4614 O O . LEU B 1 243 ? 29.579 30.800 30.836 1.00 80.00 251 LEU B O 1
ATOM 4619 N N . PRO B 1 244 ? 29.121 29.186 29.339 1.00 80.00 252 PRO B N 1
ATOM 4620 C CA . PRO B 1 244 ? 28.640 28.347 30.429 1.00 80.00 252 PRO B CA 1
ATOM 4621 C C . PRO B 1 244 ? 29.595 28.078 31.593 1.00 80.00 252 PRO B C 1
ATOM 4622 O O . PRO B 1 244 ? 29.121 27.757 32.681 1.00 80.00 252 PRO B O 1
ATOM 4626 N N . ILE B 1 245 ? 30.911 28.206 31.415 1.00 80.00 253 ILE B N 1
ATOM 4627 C CA . ILE B 1 245 ? 31.789 27.961 32.559 1.00 80.00 253 ILE B CA 1
ATOM 4628 C C . ILE B 1 245 ? 31.639 28.993 33.691 1.00 80.00 253 ILE B C 1
ATOM 4629 O O . ILE B 1 245 ? 31.452 28.594 34.842 1.00 80.00 253 ILE B O 1
ATOM 4634 N N . PRO B 1 246 ? 31.729 30.316 33.417 1.00 80.00 254 PRO B N 1
ATOM 4635 C CA . PRO B 1 246 ? 31.539 31.137 34.615 1.00 80.00 254 PRO B CA 1
ATOM 4636 C C . PRO B 1 246 ? 30.091 30.971 35.088 1.00 80.00 254 PRO B C 1
ATOM 4637 O O . PRO B 1 246 ? 29.793 31.052 36.283 1.00 80.00 254 PRO B O 1
ATOM 4641 N N . ALA B 1 247 ? 29.206 30.678 34.141 1.00 80.00 255 ALA B N 1
ATOM 4642 C CA . ALA B 1 247 ? 27.806 30.450 34.458 1.00 80.00 255 ALA B CA 1
ATOM 4643 C C . ALA B 1 247 ? 27.744 29.214 35.356 1.00 80.00 255 ALA B C 1
ATOM 4644 O O . ALA B 1 247 ? 26.876 29.109 36.217 1.00 80.00 255 ALA B O 1
ATOM 4646 N N . ALA B 1 248 ? 28.710 28.312 35.176 1.00 80.00 256 ALA B N 1
ATOM 4647 C CA . ALA B 1 248 ? 28.809 27.080 35.953 1.00 80.00 256 ALA B CA 1
ATOM 4648 C C . ALA B 1 248 ? 29.325 27.355 37.361 1.00 80.00 256 ALA B C 1
ATOM 4649 O O . ALA B 1 248 ? 29.144 26.539 38.263 1.00 80.00 256 ALA B O 1
ATOM 4651 N N . PHE B 1 249 ? 29.998 28.490 37.534 1.00 80.00 257 PHE B N 1
ATOM 4652 C CA . PHE B 1 249 ? 30.517 28.910 38.834 1.00 80.00 257 PHE B CA 1
ATOM 4653 C C . PHE B 1 249 ? 29.245 29.048 39.673 1.00 80.00 257 PHE B C 1
ATOM 4654 O O . PHE B 1 249 ? 28.964 28.234 40.563 1.00 80.00 257 PHE B O 1
ATOM 4662 N N . PHE B 1 250 ? 28.422 30.022 39.305 1.00 80.00 258 PHE B N 1
ATOM 4663 C CA . PHE B 1 250 ? 27.159 30.229 39.992 1.00 80.00 258 PHE B CA 1
ATOM 4664 C C . PHE B 1 250 ? 26.281 29.004 39.722 1.00 80.00 258 PHE B C 1
ATOM 4665 O O . PHE B 1 250 ? 25.378 28.685 40.498 1.00 80.00 258 PHE B O 1
ATOM 4673 N N . GLY B 1 251 ? 26.607 28.292 38.646 1.00 80.00 259 GLY B N 1
ATOM 4674 C CA . GLY B 1 251 ? 25.877 27.099 38.257 1.00 80.00 259 GLY B CA 1
ATOM 4675 C C . GLY B 1 251 ? 26.086 25.942 39.211 1.00 80.00 259 GLY B C 1
ATOM 4676 O O . GLY B 1 251 ? 25.234 25.061 39.310 1.00 80.00 259 GLY B O 1
ATOM 4677 N N . ALA B 1 252 ? 27.228 25.921 39.893 1.00 80.00 260 ALA B N 1
ATOM 4678 C CA . ALA B 1 252 ? 27.520 24.872 40.863 1.00 80.00 260 ALA B CA 1
ATOM 4679 C C . ALA B 1 252 ? 26.562 25.134 42.009 1.00 80.00 260 ALA B C 1
ATOM 4680 O O . ALA B 1 252 ? 25.884 24.233 42.504 1.00 80.00 260 ALA B O 1
ATOM 4682 N N . TRP B 1 253 ? 26.471 26.398 42.398 1.00 80.00 261 TRP B N 1
ATOM 4683 C CA . TRP B 1 253 ? 25.572 26.786 43.468 1.00 80.00 261 TRP B CA 1
ATOM 4684 C C . TRP B 1 253 ? 24.145 26.489 42.990 1.00 80.00 261 TRP B C 1
ATOM 4685 O O . TRP B 1 253 ? 23.258 26.170 43.786 1.00 80.00 261 TRP B O 1
ATOM 4696 N N . PHE B 1 254 ? 23.965 26.519 41.672 1.00 80.00 262 PHE B N 1
ATOM 4697 C CA . PHE B 1 254 ? 22.682 26.228 41.046 1.00 80.00 262 PHE B CA 1
ATOM 4698 C C . PHE B 1 254 ? 22.464 24.710 41.033 1.00 80.00 262 PHE B C 1
ATOM 4699 O O . PHE B 1 254 ? 21.336 24.236 41.075 1.00 80.00 262 PHE B O 1
ATOM 4707 N N . ALA B 1 255 ? 23.572 23.965 40.983 1.00 80.00 263 ALA B N 1
ATOM 4708 C CA . ALA B 1 255 ? 23.545 22.501 41.006 1.00 80.00 263 ALA B CA 1
ATOM 4709 C C . ALA B 1 255 ? 22.709 22.185 42.223 1.00 80.00 263 ALA B C 1
ATOM 4710 O O . ALA B 1 255 ? 21.887 21.265 42.225 1.00 80.00 263 ALA B O 1
ATOM 4712 N N . GLY B 1 256 ? 22.936 22.973 43.267 1.00 80.00 264 GLY B N 1
ATOM 4713 C CA . GLY B 1 256 ? 22.128 22.844 44.448 1.00 80.00 264 GLY B CA 1
ATOM 4714 C C . GLY B 1 256 ? 20.789 23.217 43.843 1.00 80.00 264 GLY B C 1
ATOM 4715 O O . GLY B 1 256 ? 20.015 22.327 43.501 1.00 80.00 264 GLY B O 1
ATOM 4716 N N . ARG B 1 257 ? 20.630 24.502 43.513 1.00 80.00 265 ARG B N 1
ATOM 4717 C CA . ARG B 1 257 ? 19.394 25.018 42.917 1.00 80.00 265 ARG B CA 1
ATOM 4718 C C . ARG B 1 257 ? 18.599 23.986 42.106 1.00 80.00 265 ARG B C 1
ATOM 4719 O O . ARG B 1 257 ? 19.036 23.458 41.064 1.00 80.00 265 ARG B O 1
ATOM 4727 N N . PRO B 1 258 ? 17.365 23.734 42.603 1.00 80.00 266 PRO B N 1
ATOM 4728 C CA . PRO B 1 258 ? 16.358 22.815 42.121 1.00 80.00 266 PRO B CA 1
ATOM 4729 C C . PRO B 1 258 ? 17.057 21.677 41.439 1.00 80.00 266 PRO B C 1
ATOM 4730 O O . PRO B 1 258 ? 16.551 21.104 40.469 1.00 80.00 266 PRO B O 1
ATOM 4734 N N . ASN B 1 259 ? 18.166 21.300 42.073 1.00 80.00 267 ASN B N 1
ATOM 4735 C CA . ASN B 1 259 ? 19.098 20.303 41.596 1.00 80.00 267 ASN B CA 1
ATOM 4736 C C . ASN B 1 259 ? 19.402 20.851 40.195 1.00 80.00 267 ASN B C 1
ATOM 4737 O O . ASN B 1 259 ? 18.495 21.052 39.397 1.00 80.00 267 ASN B O 1
ATOM 4742 N N . LYS B 1 260 ? 20.663 21.178 39.906 1.00 80.00 268 LYS B N 1
ATOM 4743 C CA . LYS B 1 260 ? 21.060 21.712 38.590 1.00 80.00 268 LYS B CA 1
ATOM 4744 C C . LYS B 1 260 ? 20.283 21.047 37.451 1.00 80.00 268 LYS B C 1
ATOM 4745 O O . LYS B 1 260 ? 20.393 21.426 36.284 1.00 80.00 268 LYS B O 1
ATOM 4751 N N . ARG B 1 261 ? 19.583 19.969 37.792 1.00 80.00 269 ARG B N 1
ATOM 4752 C CA . ARG B 1 261 ? 18.739 19.231 36.907 1.00 80.00 269 ARG B CA 1
ATOM 4753 C C . ARG B 1 261 ? 17.690 20.131 36.318 1.00 80.00 269 ARG B C 1
ATOM 4754 O O . ARG B 1 261 ? 17.319 19.950 35.167 1.00 80.00 269 ARG B O 1
ATOM 4762 N N . PHE B 1 262 ? 17.153 21.057 37.108 1.00 80.00 270 PHE B N 1
ATOM 4763 C CA . PHE B 1 262 ? 16.169 21.979 36.569 1.00 80.00 270 PHE B CA 1
ATOM 4764 C C . PHE B 1 262 ? 16.849 22.569 35.345 1.00 80.00 270 PHE B C 1
ATOM 4765 O O . PHE B 1 262 ? 16.234 22.703 34.284 1.00 80.00 270 PHE B O 1
ATOM 4773 N N . SER B 1 263 ? 18.142 22.862 35.464 1.00 80.00 271 SER B N 1
ATOM 4774 C CA . SER B 1 263 ? 18.873 23.428 34.346 1.00 80.00 271 SER B CA 1
ATOM 4775 C C . SER B 1 263 ? 18.895 22.478 33.150 1.00 80.00 271 SER B C 1
ATOM 4776 O O . SER B 1 263 ? 18.348 22.792 32.090 1.00 80.00 271 SER B O 1
ATOM 4779 N N . THR B 1 264 ? 19.524 21.321 33.330 1.00 80.00 272 THR B N 1
ATOM 4780 C CA . THR B 1 264 ? 19.636 20.306 32.285 1.00 80.00 272 THR B CA 1
ATOM 4781 C C . THR B 1 264 ? 18.275 19.989 31.651 1.00 80.00 272 THR B C 1
ATOM 4782 O O . THR B 1 264 ? 18.139 19.927 30.428 1.00 80.00 272 THR B O 1
ATOM 4786 N N . LEU B 1 265 ? 17.277 19.825 32.513 1.00 80.00 273 LEU B N 1
ATOM 4787 C CA . LEU B 1 265 ? 15.894 19.529 32.145 1.00 80.00 273 LEU B CA 1
ATOM 4788 C C . LEU B 1 265 ? 15.411 20.457 31.032 1.00 80.00 273 LEU B C 1
ATOM 4789 O O . LEU B 1 265 ? 15.319 20.068 29.862 1.00 80.00 273 LEU B O 1
ATOM 4794 N N . MET B 1 266 ? 15.151 21.699 31.415 1.00 80.00 274 MET B N 1
ATOM 4795 C CA . MET B 1 266 ? 14.664 22.713 30.499 1.00 80.00 274 MET B CA 1
ATOM 4796 C C . MET B 1 266 ? 15.567 22.897 29.287 1.00 80.00 274 MET B C 1
ATOM 4797 O O . MET B 1 266 ? 15.081 23.011 28.163 1.00 80.00 274 MET B O 1
ATOM 4802 N N . TRP B 1 267 ? 16.876 22.857 29.506 1.00 80.00 275 TRP B N 1
ATOM 4803 C CA . TRP B 1 267 ? 17.827 23.042 28.421 1.00 80.00 275 TRP B CA 1
ATOM 4804 C C . TRP B 1 267 ? 17.738 22.060 27.262 1.00 80.00 275 TRP B C 1
ATOM 4805 O O . TRP B 1 267 ? 17.476 22.471 26.130 1.00 80.00 275 TRP B O 1
ATOM 4816 N N . GLN B 1 268 ? 17.942 20.775 27.528 1.00 80.00 276 GLN B N 1
ATOM 4817 C CA . GLN B 1 268 ? 17.868 19.769 26.473 1.00 80.00 276 GLN B CA 1
ATOM 4818 C C . GLN B 1 268 ? 16.517 19.850 25.766 1.00 80.00 276 GLN B C 1
ATOM 4819 O O . GLN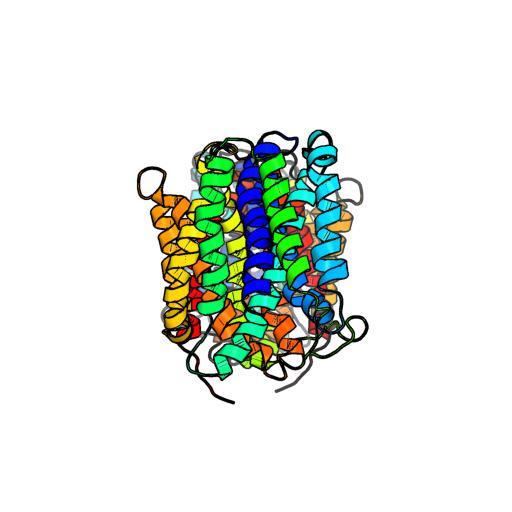 B 1 268 ? 16.435 19.712 24.543 1.00 80.00 276 GLN B O 1
ATOM 4825 N N . SER B 1 269 ? 15.465 20.115 26.530 1.00 80.00 277 SER B N 1
ATOM 4826 C CA . SER B 1 269 ? 14.132 20.243 25.957 1.00 80.00 277 SER B CA 1
ATOM 4827 C C . SER B 1 269 ? 14.140 21.409 24.960 1.00 80.00 277 SER B C 1
ATOM 4828 O O . SER B 1 269 ? 13.665 21.280 23.827 1.00 80.00 277 SER B O 1
ATOM 4831 N N . VAL B 1 270 ? 14.731 22.527 25.374 1.00 80.00 278 VAL B N 1
ATOM 4832 C CA . VAL B 1 270 ? 14.827 23.710 24.524 1.00 80.00 278 VAL B CA 1
ATOM 4833 C C . VAL B 1 270 ? 15.706 23.411 23.307 1.00 80.00 278 VAL B C 1
ATOM 4834 O O . VAL B 1 270 ? 15.469 23.944 22.223 1.00 80.00 278 VAL B O 1
ATOM 4838 N N . ILE B 1 271 ? 16.696 22.538 23.480 1.00 80.00 279 ILE B N 1
ATOM 4839 C CA . ILE B 1 271 ? 17.578 22.157 22.376 1.00 80.00 279 ILE B CA 1
ATOM 4840 C C . ILE B 1 271 ? 16.677 21.655 21.254 1.00 80.00 279 ILE B C 1
ATOM 4841 O O . ILE B 1 271 ? 16.812 22.067 20.099 1.00 80.00 279 ILE B O 1
ATOM 4846 N N . CYS B 1 272 ? 15.721 20.807 21.618 1.00 80.00 280 CYS B N 1
ATOM 4847 C CA . CYS B 1 272 ? 14.777 20.256 20.657 1.00 80.00 280 CYS B CA 1
ATOM 4848 C C . CYS B 1 272 ? 13.914 21.362 20.049 1.00 80.00 280 CYS B C 1
ATOM 4849 O O . CYS B 1 272 ? 13.628 21.343 18.850 1.00 80.00 280 CYS B O 1
ATOM 4852 N N . CYS B 1 273 ? 13.524 22.341 20.862 1.00 80.00 281 CYS B N 1
ATOM 4853 C CA . CYS B 1 273 ? 12.706 23.442 20.361 1.00 80.00 281 CYS B CA 1
ATOM 4854 C C . CYS B 1 273 ? 13.462 24.141 19.233 1.00 80.00 281 CYS B C 1
ATOM 4855 O O . CYS B 1 273 ? 12.896 24.408 18.173 1.00 80.00 281 CYS B O 1
ATOM 4858 N N . LEU B 1 274 ? 14.752 24.393 19.445 1.00 80.00 282 LEU B N 1
ATOM 4859 C CA . LEU B 1 274 ? 15.576 25.031 18.427 1.00 80.00 282 LEU B CA 1
ATOM 4860 C C . LEU B 1 274 ? 15.799 24.077 17.259 1.00 80.00 282 LEU B C 1
ATOM 4861 O O . LEU B 1 274 ? 15.954 24.516 16.120 1.00 80.00 282 LEU B O 1
ATOM 4866 N N . LEU B 1 275 ? 15.796 22.776 17.546 1.00 80.00 283 LEU B N 1
ATOM 4867 C CA . LEU B 1 275 ? 15.972 21.744 16.524 1.00 80.00 283 LEU B CA 1
ATOM 4868 C C . LEU B 1 275 ? 14.943 21.988 15.422 1.00 80.00 283 LEU B C 1
ATOM 4869 O O . LEU B 1 275 ? 15.204 21.741 14.245 1.00 80.00 283 LEU B O 1
ATOM 4874 N N . ALA B 1 276 ? 13.777 22.486 15.817 1.00 80.00 284 ALA B N 1
ATOM 4875 C CA . ALA B 1 276 ? 12.710 22.802 14.878 1.00 80.00 284 ALA B CA 1
ATOM 4876 C C . ALA B 1 276 ? 12.295 24.257 15.102 1.00 80.00 284 ALA B C 1
ATOM 4877 O O . ALA B 1 276 ? 11.109 24.591 15.057 1.00 80.00 284 ALA B O 1
ATOM 4879 N N . GLY B 1 277 ? 13.287 25.118 15.328 1.00 80.00 285 GLY B N 1
ATOM 4880 C CA . GLY B 1 277 ? 13.022 26.523 15.584 1.00 80.00 285 GLY B CA 1
ATOM 4881 C C . GLY B 1 277 ? 13.185 27.490 14.425 1.00 80.00 285 GLY B C 1
ATOM 4882 O O . GLY B 1 277 ? 12.221 27.784 13.719 1.00 80.00 285 GLY B O 1
ATOM 4883 N N . LEU B 1 278 ? 14.394 28.020 14.249 1.00 80.00 286 LEU B N 1
ATOM 4884 C CA . LEU B 1 278 ? 14.657 28.984 13.182 1.00 80.00 286 LEU B CA 1
ATOM 4885 C C . LEU B 1 278 ? 15.588 28.525 12.057 1.00 80.00 286 LEU B C 1
ATOM 4886 O O . LEU B 1 278 ? 15.744 27.328 11.813 1.00 80.00 286 LEU B O 1
ATOM 4891 N N . LEU B 1 279 ? 16.188 29.493 11.367 1.00 80.00 287 LEU B N 1
ATOM 4892 C CA . LEU B 1 279 ? 17.088 29.222 10.249 1.00 80.00 287 LEU B CA 1
ATOM 4893 C C . LEU B 1 279 ? 18.457 28.674 10.667 1.00 80.00 287 LEU B C 1
ATOM 4894 O O . LEU B 1 279 ? 19.209 29.322 11.398 1.00 80.00 287 LEU B O 1
ATOM 4899 N N . MET B 1 280 ? 18.767 27.490 10.146 1.00 80.00 288 MET B N 1
ATOM 4900 C CA . MET B 1 280 ? 20.000 26.733 10.397 1.00 80.00 288 MET B CA 1
ATOM 4901 C C . MET B 1 280 ? 20.838 26.939 11.665 1.00 80.00 288 MET B C 1
ATOM 4902 O O . MET B 1 280 ? 20.790 26.102 12.557 1.00 80.00 288 MET B O 1
ATOM 4907 N N . TRP B 1 281 ? 21.645 27.999 11.716 1.00 80.00 289 TRP B N 1
ATOM 4908 C CA . TRP B 1 281 ? 22.525 28.281 12.863 1.00 80.00 289 TRP B CA 1
ATOM 4909 C C . TRP B 1 281 ? 22.117 27.808 14.269 1.00 80.00 289 TRP B C 1
ATOM 4910 O O . TRP B 1 281 ? 22.512 26.731 14.721 1.00 80.00 289 TRP B O 1
ATOM 4921 N N . ILE B 1 282 ? 21.330 28.636 14.951 1.00 80.00 290 ILE B N 1
ATOM 4922 C CA . ILE B 1 282 ? 20.890 28.355 16.313 1.00 80.00 290 ILE B CA 1
ATOM 4923 C C . ILE B 1 282 ? 20.549 26.919 16.731 1.00 80.00 290 ILE B C 1
ATOM 4924 O O . ILE B 1 282 ? 21.030 26.469 17.762 1.00 80.00 290 ILE B O 1
ATOM 4929 N N . PRO B 1 283 ? 19.751 26.176 15.940 1.00 80.00 291 PRO B N 1
ATOM 4930 C CA . PRO B 1 283 ? 19.382 24.794 16.271 1.00 80.00 291 PRO B CA 1
ATOM 4931 C C . PRO B 1 283 ? 20.435 23.886 16.933 1.00 80.00 291 PRO B C 1
ATOM 4932 O O . PRO B 1 283 ? 20.674 23.970 18.142 1.00 80.00 291 PRO B O 1
ATOM 4936 N N . ASP B 1 284 ? 21.051 23.005 16.151 1.00 80.00 292 ASP B N 1
ATOM 4937 C CA . ASP B 1 284 ? 22.038 22.079 16.694 1.00 80.00 292 ASP B CA 1
ATOM 4938 C C . ASP B 1 284 ? 23.344 22.712 17.170 1.00 80.00 292 ASP B C 1
ATOM 4939 O O . ASP B 1 284 ? 24.039 22.137 18.009 1.00 80.00 292 ASP B O 1
ATOM 4944 N N . TRP B 1 285 ? 23.672 23.893 16.670 1.00 80.00 293 TRP B N 1
ATOM 4945 C CA . TRP B 1 285 ? 24.909 24.556 17.078 1.00 80.00 293 TRP B CA 1
ATOM 4946 C C . TRP B 1 285 ? 24.757 24.870 18.576 1.00 80.00 293 TRP B C 1
ATOM 4947 O O . TRP B 1 285 ? 25.667 24.632 19.380 1.00 80.00 293 TRP B O 1
ATOM 4958 N N . PHE B 1 286 ? 23.552 25.295 18.944 1.00 80.00 294 PHE B N 1
ATOM 4959 C CA . PHE B 1 286 ? 23.207 25.584 20.331 1.00 80.00 294 PHE B CA 1
ATOM 4960 C C . PHE B 1 286 ? 23.206 24.241 21.062 1.00 80.00 294 PHE B C 1
ATOM 4961 O O . PHE B 1 286 ? 23.537 24.165 22.248 1.00 80.00 294 PHE B O 1
ATOM 4969 N N . GLY B 1 287 ? 22.861 23.182 20.334 1.00 80.00 295 GLY B N 1
ATOM 4970 C CA . GLY B 1 287 ? 22.840 21.851 20.909 1.00 80.00 295 GLY B CA 1
ATOM 4971 C C . GLY B 1 287 ? 24.145 21.509 21.601 1.00 80.00 295 GLY B C 1
ATOM 4972 O O . GLY B 1 287 ? 24.151 21.141 22.781 1.00 80.00 295 GLY B O 1
ATOM 4973 N N . VAL B 1 288 ? 25.258 21.653 20.886 1.00 80.00 296 VAL B N 1
ATOM 4974 C CA . VAL B 1 288 ? 26.567 21.351 21.458 1.00 80.00 296 VAL B CA 1
ATOM 4975 C C . VAL B 1 288 ? 26.821 22.255 22.660 1.00 80.00 296 VAL B C 1
ATOM 4976 O O . VAL B 1 288 ? 27.261 21.788 23.716 1.00 80.00 296 VAL B O 1
ATOM 4980 N N . MET B 1 289 ? 26.528 23.543 22.496 1.00 80.00 297 MET B N 1
ATOM 4981 C CA . MET B 1 289 ? 26.697 24.535 23.557 1.00 80.00 297 MET B CA 1
ATOM 4982 C C . MET B 1 289 ? 26.177 23.998 24.888 1.00 80.00 297 MET B C 1
ATOM 4983 O O . MET B 1 289 ? 26.928 23.826 25.853 1.00 80.00 297 MET B O 1
ATOM 4988 N N . ASN B 1 290 ? 24.879 23.715 24.908 1.00 80.00 298 ASN B N 1
ATOM 4989 C CA . ASN B 1 290 ? 24.212 23.214 26.096 1.00 80.00 298 ASN B CA 1
ATOM 4990 C C . ASN B 1 290 ? 24.842 21.951 26.663 1.00 80.00 298 ASN B C 1
ATOM 4991 O O . ASN B 1 290 ? 25.071 21.865 27.870 1.00 80.00 298 ASN B O 1
ATOM 4996 N N . VAL B 1 291 ? 25.106 20.973 25.804 1.00 80.00 299 VAL B N 1
ATOM 4997 C CA . VAL B 1 291 ? 25.706 19.717 26.239 1.00 80.00 299 VAL B CA 1
ATOM 4998 C C . VAL B 1 291 ? 26.898 19.940 27.166 1.00 80.00 299 VAL B C 1
ATOM 4999 O O . VAL B 1 291 ? 26.915 19.438 28.295 1.00 80.00 299 VAL B O 1
ATOM 5003 N N . TRP B 1 292 ? 27.870 20.722 26.712 1.00 80.00 300 TRP B N 1
ATOM 5004 C CA . TRP B 1 292 ? 29.047 20.992 27.525 1.00 80.00 300 TRP B CA 1
ATOM 5005 C C . TRP B 1 292 ? 28.662 21.688 28.826 1.00 80.00 300 TRP B C 1
ATOM 5006 O O . TRP B 1 292 ? 29.241 21.400 29.877 1.00 80.00 300 TRP B O 1
ATOM 5017 N N . THR B 1 293 ? 27.699 22.603 28.752 1.00 80.00 301 THR B N 1
ATOM 5018 C CA . THR B 1 293 ? 27.231 23.325 29.934 1.00 80.00 301 THR B CA 1
ATOM 5019 C C . THR B 1 293 ? 26.926 22.293 31.017 1.00 80.00 301 THR B C 1
ATOM 5020 O O . THR B 1 293 ? 27.618 22.209 32.023 1.00 80.00 301 THR B O 1
ATOM 5024 N N . LEU B 1 294 ? 25.923 21.464 30.743 1.00 80.00 302 LEU B N 1
ATOM 5025 C CA . LEU B 1 294 ? 25.477 20.412 31.648 1.00 80.00 302 LEU B CA 1
ATOM 5026 C C . LEU B 1 294 ? 26.666 19.650 32.227 1.00 80.00 302 LEU B C 1
ATOM 5027 O O . LEU B 1 294 ? 26.806 19.531 33.446 1.00 80.00 302 LEU B O 1
ATOM 5032 N N . LEU B 1 295 ? 27.537 19.179 31.339 1.00 80.00 303 LEU B N 1
ATOM 5033 C CA . LEU B 1 295 ? 28.725 18.424 31.720 1.00 80.00 303 LEU B CA 1
ATOM 5034 C C . LEU B 1 295 ? 29.548 19.051 32.840 1.00 80.00 303 LEU B C 1
ATOM 5035 O O . LEU B 1 295 ? 29.843 18.390 33.839 1.00 80.00 303 LEU B O 1
ATOM 5040 N N . VAL B 1 296 ? 29.902 20.323 32.690 1.00 80.00 304 VAL B N 1
ATOM 5041 C CA . VAL B 1 296 ? 30.718 21.002 33.691 1.00 80.00 304 VAL B CA 1
ATOM 5042 C C . VAL B 1 296 ? 30.112 21.146 35.089 1.00 80.00 304 VAL B C 1
ATOM 5043 O O . VAL B 1 296 ? 30.637 20.556 36.037 1.00 80.00 304 VAL B O 1
ATOM 5047 N N . PRO B 1 297 ? 29.039 21.945 35.265 1.00 80.00 305 PRO B N 1
ATOM 5048 C CA . PRO B 1 297 ? 28.528 22.015 36.635 1.00 80.00 305 PRO B CA 1
ATOM 5049 C C . PRO B 1 297 ? 28.187 20.654 37.246 1.00 80.00 305 PRO B C 1
ATOM 5050 O O . PRO B 1 297 ? 28.322 20.457 38.458 1.00 80.00 305 PRO B O 1
ATOM 5054 N N . ALA B 1 298 ? 27.795 19.705 36.400 1.00 80.00 306 ALA B N 1
ATOM 5055 C CA . ALA B 1 298 ? 27.465 18.358 36.854 1.00 80.00 306 ALA B CA 1
ATOM 5056 C C . ALA B 1 298 ? 28.706 17.744 37.485 1.00 80.00 306 ALA B C 1
ATOM 5057 O O . ALA B 1 298 ? 28.696 17.350 38.653 1.00 80.00 306 ALA B O 1
ATOM 5059 N N . ALA B 1 299 ? 29.792 17.729 36.720 1.00 80.00 307 ALA B N 1
ATOM 5060 C CA . ALA B 1 299 ? 31.058 17.182 37.184 1.00 80.00 307 ALA B CA 1
ATOM 5061 C C . ALA B 1 299 ? 31.637 18.006 38.331 1.00 80.00 307 ALA B C 1
ATOM 5062 O O . ALA B 1 299 ? 32.584 17.578 38.985 1.00 80.00 307 ALA B O 1
ATOM 5064 N N . LEU B 1 300 ? 31.062 19.178 38.579 1.00 80.00 308 LEU B N 1
ATOM 5065 C CA . LEU B 1 300 ? 31.530 20.052 39.646 1.00 80.00 308 LEU B CA 1
ATOM 5066 C C . LEU B 1 300 ? 31.038 19.565 41.009 1.00 80.00 308 LEU B C 1
ATOM 5067 O O . LEU B 1 300 ? 31.841 19.135 41.845 1.00 80.00 308 LEU B O 1
ATOM 5072 N N . PHE B 1 301 ? 29.724 19.591 41.226 1.00 80.00 309 PHE B N 1
ATOM 5073 C CA . PHE B 1 301 ? 29.177 19.132 42.501 1.00 80.00 309 PHE B CA 1
ATOM 5074 C C . PHE B 1 301 ? 29.557 17.662 42.690 1.00 80.00 309 PHE B C 1
ATOM 5075 O O . PHE B 1 301 ? 29.837 17.216 43.805 1.00 80.00 309 PHE B O 1
ATOM 5083 N N . PHE B 1 302 ? 29.622 16.942 41.574 1.00 80.00 310 PHE B N 1
ATOM 5084 C CA . PHE B 1 302 ? 29.985 15.531 41.562 1.00 80.00 310 PHE B CA 1
ATOM 5085 C C . PHE B 1 302 ? 31.426 15.351 42.025 1.00 80.00 310 PHE B C 1
ATOM 5086 O O . PHE B 1 302 ? 31.718 14.488 42.854 1.00 80.00 310 PHE B O 1
ATOM 5094 N N . PHE B 1 303 ? 32.318 16.175 41.485 1.00 80.00 311 PHE B N 1
ATOM 5095 C CA . PHE B 1 303 ? 33.739 16.122 41.812 1.00 80.00 311 PHE B CA 1
ATOM 5096 C C . PHE B 1 303 ? 33.966 16.167 43.319 1.00 80.00 311 PHE B C 1
ATOM 5097 O O . PHE B 1 303 ? 34.531 15.237 43.896 1.00 80.00 311 PHE B O 1
ATOM 5105 N N . GLY B 1 304 ? 33.488 17.228 43.958 1.00 80.00 312 GLY B N 1
ATOM 5106 C CA . GLY B 1 304 ? 33.666 17.368 45.391 1.00 80.00 312 GLY B CA 1
ATOM 5107 C C . GLY B 1 304 ? 32.909 16.357 46.233 1.00 80.00 312 GLY B C 1
ATOM 5108 O O . GLY B 1 304 ? 33.496 15.417 46.780 1.00 80.00 312 GLY B O 1
ATOM 5109 N N . ALA B 1 305 ? 31.594 16.543 46.310 1.00 80.00 313 ALA B N 1
ATOM 5110 C CA . ALA B 1 305 ? 30.711 15.683 47.094 1.00 80.00 313 ALA B CA 1
ATOM 5111 C C . ALA B 1 305 ? 30.764 14.208 46.710 1.00 80.00 313 ALA B C 1
ATOM 5112 O O . ALA B 1 305 ? 30.217 13.358 47.416 1.00 80.00 313 ALA B O 1
ATOM 5114 N N . GLY B 1 306 ? 31.402 13.909 45.587 1.00 80.00 314 GLY B N 1
ATOM 5115 C CA . GLY B 1 306 ? 31.506 12.533 45.149 1.00 80.00 314 GLY B CA 1
ATOM 5116 C C . GLY B 1 306 ? 32.837 11.909 45.516 1.00 80.00 314 GLY B C 1
ATOM 5117 O O . GLY B 1 306 ? 32.897 11.015 46.356 1.00 80.00 314 GLY B O 1
ATOM 5118 N N . MET B 1 307 ? 33.914 12.445 44.950 1.00 80.00 315 MET B N 1
ATOM 5119 C CA . MET B 1 307 ? 35.255 11.919 45.177 1.00 80.00 315 MET B CA 1
ATOM 5120 C C . MET B 1 307 ? 35.874 11.974 46.576 1.00 80.00 315 MET B C 1
ATOM 5121 O O . MET B 1 307 ? 36.847 11.263 46.831 1.00 80.00 315 MET B O 1
ATOM 5126 N N . LEU B 1 308 ? 35.353 12.794 47.484 1.00 80.00 316 LEU B N 1
ATOM 5127 C CA . LEU B 1 308 ? 35.957 12.867 48.816 1.00 80.00 316 LEU B CA 1
ATOM 5128 C C . LEU B 1 308 ? 35.475 11.913 49.914 1.00 80.00 316 LEU B C 1
ATOM 5129 O O . LEU B 1 308 ? 36.122 11.791 50.955 1.00 80.00 316 LEU B O 1
ATOM 5134 N N . PHE B 1 309 ? 34.342 11.256 49.702 1.00 80.00 317 PHE B N 1
ATOM 5135 C CA . PHE B 1 309 ? 33.800 10.308 50.681 1.00 80.00 317 PHE B CA 1
ATOM 5136 C C . PHE B 1 309 ? 34.376 8.914 50.401 1.00 80.00 317 PHE B C 1
ATOM 5137 O O . PHE B 1 309 ? 35.196 8.758 49.496 1.00 80.00 317 PHE B O 1
ATOM 5145 N N . PRO B 1 310 ? 33.974 7.879 51.184 1.00 80.00 318 PRO B N 1
ATOM 5146 C CA . PRO B 1 310 ? 34.488 6.522 50.928 1.00 80.00 318 PRO B CA 1
ATOM 5147 C C . PRO B 1 310 ? 34.064 6.194 49.494 1.00 80.00 318 PRO B C 1
ATOM 5148 O O . PRO B 1 310 ? 34.567 5.272 48.835 1.00 80.00 318 PRO B O 1
ATOM 5152 N N . LEU B 1 311 ? 33.133 7.013 49.018 1.00 80.00 319 LEU B N 1
ATOM 5153 C CA . LEU B 1 311 ? 32.642 6.946 47.670 1.00 80.00 319 LEU B CA 1
ATOM 5154 C C . LEU B 1 311 ? 33.727 7.665 46.861 1.00 80.00 319 LEU B C 1
ATOM 5155 O O . LEU B 1 311 ? 33.448 8.586 46.109 1.00 80.00 319 LEU B O 1
ATOM 5160 N N . ALA B 1 312 ? 34.978 7.285 47.102 1.00 80.00 320 ALA B N 1
ATOM 5161 C CA . ALA B 1 312 ? 36.132 7.822 46.394 1.00 80.00 320 ALA B CA 1
ATOM 5162 C C . ALA B 1 312 ? 36.384 6.697 45.413 1.00 80.00 320 ALA B C 1
ATOM 5163 O O . ALA B 1 312 ? 36.524 6.909 44.210 1.00 80.00 320 ALA B O 1
ATOM 5165 N N . THR B 1 313 ? 36.400 5.483 45.953 1.00 80.00 321 THR B N 1
ATOM 5166 C CA . THR B 1 313 ? 36.556 4.281 45.155 1.00 80.00 321 THR B CA 1
ATOM 5167 C C . THR B 1 313 ? 35.168 4.139 44.539 1.00 80.00 321 THR B C 1
ATOM 5168 O O . THR B 1 313 ? 35.020 3.997 43.325 1.00 80.00 321 THR B O 1
ATOM 5172 N N . SER B 1 314 ? 34.147 4.288 45.374 1.00 80.00 322 SER B N 1
ATOM 5173 C CA . SER B 1 314 ? 32.773 4.190 44.906 1.00 80.00 322 SER B CA 1
ATOM 5174 C C . SER B 1 314 ? 32.417 5.427 44.080 1.00 80.00 322 SER B C 1
ATOM 5175 O O . SER B 1 314 ? 31.524 5.384 43.236 1.00 80.00 322 SER B O 1
ATOM 5178 N N . GLY B 1 315 ? 33.143 6.516 44.316 1.00 80.00 323 GLY B N 1
ATOM 5179 C CA . GLY B 1 315 ? 32.909 7.755 43.597 1.00 80.00 323 GLY B CA 1
ATOM 5180 C C . GLY B 1 315 ? 33.491 7.671 42.212 1.00 80.00 323 GLY B C 1
ATOM 5181 O O . GLY B 1 315 ? 32.838 8.036 41.241 1.00 80.00 323 GLY B O 1
ATOM 5182 N N . ALA B 1 316 ? 34.727 7.186 42.123 1.00 80.00 324 ALA B N 1
ATOM 5183 C CA . ALA B 1 316 ? 35.380 7.016 40.837 1.00 80.00 324 ALA B CA 1
ATOM 5184 C C . ALA B 1 316 ? 34.355 6.241 40.032 1.00 80.00 324 ALA B C 1
ATOM 5185 O O . ALA B 1 316 ? 33.934 6.679 38.967 1.00 80.00 324 ALA B O 1
ATOM 5187 N N . MET B 1 317 ? 33.832 5.189 40.660 1.00 80.00 325 MET B N 1
ATOM 5188 C CA . MET B 1 317 ? 32.821 4.324 40.070 1.00 80.00 325 MET B CA 1
ATOM 5189 C C . MET B 1 317 ? 31.591 5.078 39.552 1.00 80.00 325 MET B C 1
ATOM 5190 O O . MET B 1 317 ? 31.244 4.944 38.377 1.00 80.00 325 MET B O 1
ATOM 5195 N N . GLU B 1 318 ? 30.957 5.891 40.397 1.00 80.00 326 GLU B N 1
ATOM 5196 C CA . GLU B 1 318 ? 29.769 6.622 39.958 1.00 80.00 326 GLU B CA 1
ATOM 5197 C C . GLU B 1 318 ? 29.958 7.594 38.780 1.00 80.00 326 GLU B C 1
ATOM 5198 O O . GLU B 1 318 ? 29.614 7.238 37.653 1.00 80.00 326 GLU B O 1
ATOM 5204 N N . PRO B 1 319 ? 30.523 8.806 38.993 1.00 80.00 327 PRO B N 1
ATOM 5205 C CA . PRO B 1 319 ? 30.638 9.619 37.781 1.00 80.00 327 PRO B CA 1
ATOM 5206 C C . PRO B 1 319 ? 31.422 9.018 36.617 1.00 80.00 327 PRO B C 1
ATOM 5207 O O . PRO B 1 319 ? 30.930 8.996 35.493 1.00 80.00 327 PRO B O 1
ATOM 5211 N N . PHE B 1 320 ? 32.603 8.476 36.882 1.00 80.00 328 PHE B N 1
ATOM 5212 C CA . PHE B 1 320 ? 33.405 7.922 35.800 1.00 80.00 328 PHE B CA 1
ATOM 5213 C C . PHE B 1 320 ? 32.843 6.648 35.133 1.00 80.00 328 PHE B C 1
ATOM 5214 O O . PHE B 1 320 ? 32.272 6.745 34.046 1.00 80.00 328 PHE B O 1
ATOM 5222 N N . PRO B 1 321 ? 32.978 5.453 35.753 1.00 80.00 329 PRO B N 1
ATOM 5223 C CA . PRO B 1 321 ? 32.418 4.280 35.073 1.00 80.00 329 PRO B CA 1
ATOM 5224 C C . PRO B 1 321 ? 30.933 4.347 34.730 1.00 80.00 329 PRO B C 1
ATOM 5225 O O . PRO B 1 321 ? 30.548 3.992 33.616 1.00 80.00 329 PRO B O 1
ATOM 5229 N N . PHE B 1 322 ? 30.100 4.787 35.666 1.00 80.00 330 PHE B N 1
ATOM 5230 C CA . PHE B 1 322 ? 28.668 4.860 35.401 1.00 80.00 330 PHE B CA 1
ATOM 5231 C C . PHE B 1 322 ? 28.322 5.789 34.245 1.00 80.00 330 PHE B C 1
ATOM 5232 O O . PHE B 1 322 ? 27.765 5.337 33.242 1.00 80.00 330 PHE B O 1
ATOM 5240 N N . LEU B 1 323 ? 28.676 7.064 34.357 1.00 80.00 331 LEU B N 1
ATOM 5241 C CA . LEU B 1 323 ? 28.379 8.017 33.292 1.00 80.00 331 LEU B CA 1
ATOM 5242 C C . LEU B 1 323 ? 29.015 7.566 31.980 1.00 80.00 331 LEU B C 1
ATOM 5243 O O . LEU B 1 323 ? 28.309 7.202 31.037 1.00 80.00 331 LEU B O 1
ATOM 5248 N N . ALA B 1 324 ? 30.345 7.553 31.935 1.00 80.00 332 ALA B N 1
ATOM 5249 C CA . ALA B 1 324 ? 31.078 7.142 30.738 1.00 80.00 332 ALA B CA 1
ATOM 5250 C C . ALA B 1 324 ? 30.519 5.841 30.165 1.00 80.00 332 ALA B C 1
ATOM 5251 O O . ALA B 1 324 ? 30.434 5.675 28.946 1.00 80.00 332 ALA B O 1
ATOM 5253 N N . GLY B 1 325 ? 30.105 4.942 31.054 1.00 80.00 333 GLY B N 1
ATOM 5254 C CA . GLY B 1 325 ? 29.540 3.673 30.629 1.00 80.00 333 GLY B CA 1
ATOM 5255 C C . GLY B 1 325 ? 28.269 3.871 29.829 1.00 80.00 333 GLY B C 1
ATOM 5256 O O . GLY B 1 325 ? 28.092 3.262 28.770 1.00 80.00 333 GLY B O 1
ATOM 5257 N N . THR B 1 326 ? 27.389 4.740 30.319 1.00 80.00 334 THR B N 1
ATOM 5258 C CA . THR B 1 326 ? 26.129 5.028 29.640 1.00 80.00 334 THR B CA 1
ATOM 5259 C C . THR B 1 326 ? 26.436 5.551 28.242 1.00 80.00 334 THR B C 1
ATOM 5260 O O . THR B 1 326 ? 25.776 5.181 27.266 1.00 80.00 334 THR B O 1
ATOM 5264 N N . ALA B 1 327 ? 27.453 6.404 28.155 1.00 80.00 335 ALA B N 1
ATOM 5265 C CA . ALA B 1 327 ? 27.873 6.975 26.882 1.00 80.00 335 ALA B CA 1
ATOM 5266 C C . ALA B 1 327 ? 28.209 5.845 25.922 1.00 80.00 335 ALA B C 1
ATOM 5267 O O . ALA B 1 327 ? 27.720 5.813 24.793 1.00 80.00 335 ALA B O 1
ATOM 5269 N N . GLY B 1 328 ? 29.021 4.903 26.396 1.00 80.00 336 GLY B N 1
ATOM 5270 C CA . GLY B 1 328 ? 29.411 3.767 25.579 1.00 80.00 336 GLY B CA 1
ATOM 5271 C C . GLY B 1 328 ? 28.204 3.017 25.050 1.00 80.00 336 GLY B C 1
ATOM 5272 O O . GLY B 1 328 ? 28.173 2.627 23.880 1.00 80.00 336 GLY B O 1
ATOM 5273 N N . ALA B 1 329 ? 27.198 2.844 25.903 1.00 80.00 337 ALA B N 1
ATOM 5274 C CA . ALA B 1 329 ? 25.974 2.145 25.527 1.00 80.00 337 ALA B CA 1
ATOM 5275 C C . ALA B 1 329 ? 25.329 2.804 24.310 1.00 80.00 337 ALA B C 1
ATOM 5276 O O . ALA B 1 329 ? 25.110 2.155 23.283 1.00 80.00 337 ALA B O 1
ATOM 5278 N N . LEU B 1 330 ? 25.061 4.102 24.416 1.00 80.00 338 LEU B N 1
ATOM 5279 C CA . LEU B 1 330 ? 24.442 4.843 23.322 1.00 80.00 338 LEU B CA 1
ATOM 5280 C C . LEU B 1 330 ? 25.292 4.786 22.053 1.00 80.00 338 LEU B C 1
ATOM 5281 O O . LEU B 1 330 ? 24.759 4.622 20.953 1.00 80.00 338 LEU B O 1
ATOM 5286 N N . VAL B 1 331 ? 26.609 4.896 22.211 1.00 80.00 339 VAL B N 1
ATOM 5287 C CA . VAL B 1 331 ? 27.530 4.852 21.076 1.00 80.00 339 VAL B CA 1
ATOM 5288 C C . VAL B 1 331 ? 27.368 3.549 20.290 1.00 80.00 339 VAL B C 1
ATOM 5289 O O . VAL B 1 331 ? 27.320 3.562 19.058 1.00 80.00 339 VAL B O 1
ATOM 5293 N N . GLY B 1 332 ? 27.276 2.430 21.004 1.00 80.00 340 GLY B N 1
ATOM 5294 C CA . GLY B 1 332 ? 27.100 1.144 20.348 1.00 80.00 340 GLY B CA 1
ATOM 5295 C C . GLY B 1 332 ? 25.807 1.168 19.557 1.00 80.00 340 GLY B C 1
ATOM 5296 O O . GLY B 1 332 ? 25.755 0.756 18.392 1.00 80.00 340 GLY B O 1
ATOM 5297 N N . GLY B 1 333 ? 24.764 1.693 20.195 1.00 80.00 341 GLY B N 1
ATOM 5298 C CA . GLY B 1 333 ? 23.473 1.806 19.547 1.00 80.00 341 GLY B CA 1
ATOM 5299 C C . GLY B 1 333 ? 23.655 2.537 18.232 1.00 80.00 341 GLY B C 1
ATOM 5300 O O . GLY B 1 333 ? 23.067 2.152 17.224 1.00 80.00 341 GLY B O 1
ATOM 5301 N N . LEU B 1 334 ? 24.514 3.555 18.237 1.00 80.00 342 LEU B N 1
ATOM 5302 C CA . LEU B 1 334 ? 24.813 4.350 17.046 1.00 80.00 342 LEU B CA 1
ATOM 5303 C C . LEU B 1 334 ? 25.385 3.493 15.922 1.00 80.00 342 LEU B C 1
ATOM 5304 O O . LEU B 1 334 ? 24.980 3.631 14.767 1.00 80.00 342 LEU B O 1
ATOM 5309 N N . GLN B 1 335 ? 26.336 2.626 16.263 1.00 80.00 343 GLN B N 1
ATOM 5310 C CA . GLN B 1 335 ? 26.956 1.721 15.295 1.00 80.00 343 GLN B CA 1
ATOM 5311 C C . GLN B 1 335 ? 25.844 1.095 14.452 1.00 80.00 343 GLN B C 1
ATOM 5312 O O . GLN B 1 335 ? 25.748 1.318 13.239 1.00 80.00 343 GLN B O 1
ATOM 5318 N N . ASN B 1 336 ? 24.960 0.366 15.116 1.00 80.00 344 ASN B N 1
ATOM 5319 C CA . ASN B 1 336 ? 23.871 -0.265 14.407 1.00 80.00 344 ASN B CA 1
ATOM 5320 C C . ASN B 1 336 ? 22.721 0.683 14.094 1.00 80.00 344 ASN B C 1
ATOM 5321 O O . ASN B 1 336 ? 21.861 0.355 13.277 1.00 80.00 344 ASN B O 1
ATOM 5326 N N . ILE B 1 337 ? 22.724 1.873 14.699 1.00 80.00 345 ILE B N 1
ATOM 5327 C CA . ILE B 1 337 ? 21.657 2.834 14.432 1.00 80.00 345 ILE B CA 1
ATOM 5328 C C . ILE B 1 337 ? 21.760 3.237 12.974 1.00 80.00 345 ILE B C 1
ATOM 5329 O O . ILE B 1 337 ? 20.765 3.227 12.272 1.00 80.00 345 ILE B O 1
ATOM 5334 N N . GLY B 1 338 ? 22.973 3.525 12.507 1.00 80.00 346 GLY B N 1
ATOM 5335 C CA . GLY B 1 338 ? 23.161 3.912 11.122 1.00 80.00 346 GLY B CA 1
ATOM 5336 C C . GLY B 1 338 ? 22.851 2.735 10.219 1.00 80.00 346 GLY B C 1
ATOM 5337 O O . GLY B 1 338 ? 21.962 2.802 9.364 1.00 80.00 346 GLY B O 1
ATOM 5338 N N . SER B 1 339 ? 23.532 1.627 10.478 1.00 80.00 347 SER B N 1
ATOM 5339 C CA . SER B 1 339 ? 23.351 0.406 9.706 1.00 80.00 347 SER B CA 1
ATOM 5340 C C . SER B 1 339 ? 21.875 0.011 9.626 1.00 80.00 347 SER B C 1
ATOM 5341 O O . SER B 1 339 ? 21.459 -0.688 8.701 1.00 80.00 347 SER B O 1
ATOM 5344 N N . GLY B 1 340 ? 21.090 0.480 10.593 1.00 80.00 348 GLY B N 1
ATOM 5345 C CA . GLY B 1 340 ? 19.670 0.186 10.621 1.00 80.00 348 GLY B CA 1
ATOM 5346 C C . GLY B 1 340 ? 18.807 1.419 10.413 1.00 80.00 348 GLY B C 1
ATOM 5347 O O . GLY B 1 340 ? 17.584 1.312 10.307 1.00 80.00 348 GLY B O 1
ATOM 5348 N N . VAL B 1 341 ? 19.442 2.587 10.310 1.00 80.00 349 VAL B N 1
ATOM 5349 C CA . VAL B 1 341 ? 18.735 3.854 10.109 1.00 80.00 349 VAL B CA 1
ATOM 5350 C C . VAL B 1 341 ? 18.349 3.997 8.644 1.00 80.00 349 VAL B C 1
ATOM 5351 O O . VAL B 1 341 ? 17.864 5.043 8.209 1.00 80.00 349 VAL B O 1
ATOM 5355 N N . LEU B 1 342 ? 18.559 2.922 7.887 1.00 80.00 350 LEU B N 1
ATOM 5356 C CA . LEU B 1 342 ? 18.229 2.860 6.471 1.00 80.00 350 LEU B CA 1
ATOM 5357 C C . LEU B 1 342 ? 16.815 3.382 6.096 1.00 80.00 350 LEU B C 1
ATOM 5358 O O . LEU B 1 342 ? 16.487 3.433 4.913 1.00 80.00 350 LEU B O 1
ATOM 5363 N N . ALA B 1 343 ? 15.998 3.750 7.088 1.00 80.00 351 ALA B N 1
ATOM 5364 C CA . ALA B 1 343 ? 14.636 4.263 6.882 1.00 80.00 351 ALA B CA 1
ATOM 5365 C C . ALA B 1 343 ? 14.576 5.606 6.267 1.00 80.00 351 ALA B C 1
ATOM 5366 O O . ALA B 1 343 ? 13.839 6.462 6.735 1.00 80.00 351 ALA B O 1
ATOM 5368 N N . SER B 1 344 ? 15.234 5.744 5.150 1.00 80.00 352 SER B N 1
ATOM 5369 C CA . SER B 1 344 ? 15.336 7.008 4.512 1.00 80.00 352 SER B CA 1
ATOM 5370 C C . SER B 1 344 ? 14.435 8.215 4.664 1.00 80.00 352 SER B C 1
ATOM 5371 O O . SER B 1 344 ? 13.327 8.280 4.140 1.00 80.00 352 SER B O 1
ATOM 5374 N N . LEU B 1 345 ? 14.840 8.923 5.709 1.00 80.00 353 LEU B N 1
ATOM 5375 C CA . LEU B 1 345 ? 14.507 10.313 6.091 1.00 80.00 353 LEU B CA 1
ATOM 5376 C C . LEU B 1 345 ? 15.170 10.420 7.457 1.00 80.00 353 LEU B C 1
ATOM 5377 O O . LEU B 1 345 ? 16.309 10.897 7.551 1.00 80.00 353 LEU B O 1
ATOM 5382 N N . SER B 1 346 ? 14.542 9.471 8.185 1.00 80.00 354 SER B N 1
ATOM 5383 C CA . SER B 1 346 ? 14.465 8.880 9.550 1.00 80.00 354 SER B CA 1
ATOM 5384 C C . SER B 1 346 ? 13.966 9.551 10.832 1.00 80.00 354 SER B C 1
ATOM 5385 O O . SER B 1 346 ? 14.096 8.966 11.904 1.00 80.00 354 SER B O 1
ATOM 5388 N N . ALA B 1 347 ? 13.076 10.525 10.637 1.00 80.00 355 ALA B N 1
ATOM 5389 C CA . ALA B 1 347 ? 12.495 11.315 11.721 1.00 80.00 355 ALA B CA 1
ATOM 5390 C C . ALA B 1 347 ? 12.411 10.858 13.184 1.00 80.00 355 ALA B C 1
ATOM 5391 O O . ALA B 1 347 ? 13.366 11.021 13.936 1.00 80.00 355 ALA B O 1
ATOM 5393 N N . MET B 1 348 ? 11.257 10.342 13.594 1.00 80.00 356 MET B N 1
ATOM 5394 C CA . MET B 1 348 ? 11.045 9.932 14.974 1.00 80.00 356 MET B CA 1
ATOM 5395 C C . MET B 1 348 ? 12.052 8.973 15.591 1.00 80.00 356 MET B C 1
ATOM 5396 O O . MET B 1 348 ? 12.152 8.896 16.810 1.00 80.00 356 MET B O 1
ATOM 5401 N N . LEU B 1 349 ? 12.809 8.258 14.768 1.00 80.00 357 LEU B N 1
ATOM 5402 C CA . LEU B 1 349 ? 13.791 7.320 15.302 1.00 80.00 357 LEU B CA 1
ATOM 5403 C C . LEU B 1 349 ? 14.965 8.060 15.967 1.00 80.00 357 LEU B C 1
ATOM 5404 O O . LEU B 1 349 ? 15.053 8.088 17.198 1.00 80.00 357 LEU B O 1
ATOM 5409 N N . PRO B 1 350 ? 15.872 8.683 15.184 1.00 80.00 358 PRO B N 1
ATOM 5410 C CA . PRO B 1 350 ? 16.931 9.357 15.935 1.00 80.00 358 PRO B CA 1
ATOM 5411 C C . PRO B 1 350 ? 16.383 10.473 16.826 1.00 80.00 358 PRO B C 1
ATOM 5412 O O . PRO B 1 350 ? 16.929 10.753 17.899 1.00 80.00 358 PRO B O 1
ATOM 5416 N N . GLN B 1 351 ? 15.280 11.082 16.397 1.00 80.00 359 GLN B N 1
ATOM 5417 C CA . GLN B 1 351 ? 14.656 12.142 17.176 1.00 80.00 359 GLN B CA 1
ATOM 5418 C C . GLN B 1 351 ? 14.158 11.604 18.510 1.00 80.00 359 GLN B C 1
ATOM 5419 O O . GLN B 1 351 ? 14.172 12.322 19.509 1.00 80.00 359 GLN B O 1
ATOM 5425 N N . THR B 1 352 ? 13.738 10.341 18.530 1.00 80.00 360 THR B N 1
ATOM 5426 C CA . THR B 1 352 ? 13.259 9.737 19.767 1.00 80.00 360 THR B CA 1
ATOM 5427 C C . THR B 1 352 ? 14.433 9.681 20.737 1.00 80.00 360 THR B C 1
ATOM 5428 O O . THR B 1 352 ? 14.270 9.965 21.917 1.00 80.00 360 THR B O 1
ATOM 5432 N N . GLY B 1 353 ? 15.624 9.378 20.228 1.00 80.00 361 GLY B N 1
ATOM 5433 C CA . GLY B 1 353 ? 16.796 9.318 21.082 1.00 80.00 361 GLY B CA 1
ATOM 5434 C C . GLY B 1 353 ? 17.074 10.676 21.706 1.00 80.00 361 GLY B C 1
ATOM 5435 O O . GLY B 1 353 ? 17.067 10.827 22.932 1.00 80.00 361 GLY B O 1
ATOM 5436 N N . GLN B 1 354 ? 17.284 11.666 20.846 1.00 80.00 362 GLN B N 1
ATOM 5437 C CA . GLN B 1 354 ? 17.557 13.043 21.251 1.00 80.00 362 GLN B CA 1
ATOM 5438 C C . GLN B 1 354 ? 16.498 13.533 22.245 1.00 80.00 362 GLN B C 1
ATOM 5439 O O . GLN B 1 354 ? 16.799 13.839 23.405 1.00 80.00 362 GLN B O 1
ATOM 5445 N N . GLY B 1 355 ? 15.253 13.566 21.780 1.00 80.00 363 GLY B N 1
ATOM 5446 C CA . GLY B 1 355 ? 14.147 14.010 22.606 1.00 80.00 363 GLY B CA 1
ATOM 5447 C C . GLY B 1 355 ? 14.000 13.215 23.888 1.00 80.00 363 GLY B C 1
ATOM 5448 O O . GLY B 1 355 ? 13.643 13.776 24.927 1.00 80.00 363 GLY B O 1
ATOM 5449 N N . SER B 1 356 ? 14.292 11.918 23.823 1.00 80.00 364 SER B N 1
ATOM 5450 C CA . SER B 1 356 ? 14.189 11.052 24.993 1.00 80.00 364 SER B CA 1
ATOM 5451 C C . SER B 1 356 ? 15.050 11.595 26.119 1.00 80.00 364 SER B C 1
ATOM 5452 O O . SER B 1 356 ? 14.542 11.893 27.197 1.00 80.00 364 SER B O 1
ATOM 5455 N N . LEU B 1 357 ? 16.341 11.779 25.854 1.00 80.00 365 LEU B N 1
ATOM 5456 C CA . LEU B 1 357 ? 17.250 12.286 26.871 1.00 80.00 365 LEU B CA 1
ATOM 5457 C C . LEU B 1 357 ? 16.791 13.639 27.411 1.00 80.00 365 LEU B C 1
ATOM 5458 O O . LEU B 1 357 ? 16.902 13.903 28.610 1.00 80.00 365 LEU B O 1
ATOM 5463 N N . GLY B 1 358 ? 16.262 14.488 26.536 1.00 80.00 366 GLY B N 1
ATOM 5464 C CA . GLY B 1 358 ? 15.785 15.787 26.973 1.00 80.00 366 GLY B CA 1
ATOM 5465 C C . GLY B 1 358 ? 14.710 15.652 28.037 1.00 80.00 366 GLY B C 1
ATOM 5466 O O . GLY B 1 358 ? 14.901 16.037 29.194 1.00 80.00 366 GLY B O 1
ATOM 5467 N N . LEU B 1 359 ? 13.594 15.039 27.654 1.00 80.00 367 LEU B N 1
ATOM 5468 C CA . LEU B 1 359 ? 12.470 14.837 28.561 1.00 80.00 367 LEU B CA 1
ATOM 5469 C C . LEU B 1 359 ? 12.803 13.891 29.715 1.00 80.00 367 LEU B C 1
ATOM 5470 O O . LEU B 1 359 ? 12.209 13.978 30.793 1.00 80.00 367 LEU B O 1
ATOM 5475 N N . LEU B 1 360 ? 13.775 13.012 29.493 1.00 80.00 368 LEU B N 1
ATOM 5476 C CA . LEU B 1 360 ? 14.210 12.061 30.511 1.00 80.00 368 LEU B CA 1
ATOM 5477 C C . LEU B 1 360 ? 14.768 12.872 31.674 1.00 80.00 368 LEU B C 1
ATOM 5478 O O . LEU B 1 360 ? 14.459 12.616 32.841 1.00 80.00 368 LEU B O 1
ATOM 5483 N N . MET B 1 361 ? 15.560 13.884 31.340 1.00 80.00 369 MET B N 1
ATOM 5484 C CA . MET B 1 361 ? 16.147 14.747 32.349 1.00 80.00 369 MET B CA 1
ATOM 5485 C C . MET B 1 361 ? 15.061 15.600 32.994 1.00 80.00 369 MET B C 1
ATOM 5486 O O . MET B 1 361 ? 15.199 16.027 34.140 1.00 80.00 369 MET B O 1
ATOM 5491 N N . THR B 1 362 ? 13.974 15.830 32.263 1.00 80.00 370 THR B N 1
ATOM 5492 C CA . THR B 1 362 ? 12.859 16.614 32.780 1.00 80.00 370 THR B CA 1
ATOM 5493 C C . THR B 1 362 ? 12.270 15.914 34.005 1.00 80.00 370 THR B C 1
ATOM 5494 O O . THR B 1 362 ? 12.294 16.446 35.121 1.00 80.00 370 THR B O 1
ATOM 5498 N N . LEU B 1 363 ? 11.783 14.694 33.787 1.00 80.00 371 LEU B N 1
ATOM 5499 C CA . LEU B 1 363 ? 11.188 13.895 34.850 1.00 80.00 371 LEU B CA 1
ATOM 5500 C C . LEU B 1 363 ? 12.156 13.722 36.017 1.00 80.00 371 LEU B C 1
ATOM 5501 O O . LEU B 1 363 ? 11.804 13.998 37.165 1.00 80.00 371 LEU B O 1
ATOM 5506 N N . MET B 1 364 ? 13.386 13.317 35.714 1.00 80.00 372 MET B N 1
ATOM 5507 C CA . MET B 1 364 ? 14.401 13.124 36.745 1.00 80.00 372 MET B CA 1
ATOM 5508 C C . MET B 1 364 ? 14.636 14.416 37.518 1.00 80.00 372 MET B C 1
ATOM 5509 O O . MET B 1 364 ? 14.789 14.397 38.741 1.00 80.00 372 MET B O 1
ATOM 5514 N N . GLY B 1 365 ? 14.635 15.530 36.793 1.00 80.00 373 GLY B N 1
ATOM 5515 C CA . GLY B 1 365 ? 14.852 16.830 37.397 1.00 80.00 373 GLY B CA 1
ATOM 5516 C C . GLY B 1 365 ? 13.986 17.108 38.606 1.00 80.00 373 GLY B C 1
ATOM 5517 O O . GLY B 1 365 ? 14.463 17.073 39.742 1.00 80.00 373 GLY B O 1
ATOM 5518 N N . LEU B 1 366 ? 12.701 17.345 38.378 1.00 80.00 374 LEU B N 1
ATOM 5519 C CA . LEU B 1 366 ? 11.784 17.640 39.472 1.00 80.00 374 LEU B CA 1
ATOM 5520 C C . LEU B 1 366 ? 11.715 16.512 40.505 1.00 80.00 374 LEU B C 1
ATOM 5521 O O . LEU B 1 366 ? 11.788 16.753 41.715 1.00 80.00 374 LEU B O 1
ATOM 5526 N N . LEU B 1 367 ? 11.630 15.281 40.013 1.00 80.00 375 LEU B N 1
ATOM 5527 C CA . LEU B 1 367 ? 11.532 14.101 40.864 1.00 80.00 375 LEU B CA 1
ATOM 5528 C C . LEU B 1 367 ? 12.614 14.036 41.938 1.00 80.00 375 LEU B C 1
ATOM 5529 O O . LEU B 1 367 ? 12.353 13.619 43.069 1.00 80.00 375 LEU B O 1
ATOM 5534 N N . ILE B 1 368 ? 13.821 14.462 41.592 1.00 80.00 376 ILE B N 1
ATOM 5535 C CA . ILE B 1 368 ? 14.923 14.440 42.539 1.00 80.00 376 ILE B CA 1
ATOM 5536 C C . ILE B 1 368 ? 14.886 15.686 43.431 1.00 80.00 376 ILE B C 1
ATOM 5537 O O . ILE B 1 368 ? 15.236 15.619 44.609 1.00 80.00 376 ILE B O 1
ATOM 5542 N N . VAL B 1 369 ? 14.395 16.799 42.887 1.00 80.00 377 VAL B N 1
ATOM 5543 C CA . VAL B 1 369 ? 14.298 18.054 43.636 1.00 80.00 377 VAL B CA 1
ATOM 5544 C C . VAL B 1 369 ? 13.557 17.850 44.960 1.00 80.00 377 VAL B C 1
ATOM 5545 O O . VAL B 1 369 ? 13.764 18.597 45.916 1.00 80.00 377 VAL B O 1
ATOM 5549 N N . LEU B 1 370 ? 12.705 16.831 45.019 1.00 80.00 378 LEU B N 1
ATOM 5550 C CA . LEU B 1 370 ? 11.930 16.554 46.222 1.00 80.00 378 LEU B CA 1
ATOM 5551 C C . LEU B 1 370 ? 12.636 15.920 47.430 1.00 80.00 378 LEU B C 1
ATOM 5552 O O . LEU B 1 370 ? 12.341 16.281 48.570 1.00 80.00 378 LEU B O 1
ATOM 5557 N N . CYS B 1 371 ? 13.526 14.958 47.200 1.00 80.00 379 CYS B N 1
ATOM 5558 C CA . CYS B 1 371 ? 14.217 14.290 48.307 1.00 80.00 379 CYS B CA 1
ATOM 5559 C C . CYS B 1 371 ? 15.351 15.105 48.933 1.00 80.00 379 CYS B C 1
ATOM 5560 O O . CYS B 1 371 ? 16.092 15.794 48.233 1.00 80.00 379 CYS B O 1
ATOM 5563 N N . TRP B 1 372 ? 15.494 14.996 50.253 1.00 80.00 380 TRP B N 1
ATOM 5564 C CA . TRP B 1 372 ? 16.543 15.708 50.981 1.00 80.00 380 TRP B CA 1
ATOM 5565 C C . TRP B 1 372 ? 16.736 15.120 52.378 1.00 80.00 380 TRP B C 1
ATOM 5566 O O . TRP B 1 372 ? 15.851 15.210 53.229 1.00 80.00 380 TRP B O 1
ATOM 5577 N N . LEU B 1 373 ? 17.895 14.507 52.595 1.00 80.00 381 LEU B N 1
ATOM 5578 C CA . LEU B 1 373 ? 18.241 13.892 53.875 1.00 80.00 381 LEU B CA 1
ATOM 5579 C C . LEU B 1 373 ? 19.752 13.978 54.069 1.00 80.00 381 LEU B C 1
ATOM 5580 O O . LEU B 1 373 ? 20.510 13.857 53.106 1.00 80.00 381 LEU B O 1
ATOM 5585 N N . PRO B 1 374 ? 20.207 14.242 55.305 1.00 80.00 382 PRO B N 1
ATOM 5586 C CA . PRO B 1 374 ? 21.638 14.346 55.612 1.00 80.00 382 PRO B CA 1
ATOM 5587 C C . PRO B 1 374 ? 22.337 12.980 55.633 1.00 80.00 382 PRO B C 1
ATOM 5588 O O . PRO B 1 374 ? 22.705 12.447 54.585 1.00 80.00 382 PRO B O 1
ATOM 5592 N N . LEU B 1 375 ? 22.531 12.435 56.829 1.00 80.00 383 LEU B N 1
ATOM 5593 C CA . LEU B 1 375 ? 23.168 11.135 57.006 1.00 80.00 383 LEU B CA 1
ATOM 5594 C C . LEU B 1 375 ? 22.461 10.375 58.128 1.00 80.00 383 LEU B C 1
ATOM 5595 O O . LEU B 1 375 ? 22.583 9.133 58.171 1.00 80.00 383 LEU B O 1
#

Foldseek 3Di:
DVLLLLLLLLLLLLLALQLLLVCLAVVCVADDHLLVSLLLLLLLLVQVQCLVALVVQVLAAWDCLPCQLVNLLVVCVVPPPCCPVCVRVCSSVVSNNSSNSSVSVLVVQQVVVVVVCVVDPDAGLVSLLSNLVSQQPCLLCQCVVPNPNDVSSNCSNNVSSVVSVVVVVDTRDPHHHDSPPPRFDDDCPVVDVCCVVVVLVLLQLLLQVLLVSLLVSVLSSDDSSRDSVSSCLSNLLSVLLNPLSVVLVVLLVCCLVLNNLVVLQVQLQVLVVLCPPDDPDPRSSVVSSSSSSCVVSSCRNLVPVQCPDVNVSVSSVRPRCSNSVSSNVNSVCSVVCVVVCVVPPRPCVSVVSSNVSNNSSNCSSNVNSPDDDDD/DVLLLLLLLLLLLLLALQLLLVCLAVVCVADDHLLVSLLLLLLLLVQVQCLVALVVQVLAAWDCLPCQLVNLLVVCVVPPPCCPVCVRVCSSVVSNNSSNSSVSVLVVQQVVVVVVCVVDPDAGLVSLLSNLVSQQPCLLCQCVVPNPNDVSSNCSNNVSSVVSVVVVVDTRDPHHHDSPPPRFDDDCPVVDVCCVVVVLVLLQLLLQVLLVSLLVSVLSSDDSSRDSVSSCLSNLLSVLLNPLSVVLVVLLVCCLVLNNLVVLQVQLQVLVVLCPPDDPDPRSSVVSSSSSSCVVSSCRNLVPVQCPDVNVSVSSVRPRCSNSVSSNVNSVCSVVCVVVCVVPPRPCVSVVSSNVSNNSSNCSSNVNSPDDDDD

InterPro domains:
  IPR001958 Tetracycline resistance protein TetA/multidrug resistance protein MdtG-like [TIGR00880] (50-186)
  IPR011701 Major facilitator superfamily [PF07690] (14-349)
  IPR020846 Major facilitator superfamily domain [PS50850] (9-388)
  IPR036259 MFS transporter superfamily [SSF103473] (5-388)